Protein AF-A0A960WXU5-F1 (afdb_monomer_lite)

Sequence (394 aa):
ADLDAKAGQAINGTTGVITATDYTPLGDSSAIIENASATPGILRITQNTDATWDAYFRDGIPSGPVGENCMATPGSLSLEKLGTGKAVLSVFNDYTGTTTVTDGELQVGTAGDGSWDTYTQGATTITTTSGFGQSGAAGSTGTGDTIVAGGALSGSGHIRGNTIVNAGMLAPGDSSGTFGPGGSTGTLYIGSNDVSSSNPVGNLTFNGGTTKMQLALATDYYPSLDDGTYYIEQGASYQSYIADIPNYFAGTAVSPNYFGEPGVFVQDTQHDHITVGGDVLWNGGNIVVDALDMGYFPAAGDVFNLIDWFGLGTNWGAFNVGSSNYLVGNGDDNGNLDLPDLSGIDPALRWDTSLFTSHGIIVVALSPEPSRMVLLIGGLGIVFLRRRRTNRVG

Radius of gyration: 26.53 Å; chains: 1; bounding box: 67×40×113 Å

Secondary structure (DSSP, 8-state):
----PPTT--B-TTT--B---S-PPTT--S-EEEE-SSS-EEEEEE--S-EEE--EEEE------TTS---PPPPPEEEEEESSSEEEE-S-----S-EEE-SSEEEES-SSS----EEEETTEEEE------------B--SS-EEESSSEEEESSEE-S-EEESSSEEEEBB--SSSSS-SB--EEEESB--STTSPPB--EEESSSEEEEEBSS-SEE-HHHHSSSS-GGGTHHHHHHHHHHHHHSSS-SS--SSTT-TTS---TTTB-EEEESS-EEESS-EEEEE-TTTT----TTEEEE-EEE--S--B-TT----SSSEE-SSSTTSSSEE----TTT-TTEEEE-TTHHHHSEEEEEE---HHHHHHHHHHHHHHHHHHHHHT---

Structure (mmCIF, N/CA/C/O backbone):
data_AF-A0A960WXU5-F1
#
_entry.id   AF-A0A960WXU5-F1
#
loop_
_atom_site.group_PDB
_atom_site.id
_atom_site.type_symbol
_atom_site.label_atom_id
_atom_site.label_alt_id
_atom_site.label_comp_id
_atom_site.label_asym_id
_atom_site.label_entity_id
_atom_site.label_seq_id
_atom_site.pdbx_PDB_ins_code
_atom_site.Cartn_x
_atom_site.Cartn_y
_atom_site.Cartn_z
_atom_site.occupancy
_atom_site.B_iso_or_equiv
_atom_site.auth_seq_id
_atom_site.auth_comp_id
_atom_site.auth_asym_id
_atom_site.auth_atom_id
_atom_site.pdbx_PDB_model_num
ATOM 1 N N . ALA A 1 1 ? -34.929 11.968 35.586 1.00 34.31 1 ALA A N 1
ATOM 2 C CA . ALA A 1 1 ? -33.816 12.590 34.855 1.00 34.31 1 ALA A CA 1
ATOM 3 C C . ALA A 1 1 ? -32.580 12.228 35.643 1.00 34.31 1 ALA A C 1
ATOM 5 O O . ALA A 1 1 ? -32.277 12.901 36.619 1.00 34.31 1 ALA A O 1
ATOM 6 N N . ASP A 1 2 ? -32.031 11.057 35.338 1.00 28.47 2 ASP A N 1
ATOM 7 C CA . ASP A 1 2 ? -30.846 10.553 36.019 1.00 28.47 2 ASP A CA 1
ATOM 8 C C . ASP A 1 2 ? -29.639 11.174 35.318 1.00 28.47 2 ASP A C 1
ATOM 10 O O . ASP A 1 2 ? -29.520 11.092 34.093 1.00 28.47 2 ASP A O 1
ATOM 14 N N . LEU A 1 3 ? -28.846 11.925 36.075 1.00 28.66 3 LEU A N 1
ATOM 15 C CA . LEU A 1 3 ? -27.630 12.576 35.599 1.00 28.66 3 LEU A CA 1
ATOM 16 C C . LEU A 1 3 ? -26.513 11.545 35.717 1.00 28.66 3 LEU A C 1
ATOM 18 O O . LEU A 1 3 ? -25.824 11.476 36.731 1.00 28.66 3 LEU A O 1
ATOM 22 N N . ASP A 1 4 ? -26.385 10.720 34.683 1.00 36.84 4 ASP A N 1
ATOM 23 C CA . ASP A 1 4 ? -25.323 9.726 34.585 1.00 36.84 4 ASP A CA 1
ATOM 24 C C . ASP A 1 4 ? -24.033 10.445 34.159 1.00 36.84 4 ASP A C 1
ATOM 26 O O . ASP A 1 4 ? -23.848 10.814 32.994 1.00 36.84 4 ASP A O 1
ATOM 30 N N . ALA A 1 5 ? -23.171 10.746 35.132 1.00 34.72 5 ALA A N 1
ATOM 31 C CA . ALA A 1 5 ? -21.830 11.241 34.857 1.00 34.72 5 ALA A CA 1
ATOM 32 C C . ALA A 1 5 ? -21.024 10.093 34.239 1.00 34.72 5 ALA A C 1
ATOM 34 O O . ALA A 1 5 ? -20.813 9.058 34.872 1.00 34.72 5 ALA A O 1
ATOM 35 N N . LYS A 1 6 ? -20.589 10.263 32.987 1.00 42.88 6 LYS A N 1
ATOM 36 C CA . LYS A 1 6 ? -19.753 9.264 32.311 1.00 42.88 6 LYS A CA 1
ATOM 37 C C . LYS A 1 6 ? -18.387 9.157 32.998 1.00 42.88 6 LYS A C 1
ATOM 39 O O . LYS A 1 6 ? -17.907 10.119 33.605 1.00 42.88 6 LYS A O 1
ATOM 44 N N . ALA A 1 7 ? -17.755 7.990 32.872 1.00 37.97 7 ALA A N 1
ATOM 45 C CA . ALA A 1 7 ? -16.431 7.713 33.423 1.00 37.97 7 ALA A CA 1
ATOM 46 C C . ALA A 1 7 ? -15.420 8.811 33.034 1.00 37.97 7 ALA A C 1
ATOM 48 O O . ALA A 1 7 ? -15.270 9.147 31.859 1.00 37.97 7 ALA A O 1
ATOM 49 N N . GLY A 1 8 ? -14.753 9.391 34.038 1.00 39.69 8 GLY A N 1
ATOM 50 C CA . GLY A 1 8 ? -13.780 10.478 33.868 1.00 39.69 8 GLY A CA 1
ATOM 51 C C . GLY A 1 8 ? -14.320 11.898 34.078 1.00 39.69 8 GLY A C 1
ATOM 52 O O . GLY A 1 8 ? -13.553 12.849 33.981 1.00 39.69 8 GLY A O 1
ATOM 53 N N . GLN A 1 9 ? -15.603 12.080 34.403 1.00 39.34 9 GLN A N 1
ATOM 54 C CA . GLN A 1 9 ? -16.129 13.394 34.784 1.00 39.34 9 GLN A CA 1
ATOM 55 C C . GLN A 1 9 ? -15.951 13.650 36.286 1.00 39.34 9 GLN A C 1
ATOM 57 O O . GLN A 1 9 ? -16.542 12.968 37.124 1.00 39.34 9 GLN A O 1
ATOM 62 N N . ALA A 1 10 ? -15.171 14.672 36.646 1.00 38.28 10 ALA A N 1
ATOM 63 C CA . ALA A 1 10 ? -15.160 15.184 38.011 1.00 38.28 10 ALA A CA 1
ATOM 64 C C . ALA A 1 10 ? -16.444 15.991 38.260 1.00 38.28 10 ALA A C 1
ATOM 66 O O . ALA A 1 10 ? -16.634 17.085 37.724 1.00 38.28 10 ALA A O 1
ATOM 67 N N . ILE A 1 11 ? -17.334 15.459 39.097 1.00 44.78 11 ILE A N 1
ATOM 68 C CA . ILE A 1 11 ? -18.470 16.224 39.614 1.00 44.78 11 ILE A CA 1
ATOM 69 C C . ILE A 1 11 ? -17.905 17.243 40.605 1.00 44.78 11 ILE A C 1
ATOM 71 O O . ILE A 1 11 ? -17.389 16.872 41.661 1.00 44.78 11 ILE A O 1
ATOM 75 N N . ASN A 1 12 ? -18.008 18.538 40.293 1.00 43.59 12 ASN A N 1
ATOM 76 C CA . ASN A 1 12 ? -17.710 19.562 41.286 1.00 43.59 12 ASN A CA 1
ATOM 77 C C . ASN A 1 12 ? -18.793 19.508 42.373 1.00 43.59 12 ASN A C 1
ATOM 79 O O . ASN A 1 12 ? -19.906 20.011 42.194 1.00 43.59 12 ASN A O 1
ATOM 83 N N . GLY A 1 13 ? -18.453 18.896 43.511 1.00 39.62 13 GLY A N 1
ATOM 84 C CA . GLY A 1 13 ? -19.366 18.647 44.630 1.00 39.62 13 GLY A CA 1
ATOM 85 C C . GLY A 1 13 ? -19.974 19.900 45.272 1.00 39.62 13 GLY A C 1
ATOM 86 O O . GLY A 1 13 ? -20.841 19.773 46.130 1.00 39.62 13 GLY A O 1
ATOM 87 N N . THR A 1 14 ? -19.556 21.101 44.860 1.00 42.56 14 THR A N 1
ATOM 88 C CA . THR A 1 14 ? -20.089 22.374 45.370 1.00 42.56 14 THR A CA 1
ATOM 89 C C . THR A 1 14 ? -21.176 22.966 44.467 1.00 42.56 14 THR A C 1
ATOM 91 O O . THR A 1 14 ? -22.042 23.689 44.953 1.00 42.56 14 THR A O 1
ATOM 94 N N . THR A 1 15 ? -21.159 22.678 43.161 1.00 39.97 15 THR A N 1
ATOM 95 C CA . THR A 1 15 ? -22.044 23.336 42.179 1.00 39.97 15 THR A CA 1
ATOM 96 C C . THR A 1 15 ? -22.958 22.379 41.420 1.00 39.97 15 THR A C 1
ATOM 98 O O . THR A 1 15 ? -23.890 22.844 40.770 1.00 39.97 15 THR A O 1
ATOM 101 N N . GLY A 1 16 ? -22.725 21.061 41.483 1.00 38.66 16 GLY A N 1
ATOM 102 C CA . GLY A 1 16 ? -23.517 20.074 40.733 1.00 38.66 16 GLY A CA 1
ATOM 103 C C . GLY A 1 16 ? -23.381 20.208 39.211 1.00 38.66 16 GLY A C 1
ATOM 104 O O . GLY A 1 16 ? -24.166 19.632 38.463 1.00 38.66 16 GLY A O 1
ATOM 105 N N . VAL A 1 17 ? -22.395 20.981 38.751 1.00 39.03 17 VAL A N 1
ATOM 106 C CA . VAL A 1 17 ? -22.079 21.171 37.338 1.00 39.03 17 VAL A CA 1
ATOM 107 C C . VAL A 1 17 ? -21.057 20.113 36.936 1.00 39.03 17 VAL A C 1
ATOM 109 O O . VAL A 1 17 ? -19.996 19.996 37.553 1.00 39.03 17 VAL A O 1
ATOM 112 N N . ILE A 1 18 ? -21.382 19.352 35.892 1.00 42.84 18 ILE A N 1
ATOM 113 C CA . ILE A 1 18 ? -20.419 18.514 35.182 1.00 42.84 18 ILE A CA 1
ATOM 114 C C . ILE A 1 18 ? -19.548 19.460 34.356 1.00 42.84 18 ILE A C 1
ATOM 116 O O . ILE A 1 18 ? -19.998 20.020 33.356 1.00 42.84 18 ILE A O 1
ATOM 120 N N . THR A 1 19 ? -18.310 19.672 34.789 1.00 41.56 19 THR A N 1
ATOM 121 C CA . THR A 1 19 ? -17.313 20.370 33.975 1.00 41.56 19 THR A CA 1
ATOM 122 C C . THR A 1 19 ? -16.740 19.337 33.011 1.00 41.56 19 THR A C 1
ATOM 124 O O . THR A 1 19 ? -15.969 18.469 33.411 1.00 41.56 19 THR A O 1
ATOM 127 N N . ALA A 1 20 ? -17.181 19.362 31.753 1.00 38.53 20 ALA A N 1
ATOM 128 C CA . ALA A 1 20 ? -16.589 18.558 30.691 1.00 38.53 20 ALA A CA 1
ATOM 129 C C . ALA A 1 20 ? -15.214 19.148 30.344 1.00 38.53 20 ALA A C 1
ATOM 131 O O . ALA A 1 20 ? -15.111 19.954 29.427 1.00 38.53 20 ALA A O 1
ATOM 132 N N . THR A 1 21 ? -14.184 18.839 31.132 1.00 37.62 21 THR A N 1
ATOM 133 C CA . THR A 1 21 ? -12.837 19.388 30.903 1.00 37.62 21 THR A CA 1
ATOM 134 C C . THR A 1 21 ? -11.807 18.393 30.386 1.00 37.62 21 THR A C 1
ATOM 136 O O . THR A 1 21 ? -10.813 18.866 29.856 1.00 37.62 21 THR A O 1
ATOM 139 N N . ASP A 1 22 ? -12.038 17.071 30.411 1.00 41.44 22 ASP A N 1
ATOM 140 C CA . ASP A 1 22 ? -10.920 16.131 30.172 1.00 41.44 22 ASP A CA 1
ATOM 141 C C . ASP A 1 22 ? -11.066 15.123 29.021 1.00 41.44 22 ASP A C 1
ATOM 143 O O . ASP A 1 22 ? -10.128 14.372 28.778 1.00 41.44 22 ASP A O 1
ATOM 147 N N . TYR A 1 23 ? -12.170 15.091 28.267 1.00 45.22 23 TYR A N 1
ATOM 148 C CA . TYR A 1 23 ? -12.301 14.141 27.146 1.00 45.22 23 TYR A CA 1
ATOM 149 C C . TYR A 1 23 ? -13.150 14.696 25.999 1.00 45.22 23 TYR A C 1
ATOM 151 O O . TYR A 1 23 ? -14.222 14.177 25.696 1.00 45.22 23 TYR A O 1
ATOM 159 N N . THR A 1 24 ? -12.682 15.760 25.348 1.00 44.25 24 THR A N 1
ATOM 160 C CA . THR A 1 24 ? -13.027 15.993 23.937 1.00 44.25 24 THR A CA 1
ATOM 161 C C . THR A 1 24 ? -12.254 14.963 23.105 1.00 44.25 24 THR A C 1
ATOM 163 O O . THR A 1 24 ? -11.020 14.968 23.161 1.00 44.25 24 THR A O 1
ATOM 166 N N . PRO A 1 25 ? -12.925 14.037 22.395 1.00 43.25 25 PRO A N 1
ATOM 167 C CA . PRO A 1 25 ? -12.255 13.117 21.481 1.00 43.25 25 PRO A CA 1
ATOM 168 C C . PRO A 1 25 ? -11.423 13.881 20.446 1.00 43.25 25 PRO A C 1
ATOM 170 O O . PRO A 1 25 ? -11.780 14.998 20.068 1.00 43.25 25 PRO A O 1
ATOM 173 N N . LEU A 1 26 ? -10.335 13.278 19.962 1.00 47.78 26 LEU A N 1
ATOM 174 C CA . LEU A 1 26 ? -9.648 13.766 18.765 1.00 47.78 26 LEU A CA 1
ATOM 175 C C . LEU A 1 26 ? -10.661 13.874 17.610 1.00 47.78 26 LEU A C 1
ATOM 177 O O . LEU A 1 26 ? -11.399 12.927 17.345 1.00 47.78 26 LEU A O 1
ATOM 181 N N . GLY A 1 27 ? -10.705 15.035 16.950 1.00 49.25 27 GLY A N 1
ATOM 182 C CA . GLY A 1 27 ? -11.536 15.266 15.762 1.00 49.25 27 GLY A CA 1
ATOM 183 C C . GLY A 1 27 ? -13.005 15.630 16.011 1.00 49.25 27 GLY A C 1
ATOM 184 O O . GLY A 1 27 ? -13.802 15.463 15.098 1.00 49.25 27 GLY A O 1
ATOM 185 N N . ASP A 1 28 ? -13.372 16.116 17.206 1.00 52.31 28 ASP A N 1
ATOM 186 C CA . ASP A 1 28 ? -14.765 16.453 17.568 1.00 52.31 28 ASP A CA 1
ATOM 187 C C . ASP A 1 28 ? -15.733 15.266 17.434 1.00 52.31 28 ASP A C 1
ATOM 189 O O . ASP A 1 28 ? -16.909 15.451 17.110 1.00 52.31 28 ASP A O 1
ATOM 193 N N . SER A 1 29 ? -15.249 14.042 17.694 1.00 60.19 29 SER A N 1
ATOM 194 C CA . SER A 1 29 ? -16.076 12.862 17.455 1.00 60.19 29 SER A CA 1
ATOM 195 C C . SER A 1 29 ? -17.407 12.927 18.198 1.00 60.19 29 SER A C 1
ATOM 197 O O . SER A 1 29 ? -17.465 13.224 19.397 1.00 60.19 29 SER A O 1
ATOM 199 N N . SER A 1 30 ? -18.490 12.623 17.484 1.00 68.38 30 SER A N 1
ATOM 200 C CA . SER A 1 30 ? -19.842 12.664 18.040 1.00 68.38 30 SER A CA 1
ATOM 201 C C . SER A 1 30 ? -20.111 11.572 19.085 1.00 68.38 30 SER A C 1
ATOM 203 O O . SER A 1 30 ? -21.080 11.681 19.848 1.00 68.38 30 SER A O 1
ATOM 205 N N . ALA A 1 31 ? -19.255 10.545 19.177 1.00 75.75 31 ALA A N 1
ATOM 206 C CA . ALA A 1 31 ? -19.406 9.445 20.124 1.00 75.75 31 ALA A CA 1
ATOM 207 C C . ALA A 1 31 ? -18.075 8.917 20.687 1.00 75.75 31 ALA A C 1
ATOM 209 O O . ALA A 1 31 ? -17.040 8.914 20.030 1.00 75.75 31 ALA A O 1
ATOM 210 N N . ILE A 1 32 ? -18.140 8.393 21.915 1.00 79.75 32 ILE A N 1
ATOM 211 C CA . ILE A 1 32 ? -17.086 7.570 22.523 1.00 79.75 32 ILE A CA 1
ATOM 212 C C . ILE A 1 32 ? -17.653 6.167 22.699 1.00 79.75 32 ILE A C 1
ATOM 214 O O . ILE A 1 32 ? -18.745 6.011 23.258 1.00 79.75 32 ILE A O 1
ATOM 218 N N . ILE A 1 33 ? -16.906 5.167 22.242 1.00 85.00 33 ILE A N 1
ATOM 219 C CA . ILE A 1 33 ? -17.242 3.753 22.374 1.00 85.00 33 ILE A CA 1
ATOM 220 C C . ILE A 1 33 ? -16.085 3.060 23.087 1.00 85.00 33 ILE A C 1
ATOM 222 O O . ILE A 1 33 ? -14.950 3.087 22.621 1.00 85.00 33 ILE A O 1
ATOM 226 N N . GLU A 1 34 ? -16.371 2.431 24.224 1.00 86.19 34 GLU A N 1
ATOM 227 C CA . GLU A 1 34 ? -15.333 1.858 25.076 1.00 86.19 34 GLU A CA 1
ATOM 228 C C . GLU A 1 34 ? -15.715 0.494 25.651 1.00 86.19 34 GLU A C 1
ATOM 230 O O . GLU A 1 34 ? -16.892 0.210 25.890 1.00 86.19 34 GLU A O 1
ATOM 235 N N . ASN A 1 35 ? -14.710 -0.342 25.920 1.00 84.69 35 ASN A N 1
ATOM 236 C CA . ASN A 1 35 ? -14.889 -1.547 26.727 1.00 84.69 35 ASN A CA 1
ATOM 237 C C . ASN A 1 35 ? -14.635 -1.243 28.213 1.00 84.69 35 ASN A C 1
ATOM 239 O O . ASN A 1 35 ? -13.509 -1.338 28.690 1.00 84.69 35 ASN A O 1
ATOM 243 N N . ALA A 1 36 ? -15.684 -0.908 28.967 1.00 82.00 36 ALA A N 1
ATOM 244 C CA . ALA A 1 36 ? -15.606 -0.655 30.414 1.00 82.00 36 ALA A CA 1
ATOM 245 C C . ALA A 1 36 ? -15.588 -1.945 31.274 1.00 82.00 36 ALA A C 1
ATOM 247 O O . ALA A 1 36 ? -16.032 -1.951 32.423 1.00 82.00 36 ALA A O 1
ATOM 248 N N . SER A 1 37 ? -15.107 -3.062 30.721 1.00 82.38 37 SER A N 1
ATOM 249 C CA . SER A 1 37 ? -14.953 -4.349 31.408 1.00 82.38 37 SER A CA 1
ATOM 250 C C . SER A 1 37 ? -13.476 -4.671 31.618 1.00 82.38 37 SER A C 1
ATOM 252 O O . SER A 1 37 ? -12.639 -4.313 30.800 1.00 82.38 37 SER A O 1
ATOM 254 N N . ALA A 1 38 ? -13.147 -5.424 32.670 1.00 83.25 38 ALA A N 1
ATOM 255 C CA . ALA A 1 38 ? -11.812 -6.017 32.834 1.00 83.25 38 ALA A CA 1
ATOM 256 C C . ALA A 1 38 ? -11.572 -7.220 31.892 1.00 83.25 38 ALA A C 1
ATOM 258 O O . ALA A 1 38 ? -10.466 -7.746 31.810 1.00 83.25 38 ALA A O 1
ATOM 259 N N . THR A 1 39 ? -12.613 -7.701 31.205 1.00 88.50 39 THR A N 1
ATOM 260 C CA . THR A 1 39 ? -12.515 -8.789 30.221 1.00 88.50 39 THR A CA 1
ATOM 261 C C . THR A 1 39 ? -12.430 -8.205 28.811 1.00 88.50 39 THR A C 1
ATOM 263 O O . THR A 1 39 ? -13.252 -7.341 28.492 1.00 88.50 39 THR A O 1
ATOM 266 N N . PRO A 1 40 ? -11.497 -8.666 27.955 1.00 92.25 40 PRO A N 1
ATOM 267 C CA . PRO A 1 40 ? -11.457 -8.270 26.551 1.00 92.25 40 PRO A CA 1
ATOM 268 C C . PRO A 1 40 ? -12.798 -8.493 25.846 1.00 92.25 40 PRO A C 1
ATOM 270 O O . PRO A 1 40 ? -13.448 -9.525 26.035 1.00 92.25 40 PRO A O 1
ATOM 273 N N . GLY A 1 41 ? -13.210 -7.518 25.044 1.00 91.06 41 GLY A N 1
ATOM 274 C CA . GLY A 1 41 ? -14.489 -7.506 24.343 1.00 91.06 41 GLY A CA 1
ATOM 275 C C . GLY A 1 41 ? -14.312 -7.307 22.843 1.00 91.06 41 GLY A C 1
ATOM 276 O O . GLY A 1 41 ? -13.325 -6.731 22.394 1.00 91.06 41 GLY A O 1
ATOM 277 N N . ILE A 1 42 ? -15.290 -7.770 22.063 1.00 95.50 42 ILE A N 1
ATOM 278 C CA . ILE A 1 42 ? -15.347 -7.542 20.614 1.00 95.50 42 ILE A CA 1
ATOM 279 C C . ILE A 1 42 ? -16.631 -6.779 20.301 1.00 95.50 42 ILE A C 1
ATOM 281 O O . ILE A 1 42 ? -17.727 -7.280 20.566 1.00 95.50 42 ILE A O 1
ATOM 285 N N . LEU A 1 43 ? -16.499 -5.600 19.698 1.00 95.31 43 LEU A N 1
ATOM 286 C CA . LEU A 1 43 ? -17.606 -4.888 19.079 1.00 95.31 43 LEU A CA 1
ATOM 287 C C . LEU A 1 43 ? -17.725 -5.310 17.613 1.00 95.31 43 LEU A C 1
ATOM 289 O O . LEU A 1 43 ? -16.829 -5.076 16.807 1.00 95.31 43 LEU A O 1
ATOM 293 N N . ARG A 1 44 ? -18.863 -5.915 17.268 1.00 95.81 44 ARG A N 1
ATOM 294 C CA . ARG A 1 44 ? -19.194 -6.308 15.895 1.00 95.81 44 ARG A CA 1
ATOM 295 C C . ARG A 1 44 ? -20.092 -5.265 15.257 1.00 95.81 44 ARG A C 1
ATOM 297 O O . ARG A 1 44 ? -21.182 -5.013 15.769 1.00 95.81 44 ARG A O 1
ATOM 304 N N . ILE A 1 45 ? -19.670 -4.714 14.125 1.00 92.69 45 ILE A N 1
ATOM 305 C CA . ILE A 1 45 ? -20.429 -3.704 13.387 1.00 92.69 45 ILE A CA 1
ATOM 306 C C . ILE A 1 45 ? -20.737 -4.251 11.995 1.00 92.69 45 ILE A C 1
ATOM 308 O O . ILE A 1 45 ? -19.850 -4.409 11.160 1.00 92.69 45 ILE A O 1
ATOM 312 N N . THR A 1 46 ? -22.013 -4.557 11.746 1.00 95.06 46 THR A N 1
ATOM 313 C CA . THR A 1 46 ? -22.499 -4.941 10.413 1.00 95.06 46 THR A CA 1
ATOM 314 C C . THR A 1 46 ? -22.956 -3.699 9.664 1.00 95.06 46 THR A C 1
ATOM 316 O O . THR A 1 46 ? -24.009 -3.139 9.963 1.00 95.06 46 THR A O 1
ATOM 319 N N . GLN A 1 47 ? -22.162 -3.281 8.685 1.00 88.38 47 GLN A N 1
ATOM 320 C CA . GLN A 1 47 ? -22.388 -2.097 7.870 1.00 88.38 47 GLN A CA 1
ATOM 321 C C . GLN A 1 47 ? -22.750 -2.542 6.450 1.00 88.38 47 GLN A C 1
ATOM 323 O O . GLN A 1 47 ? -21.908 -3.082 5.745 1.00 88.38 47 GLN A O 1
ATOM 328 N N . ASN A 1 48 ? -23.997 -2.336 6.023 1.00 92.06 48 ASN A N 1
ATOM 329 C CA . ASN A 1 48 ? -24.456 -2.722 4.674 1.00 92.06 48 ASN A CA 1
ATOM 330 C C . ASN A 1 48 ? -24.567 -1.533 3.707 1.00 92.06 48 ASN A C 1
ATOM 332 O O . ASN A 1 48 ? -24.840 -1.719 2.526 1.00 92.06 48 ASN A O 1
ATOM 336 N N . THR A 1 49 ? -24.380 -0.318 4.214 1.00 90.31 49 THR A N 1
ATOM 337 C CA . THR A 1 49 ? -24.395 0.933 3.450 1.00 90.31 49 THR A CA 1
ATOM 338 C C . THR A 1 49 ? -23.179 1.751 3.831 1.00 90.31 49 THR A C 1
ATOM 340 O O . THR A 1 49 ? -22.807 1.741 4.999 1.00 90.31 49 THR A O 1
ATOM 343 N N . ASP A 1 50 ? -22.599 2.487 2.898 1.00 89.69 50 ASP A N 1
ATOM 344 C CA . ASP A 1 50 ? -21.405 3.278 3.185 1.00 89.69 50 ASP A CA 1
ATOM 345 C C . ASP A 1 50 ? -21.668 4.324 4.276 1.00 89.69 50 ASP A C 1
ATOM 347 O O . ASP A 1 50 ? -22.688 5.020 4.250 1.00 89.69 50 ASP A O 1
ATOM 351 N N . ALA A 1 51 ? -20.773 4.408 5.259 1.00 85.62 51 ALA A N 1
ATOM 352 C CA . ALA A 1 51 ? -20.859 5.369 6.349 1.00 85.62 51 ALA A CA 1
ATOM 353 C C . ALA A 1 51 ? -19.487 5.668 6.958 1.00 85.62 51 ALA A C 1
ATOM 355 O O . ALA A 1 51 ? -18.590 4.825 6.980 1.00 85.62 51 ALA A O 1
ATOM 356 N N . THR A 1 52 ? -19.362 6.858 7.535 1.00 86.69 52 THR A N 1
ATOM 357 C CA . THR A 1 52 ? -18.229 7.212 8.387 1.00 86.69 52 THR A CA 1
ATOM 358 C C . THR A 1 52 ? -18.503 6.769 9.816 1.00 86.69 52 THR A C 1
ATOM 360 O O . THR A 1 52 ? -19.562 7.054 10.379 1.00 86.69 52 THR A O 1
ATOM 363 N N . TRP A 1 53 ? -17.543 6.072 10.409 1.00 87.31 53 TRP A N 1
ATOM 364 C CA . TRP A 1 53 ? -17.490 5.817 11.839 1.00 87.31 53 TRP A CA 1
ATOM 365 C C . TRP A 1 53 ? -16.859 7.022 12.521 1.00 87.31 53 TRP A C 1
ATOM 367 O O . TRP A 1 53 ? -15.675 7.036 12.849 1.00 87.31 53 TRP A O 1
ATOM 377 N N . ASP A 1 54 ? -17.689 8.037 12.735 1.00 77.56 54 ASP A N 1
ATOM 378 C CA . ASP A 1 54 ? -17.355 9.157 13.601 1.00 77.56 54 ASP A CA 1
ATOM 379 C C . ASP A 1 54 ? -17.535 8.743 15.072 1.00 77.56 54 ASP A C 1
ATOM 381 O O . ASP A 1 54 ? -18.483 9.138 15.753 1.00 77.56 54 ASP A O 1
ATOM 385 N N . ALA A 1 55 ? -16.659 7.854 15.536 1.00 80.56 55 ALA A N 1
ATOM 386 C CA . ALA A 1 55 ? -16.610 7.406 16.919 1.00 80.56 55 ALA A CA 1
ATOM 387 C C . ALA A 1 55 ? -15.159 7.217 17.360 1.00 80.56 55 ALA A C 1
ATOM 389 O O . ALA A 1 55 ? -14.369 6.593 16.655 1.00 80.56 55 ALA A O 1
ATOM 390 N N . TYR A 1 56 ? -14.839 7.699 18.558 1.00 79.88 56 TYR A N 1
ATOM 391 C CA . TYR A 1 56 ? -13.579 7.403 19.227 1.00 79.88 56 TYR A CA 1
ATOM 392 C C . TYR A 1 56 ? -13.696 6.081 19.989 1.00 79.88 56 TYR A C 1
ATOM 394 O O . TYR A 1 56 ? -14.384 5.981 21.013 1.00 79.88 56 TYR A O 1
ATOM 402 N N . PHE A 1 57 ? -13.047 5.056 19.445 1.00 86.12 57 PHE A N 1
ATOM 403 C CA . PHE A 1 57 ? -12.945 3.721 20.013 1.00 86.12 57 PHE A CA 1
ATOM 404 C C . PHE A 1 57 ? -11.736 3.637 20.942 1.00 86.12 57 PHE A C 1
ATOM 406 O O . PHE A 1 57 ? -10.610 3.929 20.529 1.00 86.12 57 PHE A O 1
ATOM 413 N N . ARG A 1 58 ? -11.966 3.173 22.172 1.00 82.12 58 ARG A N 1
ATOM 414 C CA . ARG A 1 58 ? -10.920 3.055 23.190 1.00 82.12 58 ARG A CA 1
ATOM 415 C C . ARG A 1 58 ? -11.087 1.857 24.106 1.00 82.12 58 ARG A C 1
ATOM 417 O O . ARG A 1 58 ? -12.183 1.312 24.269 1.00 82.12 58 ARG A O 1
ATOM 424 N N . ASP A 1 59 ? -10.007 1.500 24.783 1.00 83.62 59 ASP A N 1
ATOM 425 C CA . ASP A 1 59 ? -10.122 0.691 25.991 1.00 83.62 59 ASP A CA 1
ATOM 426 C C . ASP A 1 59 ? -10.780 1.550 27.085 1.00 83.62 59 ASP A C 1
ATOM 428 O O . ASP A 1 59 ? -10.472 2.733 27.238 1.00 83.62 59 ASP A O 1
ATOM 432 N N . GLY A 1 60 ? -11.759 0.995 27.801 1.00 75.31 60 GLY A N 1
ATOM 433 C CA . GLY A 1 60 ? -12.518 1.760 28.792 1.00 75.31 60 GLY A CA 1
ATOM 434 C C . GLY A 1 60 ? -11.797 1.881 30.128 1.00 75.31 60 GLY A C 1
ATOM 435 O O . GLY A 1 60 ? -10.666 1.445 30.302 1.00 75.31 60 GLY A O 1
ATOM 436 N N . ILE A 1 61 ? -12.487 2.433 31.120 1.00 68.56 61 ILE A N 1
ATOM 437 C CA . ILE A 1 61 ? -12.086 2.326 32.527 1.00 68.56 61 ILE A CA 1
ATOM 438 C C . ILE A 1 61 ? -13.133 1.439 33.202 1.00 68.56 61 ILE A C 1
ATOM 440 O O . ILE A 1 61 ? -14.321 1.760 33.100 1.00 68.56 61 ILE A O 1
ATOM 444 N N . PRO A 1 62 ? -12.762 0.331 33.873 1.00 63.25 62 PRO A N 1
ATOM 445 C CA . PRO A 1 62 ? -13.753 -0.521 34.512 1.00 63.25 62 PRO A CA 1
ATOM 446 C C . PRO A 1 62 ? -14.568 0.254 35.551 1.00 63.25 62 PRO A C 1
ATOM 448 O O . PRO A 1 62 ? -14.022 1.028 36.340 1.00 63.25 62 PRO A O 1
ATOM 451 N N . SER A 1 63 ? -15.889 0.057 35.562 1.00 56.34 63 SER A N 1
ATOM 452 C CA . SER A 1 63 ? -16.755 0.710 36.545 1.00 56.34 63 SER A CA 1
ATOM 453 C C . SER A 1 63 ? -16.475 0.154 37.945 1.00 56.34 63 SER A C 1
ATOM 455 O O . SER A 1 63 ? -16.748 -1.018 38.216 1.00 56.34 63 SER A O 1
ATOM 457 N N . GLY A 1 64 ? -15.941 0.990 38.836 1.00 54.19 64 GLY A N 1
ATOM 458 C CA . GLY A 1 64 ? -15.842 0.698 40.266 1.00 54.19 64 GLY A CA 1
ATOM 459 C C . GLY A 1 64 ? -17.116 1.095 41.025 1.00 54.19 64 GLY A C 1
ATOM 460 O O . GLY A 1 64 ? -17.905 1.902 40.525 1.00 54.19 64 GLY A O 1
ATOM 461 N N . PRO A 1 65 ? -17.329 0.574 42.247 1.00 54.72 65 PRO A N 1
ATOM 462 C CA . PRO A 1 65 ? -18.288 1.157 43.179 1.00 54.72 65 PRO A CA 1
ATOM 463 C C . PRO A 1 65 ? -18.031 2.663 43.333 1.00 54.72 65 PRO A C 1
ATOM 465 O O . PRO A 1 65 ? -16.879 3.099 43.361 1.00 54.72 65 PRO A O 1
ATOM 468 N N . VAL A 1 66 ? -19.094 3.464 43.447 1.00 49.88 66 VAL A N 1
ATOM 469 C CA . VAL A 1 66 ? -18.984 4.922 43.614 1.00 49.88 66 VAL A CA 1
ATOM 470 C C . VAL A 1 66 ? -18.071 5.233 44.808 1.00 49.88 66 VAL A C 1
ATOM 472 O O . VAL A 1 66 ? -18.406 4.903 45.944 1.00 49.88 66 VAL A O 1
ATOM 475 N N . GLY A 1 67 ? -16.921 5.864 44.552 1.00 50.03 67 GLY A N 1
ATOM 476 C CA . GLY A 1 67 ? -15.945 6.244 45.582 1.00 50.03 67 GLY A CA 1
ATOM 477 C C . GLY A 1 67 ? -14.699 5.358 45.685 1.00 50.03 67 GLY A C 1
ATOM 478 O O . GLY A 1 67 ? -13.798 5.703 46.449 1.00 50.03 67 GLY A O 1
ATOM 479 N N . GLU A 1 68 ? -14.593 4.277 44.909 1.00 48.88 68 GLU A N 1
ATOM 480 C CA . GLU A 1 68 ? -13.350 3.513 44.783 1.00 48.88 68 GLU A CA 1
ATOM 481 C C . GLU A 1 68 ? -12.634 3.856 43.475 1.00 48.88 68 GLU A C 1
ATOM 483 O O . GLU A 1 68 ? -13.218 3.816 42.391 1.00 48.88 68 GLU A O 1
ATOM 488 N N . ASN A 1 69 ? -11.345 4.192 43.574 1.00 48.94 69 ASN A N 1
ATOM 489 C CA . ASN A 1 69 ? -10.483 4.319 42.406 1.00 48.94 69 ASN A CA 1
ATOM 490 C C . ASN A 1 69 ? -10.346 2.913 41.804 1.00 48.94 69 ASN A C 1
ATOM 492 O O . ASN A 1 69 ? -9.688 2.056 42.399 1.00 48.94 69 ASN A O 1
ATOM 496 N N . CYS A 1 70 ? -11.038 2.631 40.698 1.00 54.91 70 CYS A N 1
ATOM 497 C CA . CYS A 1 70 ? -11.010 1.303 40.097 1.00 54.91 70 CYS A CA 1
ATOM 498 C C . CYS A 1 70 ? -9.617 1.064 39.497 1.00 54.91 70 CYS A C 1
ATOM 500 O O . CYS A 1 70 ? -9.310 1.513 38.401 1.00 54.91 70 CYS A O 1
ATOM 502 N N . MET A 1 71 ? -8.757 0.371 40.246 1.00 55.84 71 MET A N 1
ATOM 503 C CA . MET A 1 71 ? -7.385 0.022 39.848 1.00 55.84 71 MET A CA 1
ATOM 504 C C . MET A 1 71 ? -7.328 -1.169 38.874 1.00 55.84 71 MET A C 1
ATOM 506 O O . MET A 1 71 ? -6.253 -1.719 38.637 1.00 55.84 71 MET A O 1
ATOM 510 N N . ALA A 1 72 ? -8.472 -1.633 38.362 1.00 65.00 72 ALA A N 1
ATOM 511 C CA . ALA A 1 72 ? -8.513 -2.764 37.449 1.00 65.00 72 ALA A CA 1
ATOM 512 C C . ALA A 1 72 ? -8.030 -2.329 36.061 1.00 65.00 72 ALA A C 1
ATOM 514 O O . ALA A 1 72 ? -8.555 -1.378 35.485 1.00 65.00 72 ALA A O 1
ATOM 515 N N . THR A 1 73 ? -7.042 -3.043 35.520 1.00 72.06 73 THR A N 1
ATOM 516 C CA . THR A 1 73 ? -6.629 -2.882 34.124 1.00 72.06 73 THR A CA 1
ATOM 517 C C . THR A 1 73 ? -7.827 -3.185 33.219 1.00 72.06 73 THR A C 1
ATOM 519 O O . THR A 1 73 ? -8.447 -4.242 33.391 1.00 72.06 73 THR A O 1
ATOM 522 N N . PRO A 1 74 ? -8.190 -2.288 32.288 1.00 78.56 74 PRO A N 1
ATOM 523 C CA . PRO A 1 74 ? -9.267 -2.567 31.355 1.00 78.56 74 PRO A CA 1
ATOM 524 C C . PRO A 1 74 ? -8.919 -3.732 30.437 1.00 78.56 74 PRO A C 1
ATOM 526 O O . PRO A 1 74 ? -7.766 -3.935 30.058 1.00 78.56 74 PRO A O 1
ATOM 529 N N . GLY A 1 75 ? -9.941 -4.502 30.082 1.00 85.44 75 GLY A N 1
ATOM 530 C CA . GLY A 1 75 ? -9.857 -5.444 28.983 1.00 85.44 75 GLY A CA 1
ATOM 531 C C . GLY A 1 75 ? -9.867 -4.684 27.662 1.00 85.44 75 GLY A C 1
ATOM 532 O O . GLY A 1 75 ? -10.587 -3.696 27.512 1.00 85.44 75 GLY A O 1
ATOM 533 N N . SER A 1 76 ? -9.111 -5.175 26.687 1.00 91.56 76 SER A N 1
ATOM 534 C CA . SER A 1 76 ? -9.016 -4.528 25.382 1.00 91.56 76 SER A CA 1
ATOM 535 C C . SER A 1 76 ? -10.357 -4.499 24.641 1.00 91.56 76 SER A C 1
ATOM 537 O O . SER A 1 76 ? -11.175 -5.421 24.757 1.00 91.56 76 SER A O 1
ATOM 539 N N . LEU A 1 77 ? -10.596 -3.437 23.873 1.00 92.62 77 LEU A N 1
ATOM 540 C CA . LEU A 1 77 ? -11.660 -3.375 22.875 1.00 92.62 77 LEU A CA 1
ATOM 541 C C . LEU A 1 77 ? -11.113 -3.859 21.527 1.00 92.62 77 LEU A C 1
ATOM 543 O O . LEU A 1 77 ? -10.140 -3.320 21.016 1.00 92.62 77 LEU A O 1
ATOM 547 N N . SER A 1 78 ? -11.750 -4.869 20.943 1.00 96.19 78 SER A N 1
ATOM 548 C CA . SER A 1 78 ? -11.510 -5.316 19.565 1.00 96.19 78 SER A CA 1
ATOM 549 C C . SER A 1 78 ? -12.673 -4.899 18.669 1.00 96.19 78 SER A C 1
ATOM 551 O O . SER A 1 78 ? -13.820 -4.865 19.124 1.00 96.19 78 SER A O 1
ATOM 553 N N . LEU A 1 79 ? -12.401 -4.638 17.393 1.00 97.12 79 LEU A N 1
ATOM 554 C CA . LEU A 1 79 ? -13.406 -4.264 16.399 1.00 97.12 79 LEU A CA 1
ATOM 555 C C . LEU A 1 79 ? -13.515 -5.338 15.317 1.00 97.12 79 LEU A C 1
ATOM 557 O O . LEU A 1 79 ? -12.510 -5.839 14.823 1.00 97.12 79 LEU A O 1
ATOM 561 N N . GLU A 1 80 ? -14.737 -5.664 14.907 1.00 97.44 80 GLU A N 1
ATOM 562 C CA . GLU A 1 80 ? -14.989 -6.537 13.761 1.00 97.44 80 GLU A CA 1
ATOM 563 C C . GLU A 1 80 ? -15.944 -5.854 12.776 1.00 97.44 80 GLU A C 1
ATOM 565 O O . GLU A 1 80 ? -17.119 -5.614 13.083 1.00 97.44 80 GLU A O 1
ATOM 570 N N . LYS A 1 81 ? -15.425 -5.551 11.582 1.00 94.81 81 LYS A N 1
ATOM 571 C CA . LYS A 1 81 ? -16.172 -5.000 10.454 1.00 94.81 81 LYS A CA 1
ATOM 572 C C . LYS A 1 81 ? -16.803 -6.134 9.644 1.00 94.81 81 LYS A C 1
ATOM 574 O O . LYS A 1 81 ? -16.115 -7.000 9.105 1.00 94.81 81 LYS A O 1
ATOM 579 N N . LEU A 1 82 ? -18.128 -6.082 9.546 1.00 94.06 82 LEU A N 1
ATOM 580 C CA . LEU A 1 82 ? -18.984 -7.010 8.809 1.00 94.06 82 LEU A CA 1
ATOM 581 C C . LEU A 1 82 ? -19.879 -6.237 7.828 1.00 94.06 82 LEU A C 1
ATOM 583 O O . LEU A 1 82 ? -20.018 -5.013 7.927 1.00 94.06 82 LEU A O 1
ATOM 587 N N . GLY A 1 83 ? -20.552 -6.964 6.936 1.00 93.06 83 GLY A N 1
ATOM 588 C CA . GLY A 1 83 ? -21.495 -6.408 5.965 1.00 93.06 83 GLY A CA 1
ATOM 589 C C . GLY A 1 83 ? -20.807 -5.735 4.780 1.00 93.06 83 GLY A C 1
ATOM 590 O O . GLY A 1 83 ? -19.649 -5.339 4.858 1.00 93.06 83 GLY A O 1
ATOM 591 N N . THR A 1 84 ? -21.542 -5.585 3.684 1.00 93.12 84 THR A N 1
ATOM 592 C CA . THR A 1 84 ? -20.985 -5.245 2.365 1.00 93.12 84 THR A CA 1
ATOM 593 C C . THR A 1 84 ? -20.629 -3.773 2.172 1.00 93.12 84 THR A C 1
ATOM 595 O O . THR A 1 84 ? -19.983 -3.433 1.189 1.00 93.12 84 THR A O 1
ATOM 598 N N . GLY A 1 85 ? -21.096 -2.886 3.050 1.00 89.69 85 GLY A N 1
ATOM 599 C CA . GLY A 1 85 ? -20.867 -1.448 2.936 1.00 89.69 85 GLY A CA 1
ATOM 600 C C . GLY A 1 85 ? -19.475 -1.042 3.406 1.00 89.69 85 GLY A C 1
ATOM 601 O O . GLY A 1 85 ? -18.812 -1.775 4.148 1.00 89.69 85 GLY A O 1
ATOM 602 N N . LYS A 1 86 ? -19.066 0.163 3.022 1.00 90.56 86 LYS A N 1
ATOM 603 C CA . LYS A 1 86 ? -17.842 0.795 3.505 1.00 90.56 86 LYS A CA 1
ATOM 604 C C . LYS A 1 86 ? -18.025 1.437 4.877 1.00 90.56 86 LYS A C 1
ATOM 606 O O . LYS A 1 86 ? -19.016 2.117 5.134 1.00 90.56 86 LYS A O 1
ATOM 611 N N . ALA A 1 87 ? -17.047 1.247 5.750 1.00 90.88 87 ALA A N 1
ATOM 612 C CA . ALA A 1 87 ? -16.897 1.967 7.003 1.00 90.88 87 ALA A CA 1
ATOM 613 C C . ALA A 1 87 ? -15.631 2.818 6.946 1.00 90.88 87 ALA A C 1
ATOM 615 O O . ALA A 1 87 ? -14.561 2.279 6.695 1.00 90.88 87 ALA A O 1
ATOM 616 N N . VAL A 1 88 ? -15.740 4.119 7.198 1.00 88.88 88 VAL A N 1
ATOM 617 C CA . VAL A 1 88 ? -14.581 5.020 7.224 1.00 88.88 88 VAL A CA 1
ATOM 618 C C . VAL A 1 88 ? -14.222 5.355 8.668 1.00 88.88 88 VAL A C 1
ATOM 620 O O . VAL A 1 88 ? -14.992 6.027 9.349 1.00 88.88 88 VAL A O 1
ATOM 623 N N . LEU A 1 89 ? -13.058 4.916 9.137 1.00 87.44 89 LEU A N 1
ATOM 624 C CA . LEU A 1 89 ? -12.449 5.389 10.377 1.00 87.44 89 LEU A CA 1
ATOM 625 C C . LEU A 1 89 ? -11.804 6.743 10.097 1.00 87.44 89 LEU A C 1
ATOM 627 O O . LEU A 1 89 ? -10.708 6.800 9.555 1.00 87.44 89 LEU A O 1
ATOM 631 N N . SER A 1 90 ? -12.492 7.829 10.442 1.00 78.81 90 SER A N 1
ATOM 632 C CA . SER A 1 90 ? -12.029 9.197 10.164 1.00 78.81 90 SER A CA 1
ATOM 633 C C . SER A 1 90 ? -11.295 9.853 11.330 1.00 78.81 90 SER A C 1
ATOM 635 O O . SER A 1 90 ? -10.808 10.968 11.184 1.00 78.81 90 SER A O 1
ATOM 637 N N . VAL A 1 91 ? -11.248 9.199 12.493 1.00 75.56 91 VAL A N 1
ATOM 638 C CA . VAL A 1 91 ? -10.642 9.744 13.713 1.00 75.56 91 VAL A CA 1
ATOM 639 C C . VAL A 1 91 ? -9.569 8.818 14.262 1.00 75.56 91 VAL A C 1
ATOM 641 O O . VAL A 1 91 ? -9.486 7.638 13.913 1.00 75.56 91 VAL A O 1
ATOM 644 N N . PHE A 1 92 ? -8.745 9.378 15.137 1.00 78.44 92 PHE A N 1
ATOM 645 C CA . PHE A 1 92 ? -7.769 8.639 15.915 1.00 78.44 92 PHE A CA 1
ATOM 646 C C . PHE A 1 92 ? -8.436 7.664 16.894 1.00 78.44 92 PHE A C 1
ATOM 648 O O . PHE A 1 92 ? -9.407 8.027 17.558 1.00 78.44 92 PHE A O 1
ATOM 655 N N . ASN A 1 93 ? -7.865 6.466 17.039 1.00 81.50 93 ASN A N 1
ATOM 656 C CA . ASN A 1 93 ? -8.322 5.450 17.985 1.00 81.50 93 ASN A CA 1
ATOM 657 C C . ASN A 1 93 ? -7.165 4.836 18.787 1.00 81.50 93 ASN A C 1
ATOM 659 O O . ASN A 1 93 ? -6.065 4.627 18.268 1.00 81.50 93 ASN A O 1
ATOM 663 N N . ASP A 1 94 ? -7.419 4.504 20.054 1.00 78.38 94 ASP A N 1
ATOM 664 C CA . ASP A 1 94 ? -6.416 4.012 21.013 1.00 78.38 94 ASP A CA 1
ATOM 665 C C . ASP A 1 94 ? -6.798 2.706 21.719 1.00 78.38 94 ASP A C 1
ATOM 667 O O . ASP A 1 94 ? -6.131 2.305 22.673 1.00 78.38 94 ASP A O 1
ATOM 671 N N . TYR A 1 95 ? -7.828 2.007 21.239 1.00 87.31 95 TYR A N 1
ATOM 672 C CA . TYR A 1 95 ? -8.069 0.634 21.671 1.00 87.31 95 TYR A CA 1
ATOM 673 C C . TYR A 1 95 ? -6.858 -0.261 21.371 1.00 87.31 95 TYR A C 1
ATOM 675 O O . TYR A 1 95 ? -6.127 -0.059 20.398 1.00 87.31 95 TYR A O 1
ATOM 683 N N . THR A 1 96 ? -6.648 -1.278 22.203 1.00 91.50 96 THR A N 1
ATOM 684 C CA . THR A 1 96 ? -5.486 -2.178 22.075 1.00 91.50 96 THR A CA 1
ATOM 685 C C . THR A 1 96 ? -5.844 -3.556 21.524 1.00 91.50 96 THR A C 1
ATOM 687 O O . THR A 1 96 ? -4.966 -4.386 21.287 1.00 91.50 96 THR A O 1
ATOM 690 N N . GLY A 1 97 ? -7.135 -3.833 21.328 1.00 95.12 97 GLY A N 1
ATOM 691 C CA . GLY A 1 97 ? -7.602 -5.092 20.760 1.00 95.12 97 GLY A CA 1
ATOM 692 C C . GLY A 1 97 ? -7.462 -5.149 19.242 1.00 95.12 97 GLY A C 1
ATOM 693 O O . GLY A 1 97 ? -7.098 -4.182 18.577 1.00 95.12 97 GLY A O 1
ATOM 694 N N . THR A 1 98 ? -7.758 -6.321 18.691 1.00 97.75 98 THR A N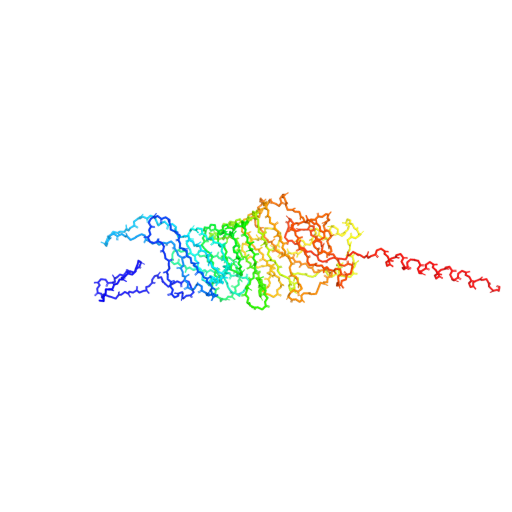 1
ATOM 695 C CA . THR A 1 98 ? -7.620 -6.607 17.261 1.00 97.75 98 THR A CA 1
ATOM 696 C C . THR A 1 98 ? -8.708 -5.907 16.448 1.00 97.75 98 THR A C 1
ATOM 698 O O . THR A 1 98 ? -9.879 -5.914 16.830 1.00 97.75 98 THR A O 1
ATOM 701 N N . THR A 1 99 ? -8.344 -5.387 15.280 1.00 98.38 99 THR A N 1
ATOM 702 C CA . THR A 1 99 ? -9.289 -4.984 14.231 1.00 98.38 99 THR A CA 1
ATOM 703 C C . THR A 1 99 ? -9.402 -6.111 13.220 1.00 98.38 99 THR A C 1
ATOM 705 O O . THR A 1 99 ? -8.395 -6.564 12.695 1.00 98.38 99 THR A O 1
ATOM 708 N N . THR A 1 100 ? -10.603 -6.593 12.919 1.00 98.50 100 THR A N 1
ATOM 709 C CA . THR A 1 100 ? -10.817 -7.623 11.891 1.00 98.50 100 THR A CA 1
ATOM 710 C C . THR A 1 100 ? -11.763 -7.108 10.818 1.00 98.50 100 THR A C 1
ATOM 712 O O . THR A 1 100 ? -12.871 -6.670 11.122 1.00 98.50 100 THR A O 1
ATOM 715 N N . VAL A 1 101 ? -11.339 -7.186 9.558 1.00 97.88 101 VAL A N 1
ATOM 716 C CA . VAL A 1 101 ? -12.156 -6.864 8.386 1.00 97.88 101 VAL A CA 1
ATOM 717 C C . VAL A 1 101 ? -12.618 -8.163 7.737 1.00 97.88 101 VAL A C 1
ATOM 719 O O . VAL A 1 101 ? -11.901 -8.786 6.948 1.00 97.88 101 VAL A O 1
ATOM 722 N N . THR A 1 102 ? -13.822 -8.591 8.104 1.00 97.06 102 THR A N 1
ATOM 723 C CA . THR A 1 102 ? -14.400 -9.858 7.643 1.00 97.06 102 THR A CA 1
ATOM 724 C C . THR A 1 102 ? -15.137 -9.689 6.313 1.00 97.06 102 THR A C 1
ATOM 726 O O . THR A 1 102 ? -15.052 -10.576 5.469 1.00 97.06 102 THR A O 1
ATOM 729 N N . ASP A 1 103 ? -15.837 -8.565 6.106 1.00 94.19 103 ASP A N 1
ATOM 730 C CA . ASP A 1 103 ? -16.612 -8.287 4.885 1.00 94.19 103 ASP A CA 1
ATOM 731 C C . ASP A 1 103 ? -16.776 -6.772 4.620 1.00 94.19 103 ASP A C 1
ATOM 733 O O . ASP A 1 103 ? -16.648 -5.941 5.533 1.00 94.19 103 ASP A O 1
ATOM 737 N N . GLY A 1 104 ? -17.080 -6.423 3.367 1.00 93.00 104 GLY A N 1
ATOM 738 C CA . GLY A 1 104 ? -17.150 -5.047 2.870 1.00 93.00 104 GLY A CA 1
ATOM 739 C C . GLY A 1 104 ? -15.798 -4.346 2.933 1.00 93.00 104 GLY A C 1
ATOM 740 O O . GLY A 1 104 ? -14.761 -4.989 2.801 1.00 93.00 104 GLY A O 1
ATOM 741 N N . GLU A 1 105 ? -15.806 -3.033 3.153 1.00 93.06 105 GLU A N 1
ATOM 742 C CA . GLU A 1 105 ? -14.589 -2.216 3.196 1.00 93.06 105 GLU A CA 1
ATOM 743 C C . GLU A 1 105 ? -14.459 -1.496 4.543 1.00 93.06 105 GLU A C 1
ATOM 745 O O . GLU A 1 105 ? -15.431 -0.932 5.051 1.00 93.06 105 GLU A O 1
ATOM 750 N N . LEU A 1 106 ? -13.265 -1.522 5.130 1.00 94.31 106 LEU A N 1
ATOM 751 C CA . LEU A 1 106 ? -12.849 -0.622 6.198 1.00 94.31 106 LEU A CA 1
ATOM 752 C C . LEU A 1 106 ? -11.798 0.324 5.618 1.00 94.31 106 LEU A C 1
ATOM 754 O O . LEU A 1 106 ? -10.693 -0.108 5.312 1.00 94.31 106 LEU A O 1
ATOM 758 N N . GLN A 1 107 ? -12.137 1.598 5.487 1.00 91.44 107 GLN A N 1
ATOM 759 C CA . GLN A 1 107 ? -11.206 2.643 5.090 1.00 91.44 107 GLN A CA 1
ATOM 760 C C . GLN A 1 107 ? -10.654 3.316 6.349 1.00 91.44 107 GLN A C 1
ATOM 762 O O . GLN A 1 107 ? -11.427 3.714 7.224 1.00 91.44 107 GLN A O 1
ATOM 767 N N . VAL A 1 108 ? -9.336 3.442 6.462 1.00 88.69 108 VAL A N 1
ATOM 768 C CA . VAL A 1 108 ? -8.670 4.213 7.517 1.00 88.69 108 VAL A CA 1
ATOM 769 C C . VAL A 1 108 ? -8.233 5.557 6.959 1.00 88.69 108 VAL A C 1
ATOM 771 O O . VAL A 1 108 ? -7.501 5.624 5.978 1.00 88.69 108 VAL A O 1
ATOM 774 N N . GLY A 1 109 ? -8.691 6.634 7.587 1.00 80.75 109 GLY A N 1
ATOM 775 C CA . GLY A 1 109 ? -8.468 7.988 7.101 1.00 80.75 109 GLY A CA 1
ATOM 776 C C . GLY A 1 109 ? -9.277 8.335 5.851 1.00 80.75 109 GLY A C 1
ATOM 777 O O . GLY A 1 109 ? -9.989 7.514 5.277 1.00 80.75 109 GLY A O 1
ATOM 778 N N . THR A 1 110 ? -9.201 9.609 5.483 1.00 73.12 110 THR A N 1
ATOM 779 C CA . THR A 1 110 ? -9.753 10.167 4.246 1.00 73.12 110 THR A CA 1
ATOM 780 C C . THR A 1 110 ? -8.876 11.324 3.813 1.00 73.12 110 THR A C 1
ATOM 782 O O . THR A 1 110 ? -8.605 12.184 4.648 1.00 73.12 110 THR A O 1
ATOM 785 N N . ALA A 1 111 ? -8.573 11.383 2.526 1.00 57.91 111 ALA A N 1
ATOM 786 C CA . ALA A 1 111 ? -7.866 12.409 1.776 1.00 57.91 111 ALA A CA 1
ATOM 787 C C . ALA A 1 111 ? -6.520 12.808 2.398 1.00 57.91 111 ALA A C 1
ATOM 789 O O . ALA A 1 111 ? -6.470 13.460 3.438 1.00 57.91 111 ALA A O 1
ATOM 790 N N . GLY A 1 112 ? -5.419 12.476 1.724 1.00 54.88 112 GLY A N 1
ATOM 791 C CA . GLY A 1 112 ? -4.104 13.010 2.072 1.00 54.88 112 GLY A CA 1
ATOM 792 C C . GLY A 1 112 ? -2.950 12.047 1.840 1.00 54.88 112 GLY A C 1
ATOM 793 O O . GLY A 1 112 ? -3.123 10.904 1.428 1.00 54.88 112 GLY A O 1
ATOM 794 N N . ASP A 1 113 ? -1.762 12.536 2.172 1.00 51.34 113 ASP A N 1
ATOM 795 C CA . ASP A 1 113 ? -0.493 11.805 2.227 1.00 51.34 113 ASP A CA 1
ATOM 796 C C . ASP A 1 113 ? -0.321 11.015 3.537 1.00 51.34 113 ASP A C 1
ATOM 798 O O . ASP A 1 113 ? 0.782 10.566 3.844 1.00 51.34 113 ASP A O 1
ATOM 802 N N . GLY A 1 114 ? -1.400 10.903 4.322 1.00 53.03 114 GLY A N 1
ATOM 803 C CA . GLY A 1 114 ? -1.471 10.292 5.645 1.00 53.03 114 GLY A CA 1
ATOM 804 C C . GLY A 1 114 ? -0.574 10.922 6.706 1.00 53.03 114 GLY A C 1
ATOM 805 O O . GLY A 1 114 ? -0.337 10.291 7.729 1.00 53.03 114 GLY A O 1
ATOM 806 N N . SER A 1 115 ? -0.090 12.152 6.524 1.00 50.94 115 SER A N 1
ATOM 807 C CA . SER A 1 115 ? 0.726 12.818 7.537 1.00 50.94 115 SER A CA 1
ATOM 808 C C . SER A 1 115 ? -0.049 13.119 8.827 1.00 50.94 115 SER A C 1
ATOM 810 O O . SER A 1 115 ? -1.166 13.634 8.811 1.00 50.94 115 SER A O 1
ATOM 812 N N . TRP A 1 116 ? 0.598 12.888 9.969 1.00 52.34 116 TRP A N 1
ATOM 813 C CA . TRP A 1 116 ? 0.154 13.352 11.286 1.00 52.34 116 TRP A CA 1
ATOM 814 C C . TRP A 1 116 ? 1.111 14.449 11.784 1.00 52.34 116 TRP A C 1
ATOM 816 O O . TRP A 1 116 ? 2.309 14.398 11.533 1.00 52.34 116 TRP A O 1
ATOM 826 N N 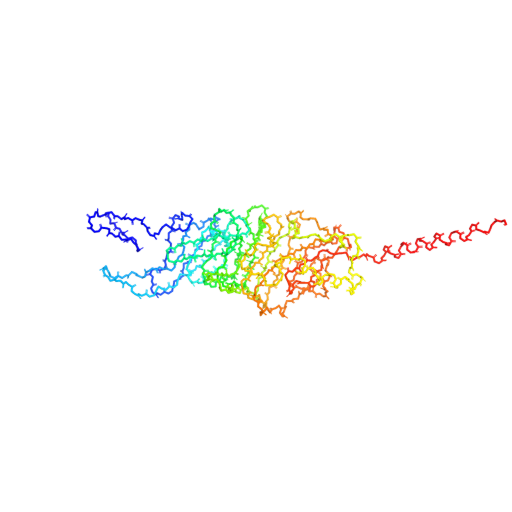. ASP A 1 117 ? 0.631 15.445 12.515 1.00 48.91 117 ASP A N 1
ATOM 827 C CA . ASP A 1 117 ? 1.491 16.319 13.329 1.00 48.91 117 ASP A CA 1
ATOM 828 C C . ASP A 1 117 ? 1.602 15.749 14.766 1.00 48.91 117 ASP A C 1
ATOM 830 O O . ASP A 1 117 ? 1.158 14.636 15.059 1.00 48.91 117 ASP A O 1
ATOM 834 N N . THR A 1 118 ? 2.169 16.505 15.707 1.00 52.09 118 THR A N 1
ATOM 835 C CA . THR A 1 118 ? 2.112 16.169 17.136 1.00 52.09 118 THR A CA 1
ATOM 836 C C . THR A 1 118 ? 0.724 16.429 17.718 1.00 52.09 118 THR A C 1
ATOM 838 O O . THR A 1 118 ? 0.260 17.569 17.756 1.00 52.09 118 THR A O 1
ATOM 841 N N . TYR A 1 119 ? 0.104 15.398 18.290 1.00 51.50 119 TYR A N 1
ATOM 842 C CA . TYR A 1 119 ? -1.203 15.486 18.937 1.00 51.50 119 TYR A CA 1
ATOM 843 C C . TYR A 1 119 ? -1.194 14.871 20.336 1.00 51.50 119 TYR A C 1
ATOM 845 O O . TYR A 1 119 ? -0.679 13.780 20.547 1.00 51.50 119 TYR A O 1
ATOM 853 N N . THR A 1 120 ? -1.807 15.554 21.305 1.00 49.03 120 THR A N 1
ATOM 854 C CA . THR A 1 120 ? -1.936 15.068 22.689 1.00 49.03 120 THR A CA 1
ATOM 855 C C . THR A 1 120 ? -3.400 14.794 23.026 1.00 49.03 120 THR A C 1
ATOM 857 O O . THR A 1 120 ? -4.234 15.689 22.901 1.00 49.03 120 THR A O 1
ATOM 860 N N . GLN A 1 121 ? -3.703 13.589 23.517 1.00 46.69 121 GLN A N 1
ATOM 861 C CA . GLN A 1 121 ? -4.995 13.196 24.079 1.00 46.69 121 GLN A CA 1
ATOM 862 C C . GLN A 1 121 ? -4.801 12.579 25.471 1.00 46.69 121 GLN A C 1
ATOM 864 O O . GLN A 1 121 ? -4.149 11.548 25.634 1.00 46.69 121 GLN A O 1
ATOM 869 N N . GLY A 1 122 ? -5.370 13.211 26.502 1.00 51.19 122 GLY A N 1
ATOM 870 C CA . GLY A 1 122 ? -5.133 12.800 27.887 1.00 51.19 122 GLY A CA 1
ATOM 871 C C . GLY A 1 122 ? -3.639 12.849 28.235 1.00 51.19 122 GLY A C 1
ATOM 872 O O . GLY A 1 122 ? -3.006 13.893 28.102 1.00 51.19 122 GLY A O 1
ATOM 873 N N . ALA A 1 123 ? -3.073 11.719 28.670 1.00 43.41 123 ALA A N 1
ATOM 874 C CA . ALA A 1 123 ? -1.634 11.572 28.925 1.00 43.41 123 ALA A CA 1
ATOM 875 C C . ALA A 1 123 ? -0.831 11.079 27.702 1.00 43.41 123 ALA A C 1
ATOM 877 O O . ALA A 1 123 ? 0.390 10.953 27.789 1.00 43.41 123 ALA A O 1
ATOM 878 N N . THR A 1 124 ? -1.498 10.780 26.585 1.00 44.00 124 THR A N 1
ATOM 879 C CA . THR A 1 124 ? -0.880 10.209 25.387 1.00 44.00 124 THR A CA 1
ATOM 880 C C . THR A 1 124 ? -0.587 11.322 24.393 1.00 44.00 124 THR A C 1
ATOM 882 O O . THR A 1 124 ? -1.503 11.902 23.817 1.00 44.00 124 THR A O 1
ATOM 885 N N . THR A 1 125 ? 0.689 11.627 24.174 1.00 51.12 125 THR A N 1
ATOM 886 C CA . THR A 1 125 ? 1.123 12.425 23.023 1.00 51.12 125 THR A CA 1
ATOM 887 C C . THR A 1 125 ? 1.563 11.473 21.928 1.00 51.12 125 THR A C 1
ATOM 889 O O . THR A 1 125 ? 2.495 10.703 22.135 1.00 51.12 125 THR A O 1
ATOM 892 N N . ILE A 1 126 ? 0.910 11.536 20.774 1.00 52.22 126 ILE A N 1
ATOM 893 C CA . ILE A 1 126 ? 1.419 10.937 19.549 1.00 52.22 126 ILE A CA 1
ATOM 894 C C . ILE A 1 126 ? 2.142 12.029 18.798 1.00 52.22 126 ILE A C 1
ATOM 896 O O . ILE A 1 126 ? 1.551 13.002 18.340 1.00 52.22 126 ILE A O 1
ATOM 900 N N . THR A 1 127 ? 3.448 11.860 18.710 1.00 48.03 127 THR A N 1
ATOM 901 C CA . THR A 1 127 ? 4.297 12.651 17.837 1.00 48.03 127 THR A CA 1
ATOM 902 C C . THR A 1 127 ? 4.703 11.753 16.692 1.00 48.03 127 THR A C 1
ATOM 904 O O . THR A 1 127 ? 5.655 10.985 16.799 1.00 48.03 127 THR A O 1
ATOM 907 N N . THR A 1 128 ? 4.013 11.863 15.570 1.00 46.47 128 THR A N 1
ATOM 908 C CA . THR A 1 128 ? 4.650 11.551 14.295 1.00 46.47 128 THR A CA 1
ATOM 909 C C . THR A 1 128 ? 5.584 12.712 13.988 1.00 46.47 128 THR A C 1
ATOM 911 O O . THR A 1 128 ? 5.223 13.884 14.078 1.00 46.47 128 THR A O 1
ATOM 914 N N . THR A 1 129 ? 6.842 12.413 13.683 1.00 40.16 129 THR A N 1
ATOM 915 C CA . THR A 1 129 ? 7.837 13.454 13.373 1.00 40.16 129 THR A CA 1
ATOM 916 C C . THR A 1 129 ? 7.674 13.940 11.924 1.00 40.16 129 THR A C 1
ATOM 918 O O . THR A 1 129 ? 8.621 14.404 11.306 1.00 40.16 129 THR A O 1
ATOM 921 N N . SER A 1 130 ? 6.492 13.815 11.323 1.00 39.47 130 SER A N 1
ATOM 922 C CA . SER A 1 130 ? 6.240 14.222 9.944 1.00 39.47 130 SER A CA 1
ATOM 923 C C . SER A 1 130 ? 6.039 15.738 9.905 1.00 39.47 130 SER A C 1
ATOM 925 O O . SER A 1 130 ? 5.037 16.270 10.367 1.00 39.47 130 SER A O 1
ATOM 927 N N . GLY A 1 131 ? 7.055 16.453 9.414 1.00 34.38 131 GLY A N 1
ATOM 928 C CA . GLY A 1 131 ? 7.151 17.917 9.378 1.00 34.38 131 GLY A CA 1
ATOM 929 C C . GLY A 1 131 ? 6.196 18.613 8.401 1.00 34.38 131 GLY A C 1
ATOM 930 O O . GLY A 1 131 ? 6.617 19.533 7.700 1.00 34.38 131 GLY A O 1
ATOM 931 N N . PHE A 1 132 ? 4.933 18.200 8.346 1.00 36.78 132 PHE A N 1
ATOM 932 C CA . PHE A 1 132 ? 3.903 18.831 7.531 1.00 36.78 132 PHE A CA 1
ATOM 933 C C . PHE A 1 132 ? 3.003 19.751 8.346 1.00 36.78 132 PHE A C 1
ATOM 935 O O . PHE A 1 132 ? 2.623 19.463 9.476 1.00 36.78 132 PHE A O 1
ATOM 942 N N . GLY A 1 133 ? 2.625 20.868 7.728 1.00 33.69 133 GLY A N 1
ATOM 943 C CA . GLY A 1 133 ? 1.650 21.799 8.272 1.00 33.69 133 GLY A CA 1
ATOM 944 C C . GLY A 1 133 ? 0.237 21.545 7.743 1.00 33.69 133 GLY A C 1
ATOM 945 O O . GLY A 1 133 ? -0.022 21.783 6.570 1.00 33.69 133 GLY A O 1
ATOM 946 N N . GLN A 1 134 ? -0.658 21.251 8.690 1.00 35.06 134 GLN A N 1
ATOM 947 C CA . GLN A 1 134 ? -2.120 21.441 8.720 1.00 35.06 134 GLN A CA 1
ATOM 948 C C . GLN A 1 134 ? -3.097 20.365 8.192 1.00 35.06 134 GLN A C 1
ATOM 950 O O . GLN A 1 134 ? -3.114 20.016 7.021 1.00 35.06 134 GLN A O 1
ATOM 955 N N . SER A 1 135 ? -4.076 20.120 9.088 1.00 33.50 135 SER A N 1
ATOM 956 C CA . SER A 1 135 ? -5.509 19.813 8.897 1.00 33.50 135 SER A CA 1
ATOM 957 C C . SER A 1 135 ? -5.961 18.346 8.894 1.00 33.50 135 SER A C 1
ATOM 959 O O . SER A 1 135 ? -6.237 17.775 7.847 1.00 33.50 135 SER A O 1
ATOM 961 N N . GLY A 1 136 ? -6.265 17.843 10.095 1.00 41.78 136 GLY A N 1
ATOM 962 C CA . GLY A 1 136 ? -7.114 16.667 10.313 1.00 41.78 136 GLY A CA 1
ATOM 963 C C . GLY A 1 136 ? -6.305 15.452 10.746 1.00 41.78 136 GLY A C 1
ATOM 964 O O . GLY A 1 136 ? -5.341 15.085 10.092 1.00 41.78 136 GLY A O 1
ATOM 965 N N . ALA A 1 137 ? -6.672 14.839 11.872 1.00 47.22 137 ALA A N 1
ATOM 966 C CA . ALA A 1 137 ? -6.076 13.568 12.264 1.00 47.22 137 ALA A CA 1
ATOM 967 C C . ALA A 1 137 ? -6.457 12.526 11.203 1.00 47.22 137 ALA A C 1
ATOM 969 O O . ALA A 1 137 ? -7.633 12.177 11.103 1.00 47.22 137 ALA A O 1
ATOM 970 N N . ALA A 1 138 ? -5.497 12.061 10.399 1.00 61.34 138 ALA A N 1
ATOM 971 C CA . ALA A 1 138 ? -5.734 10.942 9.501 1.00 61.34 138 ALA A CA 1
ATOM 972 C C . ALA A 1 138 ? -6.217 9.758 10.352 1.00 61.34 138 ALA A C 1
ATOM 974 O O . ALA A 1 138 ? -5.560 9.341 11.307 1.00 61.34 138 ALA A O 1
ATOM 975 N N . GLY A 1 139 ? -7.437 9.297 10.079 1.00 77.62 139 GLY A N 1
ATOM 976 C CA . GLY A 1 139 ? -8.094 8.307 10.919 1.00 77.62 139 GLY A CA 1
ATOM 977 C C . GLY A 1 139 ? -7.274 7.027 11.070 1.00 77.62 139 GLY A C 1
ATOM 978 O O . GLY A 1 139 ? -6.506 6.644 10.180 1.00 77.62 139 GLY A O 1
ATOM 979 N N . SER A 1 140 ? -7.406 6.384 12.230 1.00 84.06 140 SER A N 1
ATOM 980 C CA . SER A 1 140 ? -6.503 5.307 12.628 1.00 84.06 140 SER A CA 1
ATOM 981 C C . SER A 1 140 ? -7.218 4.085 13.173 1.00 84.06 140 SER A C 1
ATOM 983 O O . SER A 1 140 ? -8.282 4.188 13.785 1.00 84.06 140 SER A O 1
ATOM 985 N N . THR A 1 141 ? -6.594 2.917 13.042 1.00 91.69 141 THR A N 1
ATOM 986 C CA . THR A 1 141 ? -6.910 1.786 13.926 1.00 91.69 141 THR A CA 1
ATOM 987 C C . THR A 1 141 ? -6.307 2.003 15.316 1.00 91.69 141 THR A C 1
ATOM 989 O O . THR A 1 141 ? -5.552 2.951 15.546 1.00 91.69 141 THR A O 1
ATOM 992 N N . GLY A 1 142 ? -6.617 1.089 16.234 1.00 89.00 142 GLY A N 1
ATOM 993 C CA . GLY A 1 142 ? -5.886 0.896 17.482 1.00 89.00 142 GLY A CA 1
ATOM 994 C C . GLY A 1 142 ? -4.521 0.224 17.277 1.00 89.00 142 GLY A C 1
ATOM 995 O O . GLY A 1 142 ? -4.110 -0.029 16.142 1.00 89.00 142 GLY A O 1
ATOM 996 N N . THR A 1 143 ? -3.825 -0.073 18.379 1.00 88.81 143 THR A N 1
ATOM 997 C CA . THR A 1 143 ? -2.461 -0.651 18.378 1.00 88.81 143 THR A CA 1
ATOM 998 C C . THR A 1 143 ? -2.420 -2.178 18.311 1.00 88.81 143 THR A C 1
ATOM 1000 O O . THR A 1 143 ? -1.347 -2.755 18.136 1.00 88.81 143 THR A O 1
ATOM 1003 N N . GLY A 1 144 ? -3.567 -2.847 18.451 1.00 92.75 144 GLY A N 1
ATOM 1004 C CA . GLY A 1 144 ? -3.669 -4.282 18.205 1.00 92.75 144 GLY A CA 1
ATOM 1005 C C . GLY A 1 144 ? -3.531 -4.624 16.720 1.00 92.75 144 GLY A C 1
ATOM 1006 O O . GLY A 1 144 ? -3.587 -3.753 15.850 1.00 92.75 144 GLY A O 1
ATOM 1007 N N . ASP A 1 145 ? -3.369 -5.914 16.421 1.00 96.94 145 ASP A N 1
ATOM 1008 C CA . ASP A 1 145 ? -3.280 -6.387 15.037 1.00 96.94 145 ASP A CA 1
ATOM 1009 C C . ASP A 1 145 ? -4.516 -5.972 14.225 1.00 96.94 145 ASP A C 1
ATOM 1011 O O . ASP A 1 145 ? -5.649 -6.023 14.709 1.00 96.94 145 ASP A O 1
ATOM 1015 N N . THR A 1 146 ? -4.304 -5.623 12.961 1.00 98.12 146 THR A N 1
ATOM 1016 C CA . THR A 1 146 ? -5.359 -5.426 11.971 1.00 98.12 146 THR A CA 1
ATOM 1017 C C . THR A 1 146 ? -5.327 -6.569 10.969 1.00 98.12 146 THR A C 1
ATOM 1019 O O . THR A 1 146 ? -4.345 -6.774 10.260 1.00 98.12 146 THR A O 1
ATOM 1022 N N . ILE A 1 147 ? -6.408 -7.341 10.926 1.00 98.38 147 ILE A N 1
ATOM 1023 C CA . ILE A 1 147 ? -6.527 -8.564 10.140 1.00 98.38 147 ILE A CA 1
ATOM 1024 C C . ILE A 1 147 ? -7.515 -8.334 9.001 1.00 98.38 147 ILE A C 1
ATOM 1026 O O . ILE A 1 147 ? -8.709 -8.141 9.232 1.00 98.38 147 ILE A O 1
ATOM 1030 N N . VAL A 1 148 ? -7.034 -8.437 7.765 1.00 97.69 148 VAL A N 1
ATOM 1031 C CA . VAL A 1 148 ? -7.882 -8.524 6.573 1.00 97.69 148 VAL A CA 1
ATOM 1032 C C . VAL A 1 148 ? -8.214 -10.001 6.373 1.00 97.69 148 VAL A C 1
ATOM 1034 O O . VAL A 1 148 ? -7.349 -10.799 6.004 1.00 97.69 148 VAL A O 1
ATOM 1037 N N . ALA A 1 149 ? -9.434 -10.391 6.747 1.00 96.44 149 ALA A N 1
ATOM 1038 C CA . ALA A 1 149 ? -9.866 -11.790 6.809 1.00 96.44 149 ALA A CA 1
ATOM 1039 C C . ALA A 1 149 ? -10.781 -12.203 5.645 1.00 96.44 149 ALA A C 1
ATOM 1041 O O . ALA A 1 149 ? -10.981 -13.397 5.425 1.00 96.44 149 ALA A O 1
ATOM 1042 N N . GLY A 1 150 ? -11.341 -11.239 4.915 1.00 93.81 150 GLY A N 1
ATOM 1043 C CA . GLY A 1 150 ? -12.176 -11.488 3.740 1.00 93.81 150 GLY A CA 1
ATOM 1044 C C . GLY A 1 150 ? -12.644 -10.218 3.032 1.00 93.81 150 GLY A C 1
ATOM 1045 O O . GLY A 1 150 ? -12.839 -10.249 1.819 1.00 93.81 150 GLY A O 1
ATOM 1046 N N . GLY A 1 151 ? -12.782 -9.107 3.765 1.00 93.69 151 GLY A N 1
ATOM 1047 C CA . GLY A 1 151 ? -13.135 -7.802 3.201 1.00 93.69 151 GLY A CA 1
ATOM 1048 C C . GLY A 1 151 ? -11.937 -7.034 2.634 1.00 93.69 151 GLY A C 1
ATOM 1049 O O . GLY A 1 151 ? -10.879 -7.602 2.366 1.00 93.69 151 GLY A O 1
ATOM 1050 N N . ALA A 1 152 ? -12.110 -5.728 2.460 1.00 94.31 152 ALA A N 1
ATOM 1051 C CA . ALA A 1 152 ? -11.090 -4.801 1.988 1.00 94.31 152 ALA A CA 1
ATOM 1052 C C . ALA A 1 152 ? -10.664 -3.832 3.098 1.00 94.31 152 ALA A C 1
ATOM 1054 O O . ALA A 1 152 ? -11.510 -3.262 3.786 1.00 94.31 152 ALA A O 1
ATOM 1055 N N . LEU A 1 153 ? -9.361 -3.633 3.260 1.00 94.56 153 LEU A N 1
ATOM 1056 C CA . LEU A 1 153 ? -8.775 -2.570 4.070 1.00 94.56 153 LEU A CA 1
ATOM 1057 C C . LEU A 1 153 ? -8.175 -1.527 3.130 1.00 94.56 153 LEU A C 1
ATOM 1059 O O . LEU A 1 153 ? -7.371 -1.886 2.269 1.00 94.56 153 LEU A O 1
ATOM 1063 N N . SER A 1 154 ? -8.570 -0.269 3.288 1.00 91.44 154 SER A N 1
ATOM 1064 C CA . SER A 1 154 ? -8.179 0.813 2.383 1.00 91.44 154 SER A CA 1
ATOM 1065 C C . SER A 1 154 ? -7.897 2.129 3.097 1.00 91.44 154 SER A C 1
ATOM 1067 O O . SER A 1 154 ? -8.005 2.214 4.321 1.00 91.44 154 SER A O 1
ATOM 1069 N N . GLY A 1 155 ? -7.568 3.163 2.329 1.00 86.62 155 GLY A N 1
ATOM 1070 C CA . GLY A 1 155 ? -7.414 4.538 2.785 1.00 86.62 155 GLY A CA 1
ATOM 1071 C C . GLY A 1 155 ? -5.965 5.002 2.822 1.00 86.62 155 GLY A C 1
ATOM 1072 O O . GLY A 1 155 ? -5.029 4.235 2.588 1.00 86.62 155 GLY A O 1
ATOM 1073 N N . SER A 1 156 ? -5.792 6.280 3.136 1.00 81.81 156 SER A N 1
ATOM 1074 C CA . SER A 1 156 ? -4.493 6.929 3.344 1.00 81.81 156 SER A CA 1
ATOM 1075 C C . SER A 1 156 ? -4.200 7.237 4.822 1.00 81.81 156 SER A C 1
ATOM 1077 O O . SER A 1 156 ? -3.494 8.180 5.165 1.00 81.81 156 SER A O 1
ATOM 1079 N N . GLY A 1 157 ? -4.806 6.476 5.737 1.00 82.31 157 GLY A N 1
ATOM 1080 C CA . GLY A 1 157 ? -4.682 6.651 7.184 1.00 82.31 157 GLY A CA 1
ATOM 1081 C C . GLY A 1 157 ? -3.537 5.868 7.826 1.00 82.31 157 GLY A C 1
ATOM 1082 O O . GLY A 1 157 ? -2.515 5.568 7.207 1.00 82.31 157 GLY A O 1
ATOM 1083 N N . HIS A 1 158 ? -3.701 5.547 9.112 1.00 83.12 158 HIS A N 1
ATOM 1084 C CA . HIS A 1 158 ? -2.721 4.773 9.880 1.00 83.12 158 HIS A CA 1
ATOM 1085 C C . HIS A 1 158 ? -3.319 3.500 10.470 1.00 83.12 158 HIS A C 1
ATOM 1087 O O . HIS A 1 158 ? -4.339 3.513 11.163 1.00 83.12 158 HIS A O 1
ATOM 1093 N N . ILE A 1 159 ? -2.603 2.401 10.298 1.00 90.88 159 ILE A N 1
ATOM 1094 C CA . ILE A 1 159 ? -2.834 1.151 11.006 1.00 90.88 159 ILE A CA 1
ATOM 1095 C C . ILE A 1 159 ? -1.746 1.037 12.063 1.00 90.88 159 ILE A C 1
ATOM 1097 O O . ILE A 1 159 ? -0.611 0.731 11.734 1.00 90.88 159 ILE A O 1
ATOM 1101 N N . ARG A 1 160 ? -2.055 1.313 13.331 1.00 87.94 160 ARG A N 1
ATOM 1102 C CA . ARG A 1 160 ? -1.010 1.510 14.358 1.00 87.94 160 ARG A CA 1
ATOM 1103 C C . ARG A 1 160 ? -0.347 0.214 14.834 1.00 87.94 160 ARG A C 1
ATOM 1105 O O . ARG A 1 160 ? 0.753 0.259 15.376 1.00 87.94 160 ARG A O 1
ATOM 1112 N N . GLY A 1 161 ? -1.025 -0.921 14.681 1.00 89.69 161 GLY A N 1
ATOM 1113 C CA . GLY A 1 161 ? -0.494 -2.247 15.001 1.00 89.69 161 GLY A CA 1
ATOM 1114 C C . GLY A 1 161 ? 0.142 -2.950 13.800 1.00 89.69 161 GLY A C 1
ATOM 1115 O O . GLY A 1 161 ? 0.455 -2.338 12.779 1.00 89.69 161 GLY A O 1
ATOM 1116 N N . ASN A 1 162 ? 0.301 -4.273 13.901 1.00 94.75 162 ASN A N 1
ATOM 1117 C CA . ASN A 1 162 ? 0.656 -5.084 12.735 1.00 94.75 162 ASN A CA 1
ATOM 1118 C C . ASN A 1 162 ? -0.522 -5.156 11.761 1.00 94.75 162 ASN A C 1
ATOM 1120 O O . ASN A 1 162 ? -1.680 -5.146 12.176 1.00 94.75 162 ASN A O 1
ATOM 1124 N N . THR A 1 163 ? -0.231 -5.331 10.477 1.00 97.44 163 THR A N 1
ATOM 1125 C CA . THR A 1 163 ? -1.235 -5.657 9.460 1.00 97.44 163 THR A CA 1
ATOM 1126 C C . THR A 1 163 ? -1.025 -7.077 8.961 1.00 97.44 163 THR A C 1
ATOM 1128 O O . THR A 1 163 ? 0.083 -7.456 8.583 1.00 97.44 163 THR A O 1
ATOM 1131 N N . ILE A 1 164 ? -2.094 -7.869 8.942 1.00 97.50 164 ILE A N 1
ATOM 1132 C CA . ILE A 1 164 ? -2.085 -9.258 8.486 1.00 97.50 164 ILE A CA 1
ATOM 1133 C C . ILE A 1 164 ? -3.140 -9.420 7.395 1.00 97.50 164 ILE A C 1
ATOM 1135 O O . ILE A 1 164 ? -4.342 -9.407 7.666 1.00 97.50 164 ILE A O 1
ATOM 1139 N N . VAL A 1 165 ? -2.695 -9.622 6.158 1.00 96.94 165 VAL A N 1
ATOM 1140 C CA . VAL A 1 165 ? -3.571 -9.919 5.022 1.00 96.94 165 VAL A CA 1
ATOM 1141 C C . VAL A 1 165 ? -3.702 -11.436 4.906 1.00 96.94 165 VAL A C 1
ATOM 1143 O O . VAL A 1 165 ? -2.828 -12.112 4.367 1.00 96.94 165 VAL A O 1
ATOM 1146 N N . ASN A 1 166 ? -4.773 -11.994 5.476 1.00 95.19 166 ASN A N 1
ATOM 1147 C CA . ASN A 1 166 ? -5.061 -13.432 5.434 1.00 95.19 166 ASN A CA 1
ATOM 1148 C C . ASN A 1 166 ? -5.868 -13.804 4.190 1.00 95.19 166 ASN A C 1
ATOM 1150 O O . ASN A 1 166 ? -5.537 -14.754 3.481 1.00 95.19 166 ASN A O 1
ATOM 1154 N N . ALA A 1 167 ? -6.943 -13.061 3.949 1.00 89.25 167 ALA A N 1
ATOM 1155 C CA . ALA A 1 167 ? -7.800 -13.174 2.781 1.00 89.25 167 ALA A CA 1
ATOM 1156 C C . ALA A 1 167 ? -8.520 -11.835 2.571 1.00 89.25 167 ALA A C 1
ATOM 1158 O O . ALA A 1 167 ? -8.716 -11.084 3.521 1.00 89.25 167 ALA A O 1
ATOM 1159 N N . GLY A 1 168 ? -8.904 -11.526 1.335 1.00 92.69 168 GLY A N 1
ATOM 1160 C CA . GLY A 1 168 ? -9.475 -10.223 0.989 1.00 92.69 168 GLY A CA 1
ATOM 1161 C C . GLY A 1 168 ? -8.450 -9.285 0.356 1.00 92.69 168 GLY A C 1
ATOM 1162 O O . GLY A 1 168 ? -7.527 -9.755 -0.316 1.00 92.69 168 GLY A O 1
ATOM 1163 N N . MET A 1 169 ? -8.646 -7.978 0.530 1.00 94.00 169 MET A N 1
ATOM 1164 C CA . MET A 1 169 ? -7.919 -6.949 -0.213 1.00 94.00 169 MET A CA 1
ATOM 1165 C C . MET A 1 169 ? -7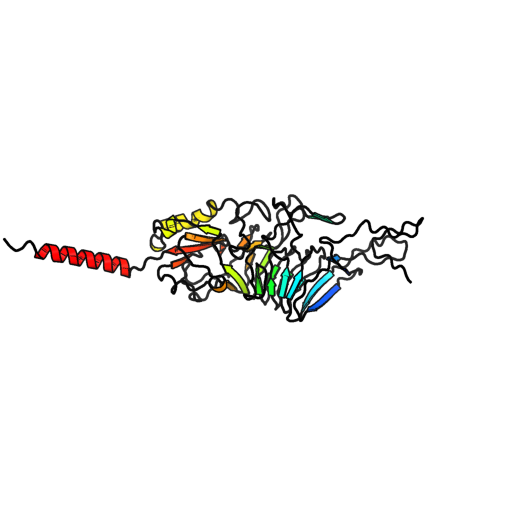.264 -5.904 0.692 1.00 94.00 169 MET A C 1
ATOM 1167 O O . MET A 1 169 ? -7.906 -5.389 1.601 1.00 94.00 169 MET A O 1
ATOM 1171 N N . LEU A 1 170 ? -6.013 -5.556 0.413 1.00 94.88 170 LEU A N 1
ATOM 1172 C CA . LEU A 1 170 ? -5.369 -4.340 0.910 1.00 94.88 170 LEU A CA 1
ATOM 1173 C C . LEU A 1 170 ? -5.278 -3.350 -0.254 1.00 94.88 170 LEU A C 1
ATOM 1175 O O . LEU A 1 170 ? -4.765 -3.717 -1.303 1.00 94.88 170 LEU A O 1
ATOM 1179 N N . ALA A 1 171 ? -5.789 -2.136 -0.106 1.00 90.88 171 ALA A N 1
ATOM 1180 C CA . ALA A 1 171 ? -5.801 -1.146 -1.181 1.00 90.88 171 ALA A CA 1
ATOM 1181 C C . ALA A 1 171 ? -5.498 0.242 -0.608 1.00 90.88 171 ALA A C 1
ATOM 1183 O O . ALA A 1 171 ? -6.424 0.893 -0.125 1.00 90.88 171 ALA A O 1
ATOM 1184 N N . PRO A 1 172 ? -4.227 0.681 -0.585 1.00 88.19 172 PRO A N 1
ATOM 1185 C CA . PRO A 1 172 ? -3.893 2.046 -0.192 1.00 88.19 172 PRO A CA 1
ATOM 1186 C C . PRO A 1 172 ? -4.657 3.060 -1.047 1.00 88.19 172 PRO A C 1
ATOM 1188 O O . PRO A 1 172 ? -5.098 2.742 -2.148 1.00 88.19 172 PRO A O 1
ATOM 1191 N N . GLY A 1 173 ? -4.848 4.260 -0.507 1.00 82.00 173 GLY A N 1
ATOM 1192 C CA . GLY A 1 173 ? -5.669 5.279 -1.155 1.00 82.00 173 GLY A CA 1
ATOM 1193 C C . GLY A 1 173 ? -7.161 5.152 -0.828 1.00 82.00 173 GLY A C 1
ATOM 1194 O O . GLY A 1 173 ? -7.645 4.158 -0.284 1.00 82.00 173 GLY A O 1
ATOM 1195 N N . ASP A 1 174 ? -7.917 6.211 -1.103 1.00 74.81 174 ASP A N 1
ATOM 1196 C CA . ASP A 1 174 ? -9.314 6.325 -0.683 1.00 74.81 174 ASP A CA 1
ATOM 1197 C C . ASP A 1 174 ? -10.270 5.838 -1.758 1.00 74.81 174 ASP A C 1
ATOM 1199 O O . ASP A 1 174 ? -10.154 6.212 -2.920 1.00 74.81 174 ASP A O 1
ATOM 1203 N N . SER A 1 175 ? -11.315 5.100 -1.393 1.00 60.78 175 SER A N 1
ATOM 1204 C CA . SER A 1 175 ? -12.378 4.770 -2.340 1.00 60.78 175 SER A CA 1
ATOM 1205 C C . SER A 1 175 ? -13.381 5.928 -2.438 1.00 60.78 175 SER A C 1
ATOM 1207 O O . SER A 1 175 ? -14.146 6.212 -1.518 1.00 60.78 175 SER A O 1
ATOM 1209 N N . SER A 1 176 ? -13.440 6.617 -3.575 1.00 48.06 176 SER A N 1
ATOM 1210 C CA . SER A 1 176 ? -14.478 7.619 -3.860 1.00 48.06 176 SER A CA 1
ATOM 1211 C C . SER A 1 176 ? -15.249 7.296 -5.146 1.00 48.06 176 SER A C 1
ATOM 1213 O O . SER A 1 176 ? -15.314 8.068 -6.092 1.00 48.06 176 SER A O 1
ATOM 1215 N N . GLY A 1 177 ? -15.877 6.116 -5.175 1.00 46.12 177 GLY A N 1
ATOM 1216 C CA . GLY A 1 177 ? -17.104 5.828 -5.939 1.00 46.12 177 GLY A CA 1
ATOM 1217 C C . GLY A 1 177 ? -17.087 5.954 -7.470 1.00 46.12 177 GLY A C 1
ATOM 1218 O O . GLY A 1 177 ? -18.112 5.675 -8.087 1.00 46.12 177 GLY A O 1
ATOM 1219 N N . THR A 1 178 ? -15.977 6.344 -8.093 1.00 46.38 178 THR A N 1
ATOM 1220 C CA . THR A 1 178 ? -15.875 6.492 -9.558 1.00 46.38 178 THR A CA 1
ATOM 1221 C C . THR A 1 178 ? -14.869 5.515 -10.167 1.00 46.38 178 THR A C 1
ATOM 1223 O O . THR A 1 178 ? -14.974 5.176 -11.341 1.00 46.38 178 THR A O 1
ATOM 1226 N N . PHE A 1 179 ? -13.995 4.958 -9.335 1.00 42.19 179 PHE A N 1
ATOM 1227 C CA . PHE A 1 179 ? -13.127 3.822 -9.624 1.00 42.19 179 PHE A CA 1
ATOM 1228 C C . PHE A 1 179 ? -13.257 2.863 -8.431 1.00 42.19 179 PHE A C 1
ATOM 1230 O O . PHE A 1 179 ? -13.810 3.270 -7.407 1.00 42.19 179 PHE A O 1
ATOM 1237 N N . GLY A 1 180 ? -12.916 1.581 -8.591 1.00 46.53 180 GLY A N 1
ATOM 1238 C CA . GLY A 1 180 ? -13.125 0.531 -7.578 1.00 46.53 180 GLY A CA 1
ATOM 1239 C C . GLY A 1 180 ? -12.409 0.797 -6.236 1.00 46.53 180 GLY A C 1
ATOM 1240 O O . GLY A 1 180 ? -12.132 1.944 -5.907 1.00 46.53 180 GLY A O 1
ATOM 1241 N N . PRO A 1 181 ? -12.097 -0.217 -5.406 1.00 39.41 181 PRO A N 1
ATOM 1242 C CA . PRO A 1 181 ? -11.179 0.016 -4.282 1.00 39.41 181 PRO A CA 1
ATOM 1243 C C . PRO A 1 181 ? -9.909 0.699 -4.838 1.00 39.41 181 PRO A C 1
ATOM 1245 O O . PRO A 1 181 ? -9.267 0.118 -5.717 1.00 39.41 181 PRO A O 1
ATOM 1248 N N . GLY A 1 182 ? -9.676 1.965 -4.449 1.00 52.22 182 GLY A N 1
ATOM 1249 C CA . GLY A 1 182 ? -8.834 2.923 -5.184 1.00 52.22 182 GLY A CA 1
ATOM 1250 C C . GLY A 1 182 ? -9.598 3.990 -6.007 1.00 52.22 182 GLY A C 1
ATOM 1251 O O . GLY A 1 182 ? -9.696 3.923 -7.232 1.00 52.22 182 GLY A O 1
ATOM 1252 N N . GLY A 1 183 ? -10.182 4.990 -5.347 1.00 58.41 183 GLY A N 1
ATOM 1253 C CA . GLY A 1 183 ? -10.779 6.166 -6.002 1.00 58.41 183 GLY A CA 1
ATOM 1254 C C . GLY A 1 183 ? -9.883 7.412 -6.013 1.00 58.41 183 GLY A C 1
ATOM 1255 O O . GLY A 1 183 ? -10.088 8.274 -6.863 1.00 58.41 183 GLY A O 1
ATOM 1256 N N . SER A 1 184 ? -8.900 7.485 -5.115 1.00 73.94 184 SER A N 1
ATOM 1257 C CA . SER A 1 184 ? -7.813 8.467 -5.063 1.00 73.94 184 SER A CA 1
ATOM 1258 C C . SER A 1 184 ? -6.559 7.768 -4.550 1.00 73.94 184 SER A C 1
ATOM 1260 O O . SER A 1 184 ? -6.656 7.023 -3.575 1.00 73.94 184 SER A O 1
ATOM 1262 N N . THR A 1 185 ? -5.406 8.029 -5.163 1.00 81.19 185 THR A N 1
ATOM 1263 C CA . THR A 1 185 ? -4.127 7.462 -4.721 1.00 81.19 185 THR A CA 1
ATOM 1264 C C . THR A 1 185 ? -3.677 8.017 -3.376 1.00 81.19 185 THR A C 1
ATOM 1266 O O . THR A 1 185 ? -4.123 9.090 -2.967 1.00 81.19 185 THR A O 1
ATOM 1269 N N . GLY A 1 186 ? -2.778 7.322 -2.682 1.00 81.06 186 GLY A N 1
ATOM 1270 C CA . GLY A 1 186 ? -2.125 7.884 -1.500 1.00 81.06 186 GLY A CA 1
ATOM 1271 C C . GLY A 1 186 ? -1.288 6.893 -0.705 1.00 81.06 186 GLY A C 1
ATOM 1272 O O . GLY A 1 186 ? -1.091 5.745 -1.104 1.00 81.06 186 GLY A O 1
ATOM 1273 N N . THR A 1 187 ? -0.812 7.352 0.453 1.00 82.62 187 THR A N 1
ATOM 1274 C CA . THR A 1 187 ? 0.041 6.550 1.335 1.00 82.62 187 THR A CA 1
ATOM 1275 C C . THR A 1 187 ? -0.749 5.945 2.486 1.00 82.62 187 THR A C 1
ATOM 1277 O O . THR A 1 187 ? -1.332 6.673 3.288 1.00 82.62 187 THR A O 1
ATOM 1280 N N . LEU A 1 188 ? -0.704 4.619 2.619 1.00 87.38 188 LEU A N 1
ATOM 1281 C CA . LEU A 1 188 ? -1.164 3.904 3.807 1.00 87.38 188 LEU A CA 1
ATOM 1282 C C . LEU A 1 188 ? 0.015 3.598 4.735 1.00 87.38 188 LEU A C 1
ATOM 1284 O O . LEU A 1 188 ? 0.998 2.975 4.331 1.00 87.38 188 LEU A O 1
ATOM 1288 N N . TYR A 1 189 ? -0.117 3.967 6.005 1.00 85.69 189 TYR A N 1
ATOM 1289 C CA . TYR A 1 189 ? 0.916 3.734 7.009 1.00 85.69 189 TYR A CA 1
ATOM 1290 C C . TYR A 1 189 ? 0.563 2.537 7.878 1.00 85.69 189 TYR A C 1
ATOM 1292 O O . TYR A 1 189 ? -0.548 2.435 8.401 1.00 85.69 189 TYR A O 1
ATOM 1300 N N . ILE A 1 190 ? 1.530 1.646 8.069 1.00 89.12 190 ILE A N 1
ATOM 1301 C CA . ILE A 1 190 ? 1.412 0.463 8.914 1.00 89.12 190 ILE A CA 1
ATOM 1302 C C . ILE A 1 190 ? 2.470 0.529 9.999 1.00 89.12 190 ILE A C 1
ATOM 1304 O O . ILE A 1 190 ? 3.657 0.684 9.722 1.00 89.12 190 ILE A O 1
ATOM 1308 N N . GLY A 1 191 ? 2.031 0.351 11.233 1.00 84.19 191 GLY A N 1
ATOM 1309 C CA . GLY A 1 191 ? 2.829 0.531 12.421 1.00 84.19 191 GLY A CA 1
ATOM 1310 C C . GLY A 1 191 ? 2.699 1.912 13.045 1.00 84.19 191 GLY A C 1
ATOM 1311 O O . GLY A 1 191 ? 1.926 2.771 12.615 1.00 84.19 191 GLY A O 1
ATOM 1312 N N . SER A 1 192 ? 3.463 2.114 14.109 1.00 72.25 192 SER A N 1
ATOM 1313 C CA . SER A 1 192 ? 3.542 3.384 14.808 1.00 72.25 192 SER A CA 1
ATOM 1314 C C . SER A 1 192 ? 4.962 3.678 15.268 1.00 72.25 192 SER A C 1
ATOM 1316 O O . SER A 1 192 ? 5.792 2.786 15.460 1.00 72.25 192 SER A O 1
ATOM 1318 N N . ASN A 1 193 ? 5.234 4.964 15.466 1.00 63.09 193 ASN A N 1
ATOM 1319 C CA . ASN A 1 193 ? 6.371 5.433 16.246 1.00 63.09 193 ASN A CA 1
ATOM 1320 C C . ASN A 1 193 ? 5.861 6.220 17.457 1.00 63.09 193 ASN A C 1
ATOM 1322 O O . ASN A 1 193 ? 6.258 7.356 17.699 1.00 63.09 193 ASN A O 1
ATOM 1326 N N . ASP A 1 194 ? 4.910 5.625 18.184 1.00 55.44 194 ASP A N 1
ATOM 1327 C CA . ASP A 1 194 ? 4.206 6.299 19.283 1.00 55.44 194 ASP A CA 1
ATOM 1328 C C . ASP A 1 194 ? 5.150 6.722 20.425 1.00 55.44 194 ASP A C 1
ATOM 1330 O O . ASP A 1 194 ? 4.799 7.573 21.241 1.00 55.44 194 ASP A O 1
ATOM 1334 N N . VAL A 1 195 ? 6.359 6.150 20.493 1.00 53.06 195 VAL A N 1
ATOM 1335 C CA . VAL A 1 195 ? 7.390 6.548 21.452 1.00 53.06 195 VAL A CA 1
ATOM 1336 C C . VAL A 1 195 ? 8.436 7.404 20.743 1.00 53.06 195 VAL A C 1
ATOM 1338 O O . VAL A 1 195 ? 9.240 6.916 19.953 1.00 53.06 195 VAL A O 1
ATOM 1341 N N . SER A 1 196 ? 8.484 8.694 21.084 1.00 50.81 196 SER A N 1
ATOM 1342 C CA . SER A 1 196 ? 9.526 9.605 20.598 1.00 50.81 196 SER A CA 1
ATOM 1343 C C . SER A 1 196 ? 10.915 8.977 20.772 1.00 50.81 196 SER A C 1
ATOM 1345 O O . SER A 1 196 ? 11.233 8.530 21.877 1.00 50.81 196 SER A O 1
ATOM 1347 N N . SER A 1 197 ? 11.745 8.982 19.723 1.00 54.41 197 SER A N 1
ATOM 1348 C CA . SER A 1 197 ? 13.096 8.382 19.658 1.00 54.41 197 SER A CA 1
ATOM 1349 C C . SER A 1 197 ? 13.188 6.849 19.609 1.00 54.41 197 SER A C 1
ATOM 1351 O O . SER A 1 197 ? 14.300 6.319 19.648 1.00 54.41 197 SER A O 1
ATOM 1353 N N . SER A 1 198 ? 12.067 6.129 19.489 1.00 59.31 198 SER A N 1
ATOM 1354 C CA . SER A 1 198 ? 12.105 4.704 19.147 1.00 59.31 198 SER A CA 1
ATOM 1355 C C . SER A 1 198 ? 12.172 4.483 17.635 1.00 59.31 198 SER A C 1
ATOM 1357 O O . SER A 1 198 ? 11.798 5.354 16.847 1.00 59.31 198 SER A O 1
ATOM 1359 N N . ASN A 1 199 ? 12.674 3.315 17.231 1.00 66.88 199 ASN A N 1
ATOM 1360 C CA . ASN A 1 199 ? 12.455 2.849 15.867 1.00 66.88 199 ASN A CA 1
ATOM 1361 C C . ASN A 1 199 ? 10.958 2.567 15.702 1.00 66.88 199 ASN A C 1
ATOM 1363 O O . ASN A 1 199 ? 10.355 2.041 16.645 1.00 66.88 199 ASN A O 1
ATOM 1367 N N . PRO A 1 200 ? 10.368 2.876 14.538 1.00 70.88 200 PRO A N 1
ATOM 1368 C CA . PRO A 1 200 ? 8.997 2.481 14.277 1.00 70.88 200 PRO A CA 1
ATOM 1369 C C . PRO A 1 200 ? 8.821 0.965 14.414 1.00 70.88 200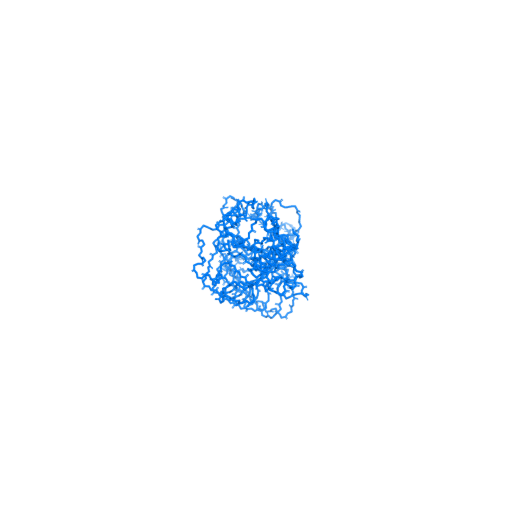 PRO A C 1
ATOM 1371 O O . PRO A 1 200 ? 9.764 0.183 14.272 1.00 70.88 200 PRO A O 1
ATOM 1374 N N . VAL A 1 201 ? 7.600 0.564 14.752 1.00 76.38 201 VAL A N 1
ATOM 1375 C CA . VAL A 1 201 ? 7.205 -0.831 14.956 1.00 76.38 201 VAL A CA 1
ATOM 1376 C C . VAL A 1 201 ? 5.912 -1.108 14.210 1.00 76.38 201 VAL A C 1
ATOM 1378 O O . VAL A 1 201 ? 5.098 -0.209 14.060 1.00 76.38 201 VAL A O 1
ATOM 1381 N N . GLY A 1 202 ? 5.700 -2.351 13.784 1.00 87.50 202 GLY A N 1
ATOM 1382 C CA . GLY A 1 202 ? 4.480 -2.782 13.099 1.00 87.50 202 GLY A CA 1
ATOM 1383 C C . GLY A 1 202 ? 4.803 -3.461 11.779 1.00 87.50 202 GLY A C 1
ATOM 1384 O O . GLY A 1 202 ? 5.279 -2.831 10.839 1.00 87.50 202 GLY A O 1
ATOM 1385 N N . ASN A 1 203 ? 4.560 -4.763 11.721 1.00 92.69 203 ASN A N 1
ATOM 1386 C CA . ASN A 1 203 ? 4.880 -5.568 10.551 1.00 92.69 203 ASN A CA 1
ATOM 1387 C C . ASN A 1 203 ? 3.707 -5.608 9.572 1.00 92.69 203 ASN A C 1
ATOM 1389 O O . ASN A 1 203 ? 2.545 -5.616 9.985 1.00 92.69 203 ASN A O 1
ATOM 1393 N N . LEU A 1 204 ? 4.017 -5.750 8.286 1.00 95.06 204 LEU A N 1
ATOM 1394 C CA . LEU A 1 204 ? 3.052 -6.126 7.257 1.00 95.06 204 LEU A CA 1
ATOM 1395 C C . LEU A 1 204 ? 3.286 -7.586 6.870 1.00 95.06 204 LEU A C 1
ATOM 1397 O O . LEU A 1 204 ? 4.348 -7.947 6.370 1.00 95.06 204 LEU A O 1
ATOM 1401 N N . THR A 1 205 ? 2.292 -8.436 7.118 1.00 95.56 205 THR A N 1
ATOM 1402 C CA . THR A 1 205 ? 2.338 -9.863 6.793 1.00 95.56 205 THR A CA 1
ATOM 1403 C C . THR A 1 205 ? 1.308 -10.212 5.730 1.00 95.56 205 THR A C 1
ATOM 1405 O O . THR A 1 205 ? 0.105 -10.065 5.948 1.00 95.56 205 THR A O 1
ATOM 1408 N N . PHE A 1 206 ? 1.774 -10.759 4.614 1.00 95.19 206 PHE A N 1
ATOM 1409 C CA . PHE A 1 206 ? 0.934 -11.323 3.565 1.00 95.19 206 PHE A CA 1
ATOM 1410 C C . PHE A 1 206 ? 0.848 -12.837 3.739 1.00 95.19 206 PHE A C 1
ATOM 1412 O O . PHE A 1 206 ? 1.807 -13.551 3.463 1.00 95.19 206 PHE A O 1
ATOM 1419 N N . ASN A 1 207 ? -0.283 -13.340 4.225 1.00 94.38 207 ASN A N 1
ATOM 1420 C CA . ASN A 1 207 ? -0.568 -14.778 4.288 1.00 94.38 207 ASN A CA 1
ATOM 1421 C C . ASN A 1 207 ? -1.395 -15.253 3.082 1.00 94.38 207 ASN A C 1
ATOM 1423 O O . ASN A 1 207 ? -1.389 -16.440 2.757 1.00 94.38 207 ASN A O 1
ATOM 1427 N N . GLY A 1 208 ? -2.096 -14.330 2.424 1.00 91.69 208 GLY A N 1
ATOM 1428 C CA . GLY A 1 208 ? -2.940 -14.560 1.262 1.00 91.69 208 GLY A CA 1
ATOM 1429 C C . GLY A 1 208 ? -3.570 -13.253 0.775 1.00 91.69 208 GLY A C 1
ATOM 1430 O O . GLY A 1 208 ? -3.106 -12.167 1.110 1.00 91.69 208 GLY A O 1
ATOM 1431 N N . GLY A 1 209 ? -4.650 -13.359 -0.001 1.00 91.56 209 GLY A N 1
ATOM 1432 C CA . GLY A 1 209 ? -5.386 -12.195 -0.505 1.00 91.56 209 GLY A CA 1
ATOM 1433 C C . GLY A 1 209 ? -4.667 -11.432 -1.621 1.00 91.56 209 GLY A C 1
ATOM 1434 O O . GLY A 1 209 ? -3.797 -11.973 -2.311 1.00 91.56 209 GLY A O 1
ATOM 1435 N N . THR A 1 210 ? -5.082 -10.184 -1.820 1.00 92.06 210 THR A N 1
ATOM 1436 C CA . THR A 1 210 ? -4.583 -9.309 -2.884 1.00 92.06 210 THR A CA 1
ATOM 1437 C C . THR A 1 210 ? -4.274 -7.921 -2.347 1.00 92.06 210 THR A C 1
ATOM 1439 O O . THR A 1 210 ? -5.113 -7.313 -1.693 1.00 92.06 210 THR A O 1
ATOM 1442 N N . THR A 1 211 ? -3.105 -7.389 -2.673 1.00 93.81 211 THR A N 1
ATOM 1443 C CA . THR A 1 211 ? -2.830 -5.957 -2.535 1.00 93.81 211 THR A CA 1
ATOM 1444 C C . THR A 1 211 ? -3.096 -5.295 -3.870 1.00 93.81 211 THR A C 1
ATOM 1446 O O . THR A 1 211 ? -2.514 -5.722 -4.863 1.00 93.81 211 THR A O 1
ATOM 1449 N N . LYS A 1 212 ? -3.965 -4.290 -3.920 1.00 91.12 212 LYS A N 1
ATOM 1450 C CA . LYS A 1 212 ? -4.195 -3.492 -5.121 1.00 91.12 212 LYS A CA 1
ATOM 1451 C C . LYS A 1 212 ? -3.474 -2.155 -4.971 1.00 91.12 212 LYS A C 1
ATOM 1453 O O . LYS A 1 212 ? -3.656 -1.496 -3.957 1.00 91.12 212 LYS A O 1
ATOM 1458 N N . MET A 1 213 ? -2.679 -1.791 -5.971 1.00 90.50 213 MET A N 1
ATOM 1459 C CA . MET A 1 213 ? -1.955 -0.523 -6.050 1.00 90.50 213 MET A CA 1
ATOM 1460 C C . MET A 1 213 ? -2.324 0.168 -7.357 1.00 90.50 213 MET A C 1
ATOM 1462 O O . MET A 1 213 ? -2.400 -0.495 -8.390 1.00 90.50 213 MET A O 1
ATOM 1466 N N . GLN A 1 214 ? -2.516 1.476 -7.339 1.00 88.19 214 GLN A N 1
ATOM 1467 C CA . GLN A 1 214 ? -2.859 2.255 -8.518 1.00 88.19 214 GLN A CA 1
ATOM 1468 C C . GLN A 1 214 ? -1.740 3.202 -8.928 1.00 88.19 214 GLN A C 1
ATOM 1470 O O . GLN A 1 214 ? -1.054 3.754 -8.071 1.00 88.19 214 GLN A O 1
ATOM 1475 N N . LEU A 1 215 ? -1.563 3.410 -10.235 1.00 88.44 215 LEU A N 1
ATOM 1476 C CA . LEU A 1 215 ? -0.584 4.352 -10.780 1.00 88.44 215 LEU A CA 1
ATOM 1477 C C . LEU A 1 215 ? -1.279 5.451 -11.586 1.00 88.44 215 LEU A C 1
ATOM 1479 O O . LEU A 1 215 ? -1.986 5.152 -12.544 1.00 88.44 215 LEU A O 1
ATOM 1483 N N . ALA A 1 216 ? -1.008 6.711 -11.258 1.00 86.50 216 ALA A N 1
ATOM 1484 C CA . ALA A 1 216 ? -1.406 7.888 -12.034 1.00 86.50 216 ALA A CA 1
ATOM 1485 C C . ALA A 1 216 ? -0.182 8.670 -12.550 1.00 86.50 216 ALA A C 1
ATOM 1487 O O . ALA A 1 216 ? -0.148 9.088 -13.708 1.00 86.50 216 ALA A O 1
ATOM 1488 N N . LEU A 1 217 ? 0.839 8.841 -11.705 1.00 87.00 217 LEU A N 1
ATOM 1489 C CA . LEU A 1 217 ? 2.102 9.515 -11.998 1.00 87.00 217 LEU A CA 1
ATOM 1490 C C . LEU A 1 217 ? 3.258 8.861 -11.222 1.00 87.00 217 LEU A C 1
ATOM 1492 O O . LEU A 1 217 ? 3.104 8.458 -10.065 1.00 87.00 217 LEU A O 1
ATOM 1496 N N . ALA A 1 218 ? 4.421 8.778 -11.868 1.00 89.31 218 ALA A N 1
ATOM 1497 C CA . ALA A 1 218 ? 5.652 8.237 -11.295 1.00 89.31 218 ALA A CA 1
ATOM 1498 C C . ALA A 1 218 ? 6.130 9.024 -10.064 1.00 89.31 218 ALA A C 1
ATOM 1500 O O . ALA A 1 218 ? 5.856 10.221 -9.932 1.00 89.31 218 ALA A O 1
ATOM 1501 N N . THR A 1 219 ? 6.863 8.355 -9.168 1.00 85.19 219 THR A N 1
ATOM 1502 C CA . THR A 1 219 ? 7.590 9.009 -8.067 1.00 85.19 219 THR A CA 1
ATOM 1503 C C . THR A 1 219 ? 8.631 9.967 -8.627 1.00 85.19 219 THR A C 1
ATOM 1505 O O . THR A 1 219 ? 8.751 11.094 -8.152 1.00 85.19 219 THR A O 1
ATOM 1508 N N . ASP A 1 220 ? 9.368 9.510 -9.638 1.00 87.50 220 ASP A N 1
ATOM 1509 C CA . ASP A 1 220 ? 10.436 10.262 -10.284 1.00 87.50 220 ASP A CA 1
ATOM 1510 C C . ASP A 1 220 ? 10.595 9.831 -11.749 1.00 87.50 220 ASP A C 1
ATOM 1512 O O . ASP A 1 220 ? 10.051 8.809 -12.179 1.00 87.50 220 ASP A O 1
ATOM 1516 N N . TYR A 1 221 ? 11.350 10.620 -12.509 1.00 90.00 221 TYR A N 1
ATOM 1517 C CA . TYR A 1 221 ? 11.595 10.417 -13.927 1.00 90.00 221 TYR A CA 1
ATOM 1518 C C . TYR A 1 221 ? 13.083 10.523 -14.268 1.00 90.00 221 TYR A C 1
ATOM 1520 O O . TYR A 1 221 ? 13.721 11.562 -14.078 1.00 90.00 221 TYR A O 1
ATOM 1528 N N . TYR A 1 222 ? 13.624 9.463 -14.867 1.00 91.06 222 TYR A N 1
ATOM 1529 C CA . TYR A 1 222 ? 15.031 9.369 -15.244 1.00 91.06 222 TYR A CA 1
ATOM 1530 C C . TYR A 1 222 ? 15.210 9.469 -16.768 1.00 91.06 222 TYR A C 1
ATOM 1532 O O . TYR A 1 222 ? 15.080 8.470 -17.481 1.00 91.06 222 TYR A O 1
ATOM 1540 N N . PRO A 1 223 ? 15.595 10.646 -17.303 1.00 92.31 223 PRO A N 1
ATOM 1541 C CA . PRO A 1 223 ? 15.625 10.893 -18.748 1.00 92.31 223 PRO A CA 1
ATOM 1542 C C . PRO A 1 223 ? 16.627 10.020 -19.511 1.00 92.31 223 PRO A C 1
ATOM 1544 O O . PRO A 1 223 ? 16.451 9.795 -20.702 1.00 92.31 223 PRO A O 1
ATOM 1547 N N . SER A 1 224 ? 17.668 9.507 -18.849 1.00 93.12 224 SER A N 1
ATOM 1548 C CA . SER A 1 224 ? 18.650 8.618 -19.483 1.00 93.12 224 SER A CA 1
ATOM 1549 C C . SER A 1 224 ? 18.122 7.208 -19.781 1.00 93.12 224 SER A C 1
ATOM 1551 O O . SER A 1 224 ? 18.796 6.439 -20.466 1.00 93.12 224 SER A O 1
ATOM 1553 N N . LEU A 1 225 ? 16.952 6.845 -19.249 1.00 93.44 225 LEU A N 1
ATOM 1554 C CA . LEU A 1 225 ? 16.226 5.634 -19.640 1.00 93.44 225 LEU A CA 1
ATOM 1555 C C . LEU A 1 225 ? 15.311 5.896 -20.846 1.00 93.44 225 LEU A C 1
ATOM 1557 O O . LEU A 1 225 ? 15.194 5.033 -21.712 1.00 93.44 225 LEU A O 1
ATOM 1561 N N . ASP A 1 226 ? 14.719 7.090 -20.932 1.00 92.81 226 ASP A N 1
ATOM 1562 C CA . ASP A 1 226 ? 13.865 7.515 -22.052 1.00 92.81 226 ASP A CA 1
ATOM 1563 C C . ASP A 1 226 ? 14.657 7.775 -23.340 1.00 92.81 226 ASP A C 1
ATOM 1565 O O . ASP A 1 226 ? 14.309 7.301 -24.421 1.00 92.81 226 ASP A O 1
ATOM 1569 N N . ASP A 1 227 ? 15.785 8.481 -23.233 1.00 91.38 227 ASP A N 1
ATOM 1570 C CA . ASP A 1 227 ? 16.608 8.840 -24.393 1.00 91.38 227 ASP A CA 1
ATOM 1571 C C . ASP A 1 227 ? 17.415 7.659 -24.973 1.00 91.38 227 ASP A C 1
ATOM 1573 O O . ASP A 1 227 ? 18.097 7.798 -25.996 1.00 91.38 227 ASP A O 1
ATOM 1577 N N . GLY A 1 228 ? 17.326 6.486 -24.337 1.00 86.44 228 GLY A N 1
ATOM 1578 C CA . GLY A 1 228 ? 18.022 5.266 -24.726 1.00 86.44 228 GLY A CA 1
ATOM 1579 C C . GLY A 1 228 ? 19.513 5.248 -24.377 1.00 86.44 228 GLY A C 1
ATOM 1580 O O . GLY A 1 228 ? 20.238 4.390 -24.892 1.00 86.44 228 GLY A O 1
ATOM 1581 N N . THR A 1 229 ? 19.995 6.153 -23.516 1.00 93.75 229 THR A N 1
ATOM 1582 C CA . THR A 1 229 ? 21.362 6.108 -22.971 1.00 93.75 229 THR A CA 1
ATOM 1583 C C . THR A 1 229 ? 21.596 4.802 -22.217 1.00 93.75 229 THR A C 1
ATOM 1585 O O . THR A 1 229 ? 22.637 4.171 -22.416 1.00 93.75 229 THR A O 1
ATOM 1588 N N . TYR A 1 230 ? 20.612 4.357 -21.431 1.00 95.06 230 TYR A N 1
ATOM 1589 C CA . TYR A 1 230 ? 20.582 3.051 -20.775 1.00 95.06 230 TYR A CA 1
ATOM 1590 C C . TYR A 1 230 ? 19.332 2.267 -21.196 1.00 95.06 230 TYR A C 1
ATOM 1592 O O . TYR A 1 230 ? 18.226 2.793 -21.186 1.00 95.06 230 TYR A O 1
ATOM 1600 N N . TYR A 1 231 ? 19.510 0.998 -21.572 1.00 95.06 231 TYR A N 1
ATOM 1601 C CA . TYR A 1 231 ? 18.425 0.086 -21.960 1.00 95.06 231 TYR A CA 1
ATOM 1602 C C . TYR A 1 231 ? 18.779 -1.362 -21.599 1.00 95.06 231 TYR A C 1
ATOM 1604 O O . TYR A 1 231 ? 19.960 -1.697 -21.467 1.00 95.06 231 TYR A O 1
ATOM 1612 N N . ILE A 1 232 ? 17.769 -2.222 -21.469 1.00 94.62 232 ILE A N 1
ATOM 1613 C CA . ILE A 1 232 ? 17.873 -3.563 -20.868 1.00 94.62 232 ILE A CA 1
ATOM 1614 C C . ILE A 1 232 ? 18.986 -4.421 -21.500 1.00 94.62 232 ILE A C 1
ATOM 1616 O O . ILE A 1 232 ? 19.800 -5.032 -20.803 1.00 94.62 232 ILE A O 1
ATOM 1620 N N . GLU A 1 233 ? 19.094 -4.438 -22.828 1.00 93.12 233 GLU A N 1
ATOM 1621 C CA . GLU A 1 233 ? 20.050 -5.268 -23.569 1.00 93.12 233 GLU A CA 1
ATOM 1622 C C . GLU A 1 233 ? 21.509 -4.791 -23.454 1.00 93.12 233 GLU A C 1
ATOM 1624 O O . GLU A 1 233 ? 22.415 -5.497 -23.903 1.00 93.12 233 GLU A O 1
ATOM 1629 N N . GLN A 1 234 ? 21.780 -3.647 -22.812 1.00 93.62 234 GLN A N 1
ATOM 1630 C CA . GLN A 1 234 ? 23.147 -3.264 -22.430 1.00 93.62 234 GLN A CA 1
ATOM 1631 C C . GLN A 1 234 ? 23.712 -4.135 -21.295 1.00 93.62 234 GLN A C 1
ATOM 1633 O O . GLN A 1 234 ? 24.914 -4.088 -21.015 1.00 93.62 234 GLN A O 1
ATOM 1638 N N . GLY A 1 235 ? 22.873 -4.937 -20.630 1.00 92.44 235 GLY A N 1
ATOM 1639 C CA . GLY A 1 235 ? 23.297 -5.874 -19.597 1.00 92.44 235 GLY A CA 1
ATOM 1640 C C . GLY A 1 235 ? 23.896 -5.158 -18.387 1.00 92.44 235 GLY A C 1
ATOM 1641 O O . GLY A 1 235 ? 23.208 -4.405 -17.706 1.00 92.44 235 GLY A O 1
ATOM 1642 N N . ALA A 1 236 ? 25.182 -5.389 -18.108 1.00 94.81 236 ALA A N 1
ATOM 1643 C CA . ALA A 1 236 ? 25.831 -4.920 -16.880 1.00 94.81 236 ALA A CA 1
ATOM 1644 C C . ALA A 1 236 ? 25.768 -3.396 -16.687 1.00 94.81 236 ALA A C 1
ATOM 1646 O O . ALA A 1 236 ? 25.571 -2.946 -15.566 1.00 94.81 236 ALA A O 1
ATOM 1647 N N . SER A 1 237 ? 25.899 -2.603 -17.756 1.00 95.25 237 SER A N 1
ATOM 1648 C CA . SER A 1 237 ? 25.834 -1.137 -17.657 1.00 95.25 237 SER A CA 1
ATOM 1649 C C . SER A 1 237 ? 24.456 -0.647 -17.219 1.00 95.25 237 SER A C 1
ATOM 1651 O O . SER A 1 237 ? 24.367 0.196 -16.334 1.00 95.25 237 SER A O 1
ATOM 1653 N N . TYR A 1 238 ? 23.398 -1.219 -17.796 1.00 95.88 238 TYR A N 1
ATOM 1654 C CA . TYR A 1 238 ? 22.022 -0.937 -17.400 1.00 95.88 238 TYR A CA 1
ATOM 1655 C C . TYR A 1 238 ? 21.760 -1.395 -15.961 1.00 95.88 238 TYR A C 1
ATOM 1657 O O . TYR A 1 238 ? 21.258 -0.628 -15.152 1.00 95.88 238 TYR A O 1
ATOM 1665 N N . GLN A 1 239 ? 22.192 -2.605 -15.602 1.00 95.50 239 GLN A N 1
ATOM 1666 C CA . GLN A 1 239 ? 22.003 -3.139 -14.252 1.00 95.50 239 GLN A CA 1
ATOM 1667 C C . GLN A 1 239 ? 22.727 -2.330 -13.172 1.00 95.50 239 GLN A C 1
ATOM 1669 O O . GLN A 1 239 ? 22.167 -2.120 -12.102 1.00 95.50 239 GLN A O 1
ATOM 1674 N N . SER A 1 240 ? 23.939 -1.837 -13.442 1.00 95.31 240 SER A N 1
ATOM 1675 C CA . SER A 1 240 ? 24.623 -0.918 -12.525 1.00 95.31 240 SER A CA 1
ATOM 1676 C C . SER A 1 240 ? 23.870 0.401 -12.376 1.00 95.31 240 SER A C 1
ATOM 1678 O O . SER A 1 240 ? 23.730 0.882 -11.261 1.00 95.31 240 SER A O 1
ATOM 1680 N N . TYR A 1 241 ? 23.349 0.953 -13.474 1.00 94.62 241 TYR A N 1
ATOM 1681 C CA . TYR A 1 241 ? 22.563 2.182 -13.431 1.00 94.62 241 TYR A CA 1
ATOM 1682 C C . TYR A 1 241 ? 21.273 2.015 -12.611 1.00 94.62 241 TYR A C 1
ATOM 1684 O O . TYR A 1 241 ? 21.005 2.825 -11.730 1.00 94.62 241 TYR A O 1
ATOM 1692 N N . ILE A 1 242 ? 20.518 0.935 -12.844 1.00 94.44 242 ILE A N 1
ATOM 1693 C CA . ILE A 1 242 ? 19.306 0.621 -12.073 1.00 94.44 242 ILE A CA 1
ATOM 1694 C C . ILE A 1 242 ? 19.635 0.407 -10.591 1.00 94.44 242 ILE A C 1
ATOM 1696 O O . ILE A 1 242 ? 18.950 0.952 -9.735 1.00 94.44 242 ILE A O 1
ATOM 1700 N N . ALA A 1 243 ? 20.711 -0.314 -10.262 1.00 92.19 243 ALA A N 1
ATOM 1701 C CA . ALA A 1 243 ? 21.118 -0.531 -8.872 1.00 92.19 243 ALA A CA 1
ATOM 1702 C C . ALA A 1 243 ? 21.499 0.762 -8.124 1.00 92.19 243 ALA A C 1
ATOM 1704 O O . ALA A 1 243 ? 21.436 0.787 -6.895 1.00 92.19 243 ALA A O 1
ATOM 1705 N N . ASP A 1 244 ? 21.876 1.822 -8.845 1.00 89.75 244 ASP A N 1
ATOM 1706 C CA . ASP A 1 244 ? 22.195 3.123 -8.258 1.00 89.75 244 ASP A CA 1
ATOM 1707 C C . ASP A 1 244 ? 20.961 4.019 -8.068 1.00 89.75 244 ASP A C 1
ATOM 1709 O O . ASP A 1 244 ? 21.031 4.949 -7.265 1.00 89.75 244 ASP A O 1
ATOM 1713 N N . ILE A 1 245 ? 19.833 3.738 -8.738 1.00 86.62 245 ILE A N 1
ATOM 1714 C CA . ILE A 1 245 ? 18.585 4.515 -8.619 1.00 86.62 245 ILE A CA 1
ATOM 1715 C C . ILE A 1 245 ? 18.199 4.762 -7.148 1.00 86.62 245 ILE A C 1
ATOM 1717 O O . ILE A 1 245 ? 18.023 5.929 -6.790 1.00 86.62 245 ILE A O 1
ATOM 1721 N N . PRO A 1 246 ? 18.154 3.747 -6.258 1.00 83.12 246 PRO A N 1
ATOM 1722 C CA . PRO A 1 246 ? 17.819 3.956 -4.848 1.00 83.12 246 PRO A CA 1
ATOM 1723 C C . PRO A 1 246 ? 18.716 4.961 -4.113 1.00 83.12 246 PRO A C 1
ATOM 1725 O O . PRO A 1 246 ? 18.270 5.581 -3.156 1.00 83.12 246 PRO A O 1
ATOM 1728 N N . ASN A 1 247 ? 19.966 5.162 -4.548 1.00 79.62 247 ASN A N 1
ATOM 1729 C CA . ASN A 1 247 ? 20.878 6.130 -3.927 1.00 79.62 247 ASN A CA 1
ATOM 1730 C C . ASN A 1 247 ? 20.557 7.583 -4.312 1.00 79.62 247 ASN A C 1
ATOM 1732 O O . ASN A 1 247 ? 20.992 8.511 -3.627 1.00 79.62 247 ASN A O 1
ATOM 1736 N N . TYR A 1 248 ? 19.850 7.789 -5.426 1.00 71.25 248 TYR A N 1
ATOM 1737 C CA . TYR A 1 248 ? 19.425 9.107 -5.899 1.00 71.25 248 TYR A CA 1
ATOM 1738 C C . TYR A 1 248 ? 18.058 9.515 -5.339 1.00 71.25 248 TYR A C 1
ATOM 1740 O O . TYR A 1 248 ? 17.777 10.711 -5.246 1.00 71.25 248 TYR A O 1
ATOM 1748 N N . PHE A 1 249 ? 17.265 8.546 -4.871 1.00 66.06 249 PHE A N 1
ATOM 1749 C CA . PHE A 1 249 ? 16.147 8.791 -3.966 1.00 66.06 249 PHE A CA 1
ATOM 1750 C C . PHE A 1 249 ? 16.697 9.248 -2.612 1.00 66.06 249 PHE A C 1
ATOM 1752 O O . PHE A 1 249 ? 17.108 8.448 -1.774 1.00 66.06 249 PHE A O 1
ATOM 1759 N N . ALA A 1 250 ? 16.754 10.559 -2.386 1.00 44.47 250 ALA A N 1
ATOM 1760 C CA . ALA A 1 250 ? 17.147 11.090 -1.089 1.00 44.47 250 ALA A CA 1
ATOM 1761 C C . ALA A 1 250 ? 16.105 10.693 -0.019 1.00 44.47 250 ALA A C 1
ATOM 1763 O O . ALA A 1 250 ? 15.081 11.353 0.115 1.00 44.47 250 ALA A O 1
ATOM 1764 N N . GLY A 1 251 ? 16.382 9.632 0.749 1.00 49.03 251 GLY A N 1
ATOM 1765 C CA . GLY A 1 251 ? 15.703 9.320 2.014 1.00 49.03 251 GLY A CA 1
ATOM 1766 C C . GLY A 1 251 ? 14.839 8.054 2.096 1.00 49.03 251 GLY A C 1
ATOM 1767 O O . GLY A 1 251 ? 14.538 7.664 3.214 1.00 49.03 251 GLY A O 1
ATOM 1768 N N . THR A 1 252 ? 14.438 7.368 1.022 1.00 50.81 252 THR A N 1
ATOM 1769 C CA . THR A 1 252 ? 13.346 6.364 1.143 1.00 50.81 252 THR A CA 1
ATOM 1770 C C . THR A 1 252 ? 13.364 5.285 0.056 1.00 50.81 252 THR A C 1
ATOM 1772 O O . THR A 1 252 ? 12.638 5.346 -0.927 1.00 50.81 252 THR A O 1
ATOM 1775 N N . ALA A 1 253 ? 14.207 4.272 0.236 1.00 46.97 253 ALA A N 1
ATOM 1776 C CA . ALA A 1 253 ? 14.080 3.013 -0.511 1.00 46.97 253 ALA A CA 1
ATOM 1777 C C . ALA A 1 253 ? 14.470 1.796 0.345 1.00 46.97 253 ALA A C 1
ATOM 1779 O O . ALA A 1 253 ? 14.044 0.683 0.086 1.00 46.97 253 ALA A O 1
ATOM 1780 N N . VAL A 1 254 ? 15.244 1.999 1.414 1.00 44.25 254 VAL A N 1
ATOM 1781 C CA . VAL A 1 254 ? 15.397 1.097 2.563 1.00 44.25 254 VAL A CA 1
ATOM 1782 C C . VAL A 1 254 ? 15.778 2.000 3.732 1.00 44.25 254 VAL A C 1
ATOM 1784 O O . VAL A 1 254 ? 16.703 2.796 3.587 1.00 44.25 254 VAL A O 1
ATOM 1787 N N . SER A 1 255 ? 15.105 1.883 4.880 1.00 44.06 255 SER A N 1
ATOM 1788 C CA . SER A 1 255 ? 15.429 2.664 6.089 1.00 44.06 255 SER A CA 1
ATOM 1789 C C . SER A 1 255 ? 15.266 4.188 5.945 1.00 44.06 255 SER A C 1
ATOM 1791 O O . SER A 1 255 ? 16.265 4.912 5.957 1.00 44.06 255 SER A O 1
ATOM 1793 N N . PRO A 1 256 ? 14.024 4.701 5.894 1.00 50.56 256 PRO A N 1
ATOM 1794 C CA . PRO A 1 256 ? 13.805 6.127 6.105 1.00 50.56 256 PRO A CA 1
ATOM 1795 C C . PRO A 1 256 ? 14.394 6.551 7.456 1.00 50.56 256 PRO A C 1
ATOM 1797 O O . PRO A 1 256 ? 14.444 5.760 8.404 1.00 50.56 256 PRO A O 1
ATOM 1800 N N . ASN A 1 257 ? 14.851 7.794 7.580 1.00 48.12 257 ASN A N 1
ATOM 1801 C CA . ASN A 1 257 ? 15.459 8.279 8.820 1.00 48.12 257 ASN A CA 1
ATOM 1802 C C . ASN A 1 257 ? 14.440 8.324 9.971 1.00 48.12 257 ASN A C 1
ATOM 1804 O O . ASN A 1 257 ? 14.829 8.275 11.140 1.00 48.12 257 ASN A O 1
ATOM 1808 N N . TYR A 1 258 ? 13.142 8.402 9.654 1.00 53.53 258 TYR A N 1
ATOM 1809 C CA . TYR A 1 258 ? 12.033 8.213 10.589 1.00 53.53 258 TYR A CA 1
ATOM 1810 C C . TYR A 1 258 ? 10.713 7.918 9.857 1.00 53.53 258 TYR A C 1
ATOM 1812 O O . TYR A 1 258 ? 10.545 8.231 8.683 1.00 53.53 258 TYR A O 1
ATOM 1820 N N . PHE A 1 259 ? 9.760 7.306 10.566 1.00 55.22 259 PHE A N 1
ATOM 1821 C CA . PHE A 1 259 ? 8.416 6.988 10.064 1.00 55.22 259 PHE A CA 1
ATOM 1822 C C . PHE A 1 259 ? 7.668 8.257 9.644 1.00 55.22 259 PHE A C 1
ATOM 1824 O O . PHE A 1 259 ? 7.426 9.125 10.485 1.00 55.22 259 PHE A O 1
ATOM 1831 N N . GLY A 1 260 ? 7.344 8.367 8.352 1.00 52.41 260 GLY A N 1
ATOM 1832 C CA . GLY A 1 260 ? 6.753 9.574 7.765 1.00 52.41 260 GLY A CA 1
ATOM 1833 C C . GLY A 1 260 ? 7.759 10.694 7.450 1.00 52.41 260 GLY A C 1
ATOM 1834 O O . GLY A 1 260 ? 7.423 11.866 7.606 1.00 52.41 260 GLY A O 1
ATOM 1835 N N . GLU A 1 261 ? 8.999 10.370 7.058 1.00 52.03 261 GLU A N 1
ATOM 1836 C CA . GLU A 1 261 ? 10.023 11.359 6.679 1.00 52.03 261 GLU A CA 1
ATOM 1837 C C . GLU A 1 261 ? 9.659 12.220 5.455 1.00 52.03 261 GLU A C 1
ATOM 1839 O O . GLU A 1 261 ? 9.433 11.696 4.366 1.00 52.03 261 GLU A O 1
ATOM 1844 N N . PRO A 1 262 ? 9.723 13.560 5.597 1.00 42.50 262 PRO A N 1
ATOM 1845 C CA . PRO A 1 262 ? 9.935 14.485 4.490 1.00 42.50 262 PRO A CA 1
ATOM 1846 C C . PRO A 1 262 ? 11.214 14.285 3.699 1.00 42.50 262 PRO A C 1
ATOM 1848 O O . PRO A 1 262 ? 12.273 14.786 4.063 1.00 42.50 262 PRO A O 1
ATOM 1851 N N . GLY A 1 263 ? 11.063 13.610 2.557 1.00 43.62 263 GLY A N 1
ATOM 1852 C CA . GLY A 1 263 ? 12.149 13.351 1.617 1.00 43.62 263 GLY A CA 1
ATOM 1853 C C . GLY A 1 263 ? 11.674 13.096 0.195 1.00 43.62 263 GLY A C 1
ATOM 1854 O O . GLY A 1 263 ? 12.097 13.828 -0.692 1.00 43.62 263 GLY A O 1
ATOM 1855 N N . VAL A 1 264 ? 10.747 12.153 -0.025 1.00 47.72 264 VAL A N 1
ATOM 1856 C CA . VAL A 1 264 ? 10.049 11.965 -1.313 1.00 47.72 264 VAL A CA 1
ATOM 1857 C C . VAL A 1 264 ? 8.677 11.324 -1.055 1.00 47.72 264 VAL A C 1
ATOM 1859 O O . VAL A 1 264 ? 8.543 10.107 -1.001 1.00 47.72 264 VAL A O 1
ATOM 1862 N N . PHE A 1 265 ? 7.655 12.149 -0.827 1.00 54.31 265 PHE A N 1
ATOM 1863 C CA . PHE A 1 265 ? 6.282 11.680 -0.631 1.00 54.31 265 PHE A CA 1
ATOM 1864 C C . PHE A 1 265 ? 5.655 11.274 -1.952 1.00 54.31 265 PHE A C 1
ATOM 1866 O O . PHE A 1 265 ? 5.779 12.002 -2.938 1.00 54.31 265 PHE A O 1
ATOM 1873 N N . VAL A 1 266 ? 4.907 10.176 -1.934 1.00 66.94 266 VAL A N 1
ATOM 1874 C CA . VAL A 1 266 ? 3.931 9.902 -2.979 1.00 66.94 266 VAL A CA 1
ATOM 1875 C C . VAL A 1 266 ? 2.706 10.764 -2.686 1.00 66.94 266 VAL A C 1
ATOM 1877 O O . VAL A 1 266 ? 2.001 10.560 -1.698 1.00 66.94 266 VAL A O 1
ATOM 1880 N N . GLN A 1 267 ? 2.511 11.802 -3.498 1.00 69.44 267 GLN A N 1
ATOM 1881 C CA . GLN A 1 267 ? 1.342 12.672 -3.413 1.00 69.44 267 GLN A CA 1
ATOM 1882 C C . GLN A 1 267 ? 0.076 11.861 -3.698 1.00 69.44 267 GLN A C 1
ATOM 1884 O O . GLN A 1 267 ? 0.102 10.898 -4.464 1.00 69.44 267 GLN A O 1
ATOM 1889 N N . ASP A 1 268 ? -1.059 12.318 -3.175 1.00 66.75 268 ASP A N 1
ATOM 1890 C CA . ASP A 1 268 ? -2.385 11.726 -3.411 1.00 66.75 268 ASP A CA 1
ATOM 1891 C C . ASP A 1 268 ? -2.843 11.755 -4.887 1.00 66.75 268 ASP A C 1
ATOM 1893 O O . ASP A 1 268 ? -3.895 11.224 -5.240 1.00 66.75 268 ASP A O 1
ATOM 1897 N N . THR A 1 269 ? -2.028 12.338 -5.770 1.00 74.62 269 THR A N 1
ATOM 1898 C CA . THR A 1 269 ? -2.201 12.386 -7.228 1.00 74.62 269 THR A CA 1
ATOM 1899 C C . THR A 1 269 ? -1.190 11.537 -8.003 1.00 74.62 269 THR A C 1
ATOM 1901 O O . THR A 1 269 ? -1.241 11.523 -9.233 1.00 74.62 269 THR A O 1
ATOM 1904 N N . GLN A 1 270 ? -0.252 10.873 -7.322 1.00 82.12 270 GLN A N 1
ATOM 1905 C CA . GLN A 1 270 ? 0.801 10.086 -7.957 1.00 82.12 270 GLN A CA 1
ATOM 1906 C C . GLN A 1 270 ? 0.423 8.616 -8.088 1.00 82.12 270 GLN A C 1
ATOM 1908 O O . GLN A 1 270 ? -0.026 8.187 -9.143 1.00 82.12 270 GLN A O 1
ATOM 1913 N N . HIS A 1 271 ? 0.647 7.817 -7.061 1.00 85.88 271 HIS A N 1
ATOM 1914 C CA . HIS A 1 271 ? 0.346 6.391 -7.061 1.00 85.88 271 HIS A CA 1
ATOM 1915 C C . HIS A 1 271 ? 0.043 5.957 -5.635 1.00 85.88 271 HIS A C 1
ATOM 1917 O O . HIS A 1 271 ? 0.173 6.731 -4.689 1.00 85.88 271 HIS A O 1
ATOM 1923 N N . ASP A 1 272 ? -0.392 4.722 -5.479 1.00 88.31 272 ASP A N 1
ATOM 1924 C CA . ASP A 1 272 ? -0.532 4.136 -4.161 1.00 88.31 272 ASP A CA 1
ATOM 1925 C C . ASP A 1 272 ? 0.830 3.798 -3.579 1.00 88.31 272 ASP A C 1
ATOM 1927 O O . ASP A 1 272 ? 1.715 3.283 -4.268 1.00 88.31 272 ASP A O 1
ATOM 1931 N N . HIS A 1 273 ? 0.970 4.053 -2.285 1.00 87.50 273 HIS A N 1
ATOM 1932 C CA . HIS A 1 273 ? 2.177 3.765 -1.533 1.00 87.50 273 HIS A CA 1
ATOM 1933 C C . HIS A 1 273 ? 1.840 3.141 -0.178 1.00 87.50 273 HIS A C 1
ATOM 1935 O O . HIS A 1 273 ? 0.820 3.448 0.444 1.00 87.50 273 HIS A O 1
ATOM 1941 N N . ILE A 1 274 ? 2.710 2.255 0.299 1.00 89.44 274 ILE A N 1
ATOM 1942 C CA . ILE A 1 274 ? 2.625 1.680 1.641 1.00 89.44 274 ILE A CA 1
ATOM 1943 C C . ILE A 1 274 ? 3.923 1.958 2.377 1.00 89.44 274 ILE A C 1
ATOM 1945 O O . ILE A 1 274 ? 4.992 1.579 1.913 1.00 89.44 274 ILE A O 1
ATOM 1949 N N . THR A 1 275 ? 3.823 2.504 3.582 1.00 86.00 275 THR A N 1
ATOM 1950 C CA . THR A 1 275 ? 4.967 2.649 4.483 1.00 86.00 275 THR A CA 1
ATOM 1951 C C . THR A 1 275 ? 4.798 1.730 5.690 1.00 86.00 275 THR A C 1
ATOM 1953 O O . THR A 1 275 ? 3.808 1.822 6.414 1.00 86.00 275 THR A O 1
ATOM 1956 N N . VAL A 1 276 ? 5.772 0.852 5.939 1.00 87.69 276 VAL A N 1
ATOM 1957 C CA . VAL A 1 276 ? 5.725 -0.168 7.001 1.00 87.69 276 VAL A CA 1
ATOM 1958 C C . VAL A 1 276 ? 6.791 0.090 8.058 1.00 87.69 276 VAL A C 1
ATOM 1960 O O . VAL A 1 276 ? 7.983 0.022 7.784 1.00 87.69 276 VAL A O 1
ATOM 1963 N N . GLY A 1 277 ? 6.375 0.330 9.298 1.00 82.56 277 GLY A N 1
ATOM 1964 C CA . GLY A 1 277 ? 7.262 0.667 10.408 1.00 82.56 277 GLY A CA 1
ATOM 1965 C C . GLY A 1 277 ? 8.187 -0.468 10.848 1.00 82.56 277 GLY A C 1
ATOM 1966 O O . GLY A 1 277 ? 9.229 -0.210 11.434 1.00 82.56 277 GLY A O 1
ATOM 1967 N N . GLY A 1 278 ? 7.826 -1.718 10.571 1.00 87.19 278 GLY A N 1
ATOM 1968 C CA . GLY A 1 278 ? 8.612 -2.916 10.857 1.00 87.19 278 GLY A CA 1
ATOM 1969 C C . GLY A 1 278 ? 9.003 -3.681 9.594 1.00 87.19 278 GLY A C 1
ATOM 1970 O O . GLY A 1 278 ? 9.356 -3.093 8.573 1.00 87.19 278 GLY A O 1
ATOM 1971 N N . ASP A 1 279 ? 8.971 -5.009 9.681 1.00 89.00 279 ASP A N 1
ATOM 1972 C CA . ASP A 1 279 ? 9.317 -5.907 8.580 1.00 89.00 279 ASP A CA 1
ATOM 1973 C C . ASP A 1 279 ? 8.134 -6.124 7.620 1.00 89.00 279 ASP A C 1
ATOM 1975 O O . ASP A 1 279 ? 6.963 -6.130 8.019 1.00 89.00 279 ASP A O 1
ATOM 1979 N N . VAL A 1 280 ? 8.461 -6.414 6.358 1.00 91.38 280 VAL A N 1
ATOM 1980 C CA . VAL A 1 280 ? 7.539 -7.023 5.390 1.00 91.38 280 VAL A CA 1
ATOM 1981 C C . VAL A 1 280 ? 7.789 -8.531 5.348 1.00 91.38 280 VAL A C 1
ATOM 1983 O O . VAL A 1 280 ? 8.907 -8.989 5.082 1.00 91.38 280 VAL A O 1
ATOM 1986 N N . LEU A 1 281 ? 6.741 -9.311 5.620 1.00 92.81 281 LEU A N 1
ATOM 1987 C CA . LEU A 1 281 ? 6.770 -10.770 5.641 1.00 92.81 281 LEU A CA 1
ATOM 1988 C C . LEU A 1 281 ? 5.828 -11.327 4.577 1.00 92.81 281 LEU A C 1
ATOM 1990 O O . LEU A 1 281 ? 4.616 -11.112 4.629 1.00 92.81 281 LEU A O 1
ATOM 1994 N N . TRP A 1 282 ? 6.378 -12.099 3.645 1.00 93.06 282 TRP A N 1
ATOM 1995 C CA . TRP A 1 282 ? 5.612 -12.715 2.574 1.00 93.06 282 TRP A CA 1
ATOM 1996 C C . TRP A 1 282 ? 5.483 -14.229 2.750 1.00 93.06 282 TRP A C 1
ATOM 1998 O O . TRP A 1 282 ? 6.447 -14.979 2.587 1.00 93.06 282 TRP A O 1
ATOM 2008 N N . ASN A 1 283 ? 4.258 -14.680 3.008 1.00 92.56 283 ASN A N 1
ATOM 2009 C CA . ASN A 1 283 ? 3.873 -16.089 3.098 1.00 92.56 283 ASN A CA 1
ATOM 2010 C C . ASN A 1 283 ? 2.883 -16.509 1.989 1.00 92.56 283 ASN A C 1
ATOM 2012 O O . ASN A 1 283 ? 2.691 -17.707 1.780 1.00 92.56 283 ASN A O 1
ATOM 2016 N N . GLY A 1 284 ? 2.266 -15.562 1.271 1.00 91.50 284 GLY A N 1
ATOM 2017 C CA . GLY A 1 284 ? 1.360 -15.821 0.147 1.00 91.50 284 GLY A CA 1
ATOM 2018 C C . GLY A 1 284 ? 0.516 -14.604 -0.248 1.00 91.50 284 GLY A C 1
ATOM 2019 O O . GLY A 1 284 ? 0.507 -13.605 0.460 1.00 91.50 284 GLY A O 1
ATOM 2020 N N . GLY A 1 285 ? -0.219 -14.708 -1.360 1.00 91.25 285 GLY A N 1
ATOM 2021 C CA . GLY A 1 285 ? -1.048 -13.628 -1.918 1.00 91.25 285 GLY A CA 1
ATOM 2022 C C . GLY A 1 285 ? -0.545 -13.153 -3.280 1.00 91.25 285 GLY A C 1
ATOM 2023 O O . GLY A 1 285 ? 0.303 -13.814 -3.875 1.00 91.25 285 GLY A O 1
ATOM 2024 N N . ASN A 1 286 ? -1.080 -12.032 -3.767 1.00 92.00 286 ASN A N 1
ATOM 2025 C CA . ASN A 1 286 ? -0.600 -11.330 -4.962 1.00 92.00 286 ASN A CA 1
ATOM 2026 C C . ASN A 1 286 ? -0.626 -9.811 -4.739 1.00 92.00 286 ASN A C 1
ATOM 2028 O O . ASN A 1 286 ? -1.472 -9.308 -4.002 1.00 92.00 286 ASN A O 1
ATOM 2032 N N . ILE A 1 287 ? 0.259 -9.090 -5.414 1.00 93.12 287 ILE A N 1
ATOM 2033 C CA . ILE A 1 287 ? 0.223 -7.636 -5.564 1.00 93.12 287 ILE A CA 1
ATOM 2034 C C . ILE A 1 287 ? -0.199 -7.357 -7.003 1.00 93.12 287 ILE A C 1
ATOM 2036 O O . ILE A 1 287 ? 0.427 -7.857 -7.931 1.00 93.12 287 ILE A O 1
ATOM 2040 N N . VAL A 1 288 ? -1.270 -6.595 -7.177 1.00 91.44 288 VAL A N 1
ATOM 2041 C CA . VAL A 1 288 ? -1.828 -6.208 -8.472 1.00 91.44 288 VAL A CA 1
ATOM 2042 C C . VAL A 1 288 ? -1.667 -4.708 -8.620 1.00 91.44 288 VAL A C 1
ATOM 2044 O O . VAL A 1 288 ? -2.162 -3.945 -7.790 1.00 91.44 288 VAL A O 1
ATOM 2047 N N . VAL A 1 289 ? -0.988 -4.296 -9.681 1.00 90.50 289 VAL A N 1
ATOM 2048 C CA . VAL A 1 289 ? -0.790 -2.895 -10.031 1.00 90.50 289 VAL A CA 1
ATOM 2049 C C . VAL A 1 289 ? -1.735 -2.528 -11.169 1.00 90.50 289 VAL A C 1
ATOM 2051 O O . VAL A 1 289 ? -1.821 -3.225 -12.176 1.00 90.50 289 VAL A O 1
ATOM 2054 N N . ASP A 1 290 ? -2.447 -1.423 -11.008 1.00 86.12 290 ASP A N 1
ATOM 2055 C CA . ASP A 1 290 ? -3.468 -0.940 -11.926 1.00 86.12 290 ASP A CA 1
ATOM 2056 C C . ASP A 1 290 ? -3.145 0.490 -12.355 1.00 86.12 290 ASP A C 1
ATOM 2058 O O . ASP A 1 290 ? -3.189 1.422 -11.560 1.00 86.12 290 ASP A O 1
ATOM 2062 N N . ALA A 1 291 ? -2.782 0.679 -13.618 1.00 74.69 291 ALA A N 1
ATOM 2063 C CA . ALA A 1 291 ? -2.345 1.984 -14.105 1.00 74.69 291 ALA A CA 1
ATOM 2064 C C . ALA A 1 291 ? -3.319 2.615 -15.110 1.00 74.69 291 ALA A C 1
ATOM 2066 O O . ALA A 1 291 ? -3.413 3.833 -15.246 1.00 74.69 291 ALA A O 1
ATOM 2067 N N . LEU A 1 292 ? -4.083 1.789 -15.824 1.00 63.50 292 LEU A N 1
ATOM 2068 C CA . LEU A 1 292 ? -4.932 2.270 -16.911 1.00 63.50 292 LEU A CA 1
ATOM 2069 C C . LEU A 1 292 ? -6.235 2.883 -16.393 1.00 63.50 292 LEU A C 1
ATOM 2071 O O . LEU A 1 292 ? -6.733 3.830 -17.004 1.00 63.50 292 LEU A O 1
ATOM 2075 N N . ASP A 1 293 ? -6.740 2.415 -15.250 1.00 64.75 293 ASP A N 1
ATOM 2076 C CA . ASP A 1 293 ? -7.970 2.937 -14.648 1.00 64.75 293 ASP A CA 1
ATOM 2077 C C . ASP A 1 293 ? -7.824 4.398 -14.180 1.00 64.75 293 ASP A C 1
ATOM 2079 O O . ASP A 1 293 ? -8.808 5.137 -14.159 1.00 64.75 293 ASP A O 1
ATOM 2083 N N . MET A 1 294 ? -6.597 4.854 -13.893 1.00 68.94 294 MET A N 1
ATOM 2084 C CA . MET A 1 294 ? -6.296 6.250 -13.542 1.00 68.94 294 MET A CA 1
ATOM 2085 C C . MET A 1 294 ? -5.870 7.121 -14.732 1.00 68.94 294 MET A C 1
ATOM 2087 O O . MET A 1 294 ? -5.676 8.328 -14.580 1.00 68.94 294 MET A O 1
ATOM 2091 N N . GLY A 1 295 ? -5.729 6.537 -15.925 1.00 76.38 295 GLY A N 1
ATOM 2092 C CA . GLY A 1 295 ? -5.271 7.248 -17.118 1.00 76.38 295 GLY A CA 1
ATOM 2093 C C . GLY A 1 295 ? -3.760 7.496 -17.173 1.00 76.38 295 GLY A C 1
ATOM 2094 O O . GLY A 1 295 ? -3.332 8.389 -17.907 1.00 76.38 295 GLY A O 1
ATOM 2095 N N . TYR A 1 296 ? -2.954 6.724 -16.435 1.00 86.75 296 TYR A N 1
ATOM 2096 C CA . TYR A 1 296 ? -1.499 6.770 -16.570 1.00 86.75 296 TYR A CA 1
ATOM 2097 C C . TYR A 1 296 ? -1.066 6.367 -17.984 1.00 86.75 296 TYR A C 1
ATOM 2099 O O . TYR A 1 296 ? -1.582 5.412 -18.573 1.00 86.75 296 TYR A O 1
ATOM 2107 N N . PHE A 1 297 ? -0.093 7.103 -18.522 1.00 89.88 297 PHE A N 1
ATOM 2108 C CA . PHE A 1 297 ? 0.536 6.814 -19.802 1.00 89.88 297 PHE A CA 1
ATOM 2109 C C . PHE A 1 297 ? 2.013 6.464 -19.571 1.00 89.88 297 PHE A C 1
ATOM 2111 O O . PHE A 1 297 ? 2.796 7.372 -19.291 1.00 89.88 297 PHE A O 1
ATOM 2118 N N . PRO A 1 298 ? 2.397 5.182 -19.689 1.00 92.12 298 PRO A N 1
ATOM 2119 C CA . PRO A 1 298 ? 3.761 4.739 -19.446 1.00 92.12 298 PRO A CA 1
ATOM 2120 C C . PRO A 1 298 ? 4.790 5.382 -20.370 1.00 92.12 298 PRO A C 1
ATOM 2122 O O . PRO A 1 298 ? 4.633 5.368 -21.594 1.00 92.12 298 PRO A O 1
ATOM 2125 N N . ALA A 1 299 ? 5.879 5.865 -19.777 1.00 93.44 299 ALA A N 1
ATOM 2126 C CA . ALA A 1 299 ? 7.075 6.303 -20.476 1.00 93.44 299 ALA A CA 1
ATOM 2127 C C . ALA A 1 299 ? 8.312 5.636 -19.872 1.00 93.44 299 ALA A C 1
ATOM 2129 O O . ALA A 1 299 ? 8.385 5.389 -18.670 1.00 93.44 299 ALA A O 1
ATOM 2130 N N . ALA A 1 300 ? 9.309 5.335 -20.705 1.00 95.69 300 ALA A N 1
ATOM 2131 C CA . ALA A 1 300 ? 10.587 4.870 -20.182 1.00 95.69 300 ALA A CA 1
ATOM 2132 C C . ALA A 1 300 ? 11.201 5.942 -19.272 1.00 95.69 300 ALA A C 1
ATOM 2134 O O . ALA A 1 300 ? 11.112 7.129 -19.557 1.00 95.69 300 ALA A O 1
ATOM 2135 N N . GLY A 1 301 ? 11.817 5.522 -18.172 1.00 93.44 301 GLY A N 1
ATOM 2136 C CA . GLY A 1 301 ? 12.325 6.426 -17.146 1.00 93.44 301 GLY A CA 1
ATOM 2137 C C . GLY A 1 301 ? 11.361 6.703 -16.003 1.00 93.44 301 GLY A C 1
ATOM 2138 O O . GLY A 1 301 ? 11.825 7.213 -14.987 1.00 93.44 301 GLY A O 1
ATOM 2139 N N . ASP A 1 302 ? 10.086 6.329 -16.115 1.00 94.00 302 ASP A N 1
ATOM 2140 C CA . ASP A 1 302 ? 9.153 6.392 -14.992 1.00 94.00 302 ASP A CA 1
ATOM 2141 C C . ASP A 1 302 ? 9.577 5.418 -13.886 1.00 94.00 302 ASP A C 1
ATOM 2143 O O . ASP A 1 302 ? 9.784 4.226 -14.133 1.00 94.00 302 ASP A O 1
ATOM 2147 N N . VAL A 1 303 ? 9.695 5.920 -12.656 1.00 91.94 303 VAL A N 1
ATOM 2148 C CA . VAL A 1 303 ? 10.050 5.131 -11.471 1.00 91.94 303 VAL A CA 1
ATOM 2149 C C . VAL A 1 303 ? 8.966 5.257 -10.413 1.00 91.94 303 VAL A C 1
ATOM 2151 O O . VAL A 1 303 ? 8.565 6.366 -10.065 1.00 91.94 303 VAL A O 1
ATOM 2154 N N . PHE A 1 304 ? 8.533 4.125 -9.864 1.00 91.25 304 PHE A N 1
ATOM 2155 C CA . PHE A 1 304 ? 7.517 4.048 -8.818 1.00 91.25 304 PHE A CA 1
ATOM 2156 C C . PHE A 1 304 ? 8.087 3.392 -7.568 1.00 91.25 304 PHE A C 1
ATOM 2158 O O . PHE A 1 304 ? 8.622 2.286 -7.648 1.00 91.25 304 PHE A O 1
ATOM 2165 N N . ASN A 1 305 ? 7.926 4.043 -6.421 1.00 88.69 305 ASN A N 1
ATOM 2166 C CA . ASN A 1 305 ? 8.171 3.470 -5.106 1.00 88.69 305 ASN A CA 1
ATOM 2167 C C . ASN A 1 305 ? 6.837 3.041 -4.483 1.00 88.69 305 ASN A C 1
ATOM 2169 O O . ASN A 1 305 ? 6.061 3.870 -4.014 1.00 88.69 305 ASN A O 1
ATOM 2173 N N . LEU A 1 306 ? 6.567 1.737 -4.474 1.00 90.00 306 LEU A N 1
ATOM 2174 C CA . LEU A 1 306 ? 5.272 1.206 -4.055 1.00 90.00 306 LEU A CA 1
ATOM 2175 C C . LEU A 1 306 ? 5.221 0.853 -2.565 1.00 90.00 306 LEU A C 1
ATOM 2177 O O . LEU A 1 306 ? 4.161 0.971 -1.952 1.00 90.00 306 LEU A O 1
ATOM 2181 N N . ILE A 1 307 ? 6.325 0.374 -1.984 1.00 89.12 307 ILE A N 1
ATOM 2182 C CA . ILE A 1 307 ? 6.348 -0.115 -0.599 1.00 89.12 307 ILE A CA 1
ATOM 2183 C C . ILE A 1 307 ? 7.690 0.203 0.057 1.00 89.12 307 ILE A C 1
ATOM 2185 O O . ILE A 1 307 ? 8.708 -0.357 -0.333 1.00 89.12 307 ILE A O 1
ATOM 2189 N N . ASP A 1 308 ? 7.659 0.970 1.140 1.00 84.56 308 ASP A N 1
ATOM 2190 C CA . ASP A 1 308 ? 8.811 1.210 2.005 1.00 84.56 308 ASP A CA 1
ATOM 2191 C C . ASP A 1 308 ? 8.697 0.445 3.323 1.00 84.56 308 ASP A C 1
ATOM 2193 O O . ASP A 1 308 ? 7.611 0.279 3.888 1.00 84.56 308 ASP A O 1
ATOM 2197 N N . TRP A 1 309 ? 9.839 0.022 3.868 1.00 84.88 309 TRP A N 1
ATOM 2198 C CA . TRP A 1 309 ? 9.904 -0.605 5.186 1.00 84.88 309 TRP A CA 1
ATOM 2199 C C . TRP A 1 309 ? 11.164 -0.222 5.968 1.00 84.88 309 TRP A C 1
ATOM 2201 O O . TRP A 1 309 ? 12.239 0.021 5.412 1.00 84.88 309 TRP A O 1
ATOM 2211 N N . PHE A 1 310 ? 11.033 -0.188 7.294 1.00 78.44 310 PHE A N 1
ATOM 2212 C CA . PHE A 1 310 ? 12.133 0.137 8.215 1.00 78.44 310 PHE A CA 1
ATOM 2213 C C . PHE A 1 310 ? 12.812 -1.105 8.791 1.00 78.44 310 PHE A C 1
ATOM 2215 O O . PHE A 1 310 ? 13.963 -1.040 9.228 1.00 78.44 310 PHE A O 1
ATOM 2222 N N . GLY A 1 311 ? 12.097 -2.228 8.824 1.00 76.62 311 GLY A N 1
ATOM 2223 C CA . GLY A 1 311 ? 12.604 -3.484 9.343 1.00 76.62 311 GLY A CA 1
ATOM 2224 C C . GLY A 1 311 ? 13.829 -3.984 8.575 1.00 76.62 311 GLY A C 1
ATOM 2225 O O . GLY A 1 311 ? 13.916 -3.876 7.352 1.00 76.62 311 GLY A O 1
ATOM 2226 N N . LEU A 1 312 ? 14.799 -4.540 9.302 1.00 70.94 312 LEU A N 1
ATOM 2227 C CA . LEU A 1 312 ? 16.016 -5.126 8.725 1.00 70.94 312 LEU A CA 1
ATOM 2228 C C . LEU A 1 312 ? 15.849 -6.622 8.396 1.00 70.94 312 LEU A C 1
ATOM 2230 O O . LEU A 1 312 ? 16.775 -7.241 7.873 1.00 70.94 312 LEU A O 1
ATOM 2234 N N . GLY A 1 313 ? 14.709 -7.219 8.757 1.00 67.25 313 GLY A N 1
ATOM 2235 C CA . GLY A 1 313 ? 14.425 -8.652 8.714 1.00 67.25 313 GLY A CA 1
ATOM 2236 C C . GLY A 1 313 ? 13.406 -9.047 7.648 1.00 67.25 313 GLY A C 1
ATOM 2237 O O . GLY A 1 313 ? 12.625 -9.972 7.877 1.00 67.25 313 GLY A O 1
ATOM 2238 N N . THR A 1 314 ? 13.389 -8.375 6.492 1.00 71.88 314 THR A N 1
ATOM 2239 C CA . THR A 1 314 ? 12.435 -8.697 5.425 1.00 71.88 314 THR A CA 1
ATOM 2240 C C . THR A 1 314 ? 12.541 -10.138 4.951 1.00 71.88 314 THR A C 1
ATOM 2242 O O . THR A 1 314 ? 13.624 -10.693 4.751 1.00 71.88 314 THR A O 1
ATOM 2245 N N . ASN A 1 315 ? 11.377 -10.753 4.739 1.00 79.75 315 ASN A N 1
ATOM 2246 C CA . ASN A 1 315 ? 11.272 -12.098 4.199 1.00 79.75 315 ASN A CA 1
ATOM 2247 C C . ASN A 1 315 ? 10.352 -12.096 2.980 1.00 79.75 315 ASN A C 1
ATOM 2249 O O . ASN A 1 315 ? 9.186 -12.476 3.054 1.00 79.75 315 ASN A O 1
ATOM 2253 N N . TRP A 1 316 ? 10.919 -11.706 1.842 1.00 85.69 316 TRP A N 1
ATOM 2254 C CA . TRP A 1 316 ? 10.318 -11.874 0.518 1.00 85.69 316 TRP A CA 1
ATOM 2255 C C . TRP A 1 316 ? 10.491 -13.303 -0.026 1.00 85.69 316 TRP A C 1
ATOM 2257 O O . TRP A 1 316 ? 10.274 -13.535 -1.207 1.00 85.69 316 TRP A O 1
ATOM 2267 N N . GLY A 1 317 ? 10.925 -14.272 0.791 1.00 71.75 317 GLY A N 1
ATOM 2268 C CA . GLY A 1 317 ? 11.565 -15.509 0.326 1.00 71.75 317 GLY A CA 1
ATOM 2269 C C . GLY A 1 317 ? 10.734 -16.403 -0.601 1.00 71.75 317 GLY A C 1
ATOM 2270 O O . GLY A 1 317 ? 11.315 -17.168 -1.367 1.00 71.75 317 GLY A O 1
ATOM 2271 N N . ALA A 1 318 ? 9.403 -16.311 -0.560 1.00 80.81 318 ALA A N 1
ATOM 2272 C CA . ALA A 1 318 ? 8.511 -17.019 -1.484 1.00 80.81 318 ALA A CA 1
ATOM 2273 C C . ALA A 1 318 ? 7.874 -16.111 -2.554 1.00 80.81 318 ALA A C 1
ATOM 2275 O O . ALA A 1 318 ? 7.113 -16.609 -3.381 1.00 80.81 318 ALA A O 1
ATOM 2276 N N . PHE A 1 319 ? 8.150 -14.803 -2.538 1.00 90.25 319 PHE A N 1
ATOM 2277 C CA . PHE A 1 319 ? 7.633 -13.861 -3.525 1.00 90.25 319 PHE A CA 1
ATOM 2278 C C . PHE A 1 319 ? 8.315 -14.092 -4.870 1.00 90.25 319 PHE A C 1
ATOM 2280 O O . PHE A 1 319 ? 9.539 -14.022 -4.983 1.00 90.25 319 PHE A O 1
ATOM 2287 N N . ASN A 1 320 ? 7.517 -14.352 -5.899 1.00 89.88 320 ASN A N 1
ATOM 2288 C CA . ASN A 1 320 ? 8.007 -14.532 -7.254 1.00 89.88 320 ASN A CA 1
ATOM 2289 C C . ASN A 1 320 ? 7.641 -13.312 -8.105 1.00 89.88 320 ASN A C 1
ATOM 2291 O O . ASN A 1 320 ? 6.473 -13.144 -8.439 1.00 89.88 320 ASN A O 1
ATOM 2295 N N . VAL A 1 321 ? 8.612 -12.479 -8.490 1.00 87.56 321 VAL A N 1
ATOM 2296 C CA . VAL A 1 321 ? 8.363 -11.386 -9.455 1.00 87.56 321 VAL A CA 1
ATOM 2297 C C . VAL A 1 321 ? 8.086 -11.907 -10.864 1.00 87.56 321 VAL A C 1
ATOM 2299 O O . VAL A 1 321 ? 7.521 -11.180 -11.663 1.00 87.56 321 VAL A O 1
ATOM 2302 N N . GLY A 1 322 ? 8.442 -13.158 -11.168 1.00 85.19 322 GLY A N 1
ATOM 2303 C CA . GLY A 1 322 ? 8.242 -13.735 -12.485 1.00 85.19 322 GLY A CA 1
ATOM 2304 C C . GLY A 1 322 ? 9.411 -14.571 -12.992 1.00 85.19 322 GLY A C 1
ATOM 2305 O O . GLY A 1 322 ? 10.362 -14.873 -12.274 1.00 85.19 322 GLY A O 1
ATOM 2306 N N . SER A 1 323 ? 9.344 -14.954 -14.270 1.00 80.00 323 SER A N 1
ATOM 2307 C CA . SER A 1 323 ? 10.409 -15.714 -14.946 1.00 80.00 323 SER A CA 1
ATOM 2308 C C . SER A 1 323 ? 11.642 -14.866 -15.305 1.00 80.00 323 SER A C 1
ATOM 2310 O O . SER A 1 323 ? 12.709 -15.402 -15.617 1.00 80.00 323 SER A O 1
ATOM 2312 N N . SER A 1 324 ? 11.484 -13.546 -15.249 1.00 85.62 324 SER A N 1
ATOM 2313 C CA . SER A 1 324 ? 12.434 -12.499 -15.609 1.00 85.62 324 SER A CA 1
ATOM 2314 C C . SER A 1 324 ? 12.258 -11.326 -14.635 1.00 85.62 324 SER A C 1
ATOM 2316 O O . SER A 1 324 ? 11.231 -11.229 -13.973 1.00 85.62 324 SER A O 1
ATOM 2318 N N . ASN A 1 325 ? 13.240 -10.423 -14.563 1.00 89.81 325 ASN A N 1
ATOM 2319 C CA . ASN A 1 325 ? 13.063 -9.114 -13.913 1.00 89.81 325 ASN A CA 1
ATOM 2320 C C . ASN A 1 325 ? 12.495 -8.062 -14.877 1.00 89.81 325 ASN A C 1
ATOM 2322 O O . ASN A 1 325 ? 12.232 -6.942 -14.463 1.00 89.81 325 ASN A O 1
ATOM 2326 N N . TYR A 1 326 ? 12.371 -8.399 -16.163 1.00 92.75 326 TYR A N 1
ATOM 2327 C CA . TYR A 1 326 ? 11.850 -7.519 -17.204 1.00 92.75 326 TYR A CA 1
ATOM 2328 C C . TYR A 1 326 ? 10.563 -8.108 -17.757 1.00 92.75 326 TYR A C 1
ATOM 2330 O O . TY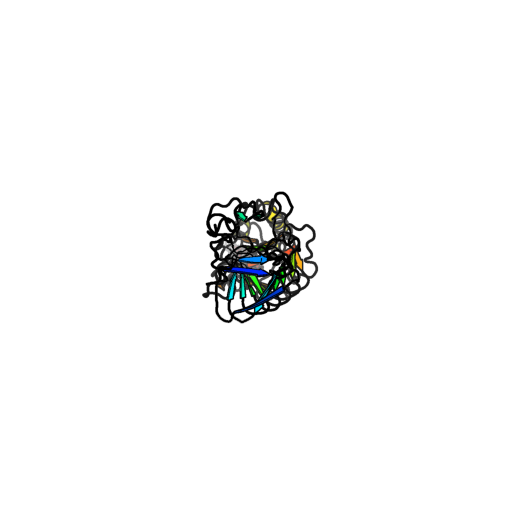R A 1 326 ? 10.619 -9.132 -18.447 1.00 92.75 326 TYR A O 1
ATOM 2338 N N . LEU A 1 327 ? 9.443 -7.470 -17.442 1.00 91.69 327 LEU A N 1
ATOM 2339 C CA . LEU A 1 327 ? 8.103 -7.983 -17.706 1.00 91.69 327 LEU A CA 1
ATOM 2340 C C . LEU A 1 327 ? 7.404 -7.096 -18.730 1.00 91.69 327 LEU A C 1
ATOM 2342 O O . LEU A 1 327 ? 7.633 -5.885 -18.775 1.00 91.69 327 LEU A O 1
ATOM 2346 N N . VAL A 1 328 ? 6.564 -7.680 -19.579 1.00 89.75 328 VAL A N 1
ATOM 2347 C CA . VAL A 1 328 ? 5.698 -6.888 -20.466 1.00 89.75 328 VAL A CA 1
ATOM 2348 C C . VAL A 1 328 ? 4.440 -6.450 -19.712 1.00 89.75 328 VAL A C 1
ATOM 2350 O O . VAL A 1 328 ? 3.866 -5.412 -20.038 1.00 89.75 328 VAL A O 1
ATOM 2353 N N . GLY A 1 329 ? 4.058 -7.207 -18.681 1.00 83.62 329 GLY A N 1
ATOM 2354 C CA . GLY A 1 329 ? 2.732 -7.165 -18.080 1.00 83.62 329 GLY A CA 1
ATOM 2355 C C . GLY A 1 329 ? 1.790 -8.118 -18.816 1.00 83.62 329 GLY A C 1
ATOM 2356 O O . GLY A 1 329 ? 2.182 -8.724 -19.814 1.00 83.62 329 GLY A O 1
ATOM 2357 N N . ASN A 1 330 ? 0.531 -8.208 -18.358 1.00 68.81 330 ASN A N 1
ATOM 2358 C CA . ASN A 1 330 ? -0.493 -9.175 -18.819 1.00 68.81 330 ASN A CA 1
ATOM 2359 C C . ASN A 1 330 ? -0.442 -10.561 -18.138 1.00 68.81 330 ASN A C 1
ATOM 2361 O O . ASN A 1 330 ? -0.772 -11.576 -18.760 1.00 68.81 330 ASN A O 1
ATOM 2365 N N . GLY A 1 331 ? -0.018 -10.634 -16.872 1.00 64.81 331 GLY A N 1
ATOM 2366 C CA . GLY A 1 331 ? 0.083 -11.904 -16.141 1.00 64.81 331 GLY A CA 1
ATOM 2367 C C . GLY A 1 331 ? 1.048 -12.913 -16.782 1.00 64.81 331 GLY A C 1
ATOM 2368 O O . GLY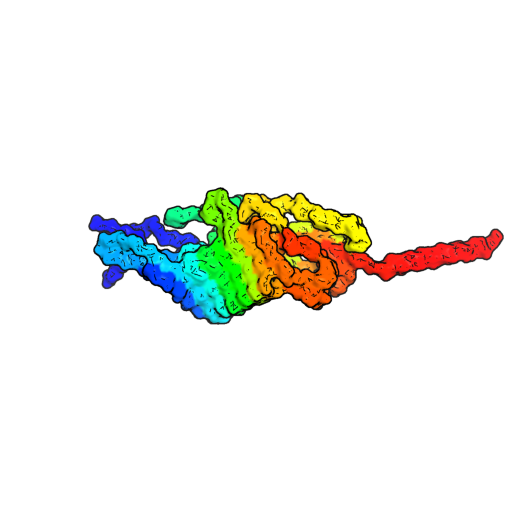 A 1 331 ? 0.884 -14.125 -16.609 1.00 64.81 331 GLY A O 1
ATOM 2369 N N . ASP A 1 332 ? 2.032 -12.427 -17.543 1.00 59.53 332 ASP A N 1
ATOM 2370 C CA . ASP A 1 332 ? 2.940 -13.181 -18.410 1.00 59.53 332 ASP A CA 1
ATOM 2371 C C . ASP A 1 332 ? 3.946 -14.068 -17.657 1.00 59.53 332 ASP A C 1
ATOM 2373 O O . ASP A 1 332 ? 4.585 -14.927 -18.270 1.00 59.53 332 ASP A O 1
ATOM 2377 N N . ASP A 1 333 ? 4.008 -13.968 -16.325 1.00 61.84 333 ASP A N 1
ATOM 2378 C CA . ASP A 1 333 ? 5.128 -14.532 -15.572 1.00 61.84 333 ASP A CA 1
ATOM 2379 C C . ASP A 1 333 ? 4.797 -15.538 -14.473 1.00 61.84 333 ASP A C 1
ATOM 2381 O O . ASP A 1 333 ? 5.707 -16.006 -13.780 1.00 61.84 333 ASP A O 1
ATOM 2385 N N . ASN A 1 334 ? 3.523 -15.915 -14.303 1.00 70.31 334 ASN A N 1
ATOM 2386 C CA . ASN A 1 334 ? 3.100 -16.865 -13.259 1.00 70.31 334 ASN A CA 1
ATOM 2387 C C . ASN A 1 334 ? 3.673 -16.487 -11.864 1.00 70.31 334 ASN A C 1
ATOM 2389 O O . ASN A 1 334 ? 4.012 -17.356 -11.049 1.00 70.31 334 ASN A O 1
ATOM 2393 N N . GLY A 1 335 ? 3.854 -15.179 -11.652 1.00 84.94 335 GLY A N 1
ATOM 2394 C CA . GLY A 1 335 ? 4.408 -14.552 -10.461 1.00 84.94 335 GLY A CA 1
ATOM 2395 C C . GLY A 1 335 ? 3.318 -14.040 -9.523 1.00 84.94 335 GLY A C 1
ATOM 2396 O O . GLY A 1 335 ? 2.125 -14.202 -9.768 1.00 84.94 335 GLY A O 1
ATOM 2397 N N . ASN A 1 336 ? 3.753 -13.433 -8.426 1.00 91.50 336 ASN A N 1
ATOM 2398 C CA . ASN A 1 336 ? 2.912 -12.792 -7.423 1.00 91.50 336 ASN A CA 1
ATOM 2399 C C . ASN A 1 336 ? 2.761 -11.284 -7.642 1.00 91.50 336 ASN A C 1
ATOM 2401 O O . ASN A 1 336 ? 1.983 -10.664 -6.923 1.00 91.50 336 ASN A O 1
ATOM 2405 N N . LEU A 1 337 ? 3.501 -10.703 -8.589 1.00 92.44 337 LEU A N 1
ATOM 2406 C CA . LEU A 1 337 ? 3.370 -9.313 -9.011 1.00 92.44 337 LEU A CA 1
ATOM 2407 C C . LEU A 1 337 ? 2.659 -9.280 -10.366 1.00 92.44 337 LEU A C 1
ATOM 2409 O O . LEU A 1 337 ? 3.214 -9.737 -11.360 1.00 92.44 337 LEU A O 1
ATOM 2413 N N . ASP A 1 338 ? 1.431 -8.778 -10.390 1.00 91.38 338 ASP A N 1
ATOM 2414 C CA . ASP A 1 338 ? 0.650 -8.587 -11.608 1.00 91.38 338 ASP A CA 1
ATOM 2415 C C . ASP A 1 338 ? 0.739 -7.120 -12.030 1.00 91.38 338 ASP A C 1
ATOM 2417 O O . ASP A 1 338 ? 0.396 -6.223 -11.254 1.00 91.38 338 ASP A O 1
ATOM 2421 N N . LEU A 1 339 ? 1.252 -6.883 -13.236 1.00 91.50 339 LEU A N 1
ATOM 2422 C CA . LEU A 1 339 ? 1.527 -5.552 -13.768 1.00 91.50 339 LEU A CA 1
ATOM 2423 C C . LEU A 1 339 ? 0.706 -5.290 -15.040 1.00 91.50 339 LEU A C 1
ATOM 2425 O O . LEU A 1 339 ? 0.472 -6.218 -15.828 1.00 91.50 339 LEU A O 1
ATOM 2429 N N . PRO A 1 340 ? 0.322 -4.025 -15.301 1.00 89.81 340 PRO A N 1
ATOM 2430 C CA . PRO A 1 340 ? -0.396 -3.653 -16.514 1.00 89.81 340 PRO A CA 1
ATOM 2431 C C . PRO A 1 340 ? 0.396 -3.999 -17.777 1.00 89.81 340 PRO A C 1
ATOM 2433 O O . PRO A 1 340 ? 1.606 -3.783 -17.836 1.00 89.81 340 PRO A O 1
ATOM 2436 N N . ASP A 1 341 ? -0.302 -4.483 -18.804 1.00 90.12 341 ASP A N 1
ATOM 2437 C CA . ASP A 1 341 ? 0.284 -4.791 -20.111 1.00 90.12 341 ASP A CA 1
ATOM 2438 C C . ASP A 1 341 ? 0.766 -3.521 -20.832 1.00 90.12 341 ASP A C 1
ATOM 2440 O O . ASP A 1 341 ? -0.030 -2.645 -21.184 1.00 90.12 341 ASP A O 1
ATOM 2444 N N . LEU A 1 342 ? 2.070 -3.440 -21.096 1.00 91.00 342 LEU A N 1
ATOM 2445 C CA . LEU A 1 342 ? 2.696 -2.341 -21.834 1.00 91.00 342 LEU A CA 1
ATOM 2446 C C . LEU A 1 342 ? 2.727 -2.572 -23.353 1.00 91.00 342 LEU A C 1
ATOM 2448 O O . LEU A 1 342 ? 2.956 -1.627 -24.113 1.00 91.00 342 LEU A O 1
ATOM 2452 N N . SER A 1 343 ? 2.475 -3.796 -23.831 1.00 87.69 343 SER A N 1
ATOM 2453 C CA . SER A 1 343 ? 2.643 -4.164 -25.246 1.00 87.69 343 SER A CA 1
ATOM 2454 C C . SER A 1 343 ? 1.711 -3.413 -26.197 1.00 87.69 343 SER A C 1
ATOM 2456 O O . SER A 1 343 ? 2.065 -3.173 -27.354 1.00 87.69 343 SER A O 1
ATOM 2458 N N . GLY A 1 344 ? 0.531 -3.018 -25.712 1.00 85.56 344 GLY A N 1
ATOM 2459 C CA . GLY A 1 344 ? -0.433 -2.212 -26.461 1.00 85.56 344 GLY A CA 1
ATOM 2460 C C . GLY A 1 344 ? -0.059 -0.730 -26.576 1.00 85.56 344 GLY A C 1
ATOM 2461 O O . GLY A 1 344 ? -0.657 -0.026 -27.391 1.00 85.56 344 GLY A O 1
ATOM 2462 N N . ILE A 1 345 ? 0.908 -0.264 -25.780 1.00 88.19 345 ILE A N 1
ATOM 2463 C CA . ILE A 1 345 ? 1.307 1.145 -25.666 1.00 88.19 345 ILE A CA 1
ATOM 2464 C C . ILE A 1 345 ? 2.585 1.373 -26.468 1.00 88.19 345 ILE A C 1
ATOM 2466 O O . ILE A 1 345 ? 2.576 2.117 -27.449 1.00 88.19 345 ILE A O 1
ATOM 2470 N N . ASP A 1 346 ? 3.656 0.663 -26.115 1.00 90.25 346 ASP A N 1
ATOM 2471 C CA . ASP A 1 346 ? 4.858 0.556 -26.935 1.00 90.25 346 ASP A CA 1
ATOM 2472 C C . ASP A 1 346 ? 5.486 -0.835 -26.732 1.00 90.25 346 ASP A C 1
ATOM 2474 O O . ASP A 1 346 ? 5.862 -1.189 -25.612 1.00 90.25 346 ASP A O 1
ATOM 2478 N N . PRO A 1 347 ? 5.652 -1.637 -27.801 1.00 89.44 347 PRO A N 1
ATOM 2479 C CA . PRO A 1 347 ? 6.231 -2.976 -27.708 1.00 89.44 347 PRO A CA 1
ATOM 2480 C C . PRO A 1 347 ? 7.692 -3.004 -27.226 1.00 89.44 347 PRO A C 1
ATOM 2482 O O . PRO A 1 347 ? 8.202 -4.089 -26.932 1.00 89.44 347 PRO A O 1
ATOM 2485 N N . ALA A 1 348 ? 8.377 -1.858 -27.144 1.00 91.38 348 ALA A N 1
ATOM 2486 C CA . ALA A 1 348 ? 9.713 -1.738 -26.568 1.00 91.38 348 ALA A CA 1
ATOM 2487 C C . ALA A 1 348 ? 9.713 -1.491 -25.050 1.00 91.38 348 ALA A C 1
ATOM 2489 O O . ALA A 1 348 ? 10.769 -1.627 -24.440 1.00 91.38 348 ALA A O 1
ATOM 2490 N N . LEU A 1 349 ? 8.583 -1.143 -24.426 1.00 93.69 349 LEU A N 1
ATOM 2491 C CA . LEU A 1 349 ? 8.540 -0.878 -22.987 1.00 93.69 349 LEU A CA 1
ATOM 2492 C C . LEU A 1 349 ? 8.431 -2.167 -22.177 1.00 93.69 349 LEU A C 1
ATOM 2494 O O . LEU A 1 349 ? 7.731 -3.111 -22.554 1.00 93.69 349 LEU A O 1
ATOM 2498 N N . ARG A 1 350 ? 9.140 -2.203 -21.054 1.00 93.88 350 ARG A N 1
ATOM 2499 C CA . ARG A 1 350 ? 9.102 -3.277 -20.062 1.00 93.88 350 ARG A CA 1
ATOM 2500 C C . ARG A 1 350 ? 9.057 -2.678 -18.666 1.00 93.88 350 ARG A C 1
ATOM 2502 O O . ARG A 1 350 ? 9.648 -1.627 -18.429 1.00 93.88 350 ARG A O 1
ATOM 2509 N N . TRP A 1 351 ? 8.430 -3.394 -17.748 1.00 94.75 351 TRP A N 1
ATOM 2510 C CA . TRP A 1 351 ? 8.617 -3.195 -16.321 1.00 94.75 351 TRP A CA 1
ATOM 2511 C C . TRP A 1 351 ? 9.926 -3.844 -15.887 1.00 94.75 351 TRP A C 1
ATOM 2513 O O . TRP A 1 351 ? 10.120 -5.030 -16.129 1.00 94.75 351 TRP A O 1
ATOM 2523 N N . ASP A 1 352 ? 10.808 -3.096 -15.239 1.00 95.31 352 ASP A N 1
ATOM 2524 C CA . ASP A 1 352 ? 11.950 -3.617 -14.499 1.00 95.31 352 ASP A CA 1
ATOM 2525 C C . ASP A 1 352 ? 11.594 -3.713 -13.012 1.00 95.31 352 ASP A C 1
ATOM 2527 O O . ASP A 1 352 ? 11.352 -2.711 -12.335 1.00 95.31 352 ASP A O 1
ATOM 2531 N N . THR A 1 353 ? 11.557 -4.945 -12.515 1.00 94.25 353 THR A N 1
ATOM 2532 C CA . THR A 1 353 ? 11.200 -5.295 -11.137 1.00 94.25 353 THR A CA 1
ATOM 2533 C C . THR A 1 353 ? 12.414 -5.720 -10.312 1.00 94.25 353 THR A C 1
ATOM 2535 O O . THR A 1 353 ? 12.254 -6.253 -9.213 1.00 94.25 353 THR A O 1
ATOM 2538 N N . SER A 1 354 ? 13.638 -5.514 -10.814 1.00 93.38 354 SER A N 1
ATOM 2539 C CA . SER A 1 354 ? 14.880 -5.951 -10.156 1.00 93.38 354 SER A CA 1
ATOM 2540 C C . SER A 1 354 ? 15.086 -5.342 -8.769 1.00 93.38 354 SER A C 1
ATOM 2542 O O . SER A 1 354 ? 15.746 -5.950 -7.926 1.00 93.38 354 SER A O 1
ATOM 2544 N N . LEU A 1 355 ? 14.492 -4.175 -8.511 1.00 91.56 355 LEU A N 1
ATOM 2545 C CA . LEU A 1 355 ? 14.559 -3.492 -7.224 1.00 91.56 355 LEU A CA 1
ATOM 2546 C C . LEU A 1 355 ? 13.395 -3.837 -6.287 1.00 91.56 355 LEU A C 1
ATOM 2548 O O . LEU A 1 355 ? 13.510 -3.577 -5.091 1.00 91.56 355 LEU A O 1
ATOM 2552 N N . PHE A 1 356 ? 12.323 -4.477 -6.758 1.00 91.00 356 PHE A N 1
ATOM 2553 C CA . PHE A 1 356 ? 11.057 -4.558 -6.023 1.00 91.00 356 PHE A CA 1
ATOM 2554 C C . PHE A 1 356 ? 11.178 -5.238 -4.652 1.00 91.00 356 PHE A C 1
ATOM 2556 O O . PHE A 1 356 ? 10.828 -4.660 -3.630 1.00 91.00 356 PHE A O 1
ATOM 2563 N N . THR A 1 357 ? 11.764 -6.434 -4.574 1.00 90.00 357 THR A N 1
ATOM 2564 C CA . THR A 1 357 ? 11.900 -7.161 -3.293 1.00 90.00 357 THR A CA 1
ATOM 2565 C C . THR A 1 357 ? 12.993 -6.597 -2.382 1.00 90.00 357 THR A C 1
ATOM 2567 O O . THR A 1 357 ? 13.168 -7.056 -1.258 1.00 90.00 357 THR A O 1
ATOM 2570 N N . SER A 1 358 ? 13.789 -5.652 -2.877 1.00 88.00 358 SER A N 1
ATOM 2571 C CA . SER A 1 358 ? 14.882 -5.035 -2.118 1.00 88.00 358 SER A CA 1
ATOM 2572 C C . SER A 1 358 ? 14.565 -3.617 -1.657 1.00 88.00 358 SER A C 1
ATOM 2574 O O . SER A 1 358 ? 15.073 -3.223 -0.616 1.00 88.00 358 SER A O 1
ATOM 2576 N N . HIS A 1 359 ? 13.726 -2.902 -2.409 1.00 86.12 359 HIS A N 1
ATOM 2577 C CA . HIS A 1 359 ? 13.467 -1.475 -2.243 1.00 86.12 359 HIS A CA 1
ATOM 2578 C C . HIS A 1 359 ? 11.999 -1.073 -2.478 1.00 86.12 359 HIS A C 1
ATOM 2580 O O . HIS A 1 359 ? 11.688 0.104 -2.426 1.00 86.12 359 HIS A O 1
ATOM 2586 N N . GLY A 1 360 ? 11.113 -2.001 -2.859 1.00 89.06 360 GLY A N 1
ATOM 2587 C CA . GLY A 1 360 ? 9.724 -1.686 -3.224 1.00 89.06 360 GLY A CA 1
ATOM 2588 C C . GLY A 1 360 ? 9.553 -0.928 -4.542 1.00 89.06 360 GLY A C 1
ATOM 2589 O O . GLY A 1 360 ? 8.451 -0.472 -4.844 1.00 89.06 360 GLY A O 1
ATOM 2590 N N . ILE A 1 361 ? 10.621 -0.807 -5.337 1.00 90.31 361 ILE A N 1
ATOM 2591 C CA . ILE A 1 361 ? 10.659 0.016 -6.550 1.00 90.31 361 ILE A CA 1
ATOM 2592 C C . ILE A 1 361 ? 10.414 -0.815 -7.814 1.00 90.31 361 ILE A C 1
ATOM 2594 O O . ILE A 1 361 ? 10.981 -1.900 -7.975 1.00 90.31 361 ILE A O 1
ATOM 2598 N N . ILE A 1 362 ? 9.631 -0.257 -8.741 1.00 93.75 362 ILE A N 1
ATOM 2599 C CA . ILE A 1 362 ? 9.531 -0.704 -10.137 1.00 93.75 362 ILE A CA 1
ATOM 2600 C C . ILE A 1 362 ? 9.861 0.446 -11.094 1.00 93.75 362 ILE A C 1
ATOM 2602 O O . ILE A 1 362 ? 9.628 1.615 -10.785 1.00 93.75 362 ILE A O 1
ATOM 2606 N N . VAL A 1 363 ? 10.404 0.113 -12.263 1.00 95.00 363 VAL A N 1
ATOM 2607 C CA . VAL A 1 363 ? 10.842 1.090 -13.273 1.00 95.00 363 VAL A CA 1
ATOM 2608 C C . VAL A 1 363 ? 10.258 0.730 -14.633 1.00 95.00 363 VAL A C 1
ATOM 2610 O O . VAL A 1 363 ? 10.186 -0.445 -14.978 1.00 95.00 363 VAL A O 1
ATOM 2613 N N . VAL A 1 364 ? 9.877 1.713 -15.442 1.00 95.88 364 VAL A N 1
ATOM 2614 C CA . VAL A 1 364 ? 9.567 1.501 -16.861 1.00 95.88 364 VAL A CA 1
ATOM 2615 C C . VAL A 1 364 ? 10.841 1.718 -17.678 1.00 95.88 364 VAL A C 1
ATOM 2617 O O . VAL A 1 364 ? 11.460 2.779 -17.617 1.00 95.88 364 VAL A O 1
ATOM 2620 N N . ALA A 1 365 ? 11.254 0.723 -18.461 1.00 95.50 365 ALA A N 1
ATOM 2621 C CA . ALA A 1 365 ? 12.513 0.741 -19.204 1.00 95.50 365 ALA A CA 1
ATOM 2622 C C . ALA A 1 365 ? 12.356 0.287 -20.660 1.00 95.50 365 ALA A C 1
ATOM 2624 O O . ALA A 1 365 ? 11.406 -0.407 -21.028 1.00 95.50 365 ALA A O 1
ATOM 2625 N N . LEU A 1 366 ? 13.326 0.665 -21.498 1.00 94.50 366 LEU A N 1
ATOM 2626 C CA . LEU A 1 366 ? 13.382 0.261 -22.902 1.00 94.50 366 LEU A CA 1
ATOM 2627 C C . LEU A 1 366 ? 14.075 -1.096 -23.085 1.00 94.50 366 LEU A C 1
ATOM 2629 O O . LEU A 1 366 ? 15.168 -1.340 -22.573 1.00 94.50 366 LEU A O 1
ATOM 2633 N N . SER A 1 367 ? 13.464 -1.919 -23.932 1.00 90.94 367 SER A N 1
ATOM 2634 C CA . SER A 1 367 ? 13.992 -3.138 -24.543 1.00 90.94 367 SER A CA 1
ATOM 2635 C C . SER A 1 367 ? 13.844 -3.010 -26.068 1.00 90.94 367 SER A C 1
ATOM 2637 O O . SER A 1 367 ? 12.819 -3.405 -26.640 1.00 90.94 367 SER A O 1
ATOM 2639 N N . PRO A 1 368 ? 14.797 -2.356 -26.767 1.00 83.25 368 PRO A N 1
ATOM 2640 C CA . PRO A 1 368 ? 14.681 -2.119 -28.199 1.00 83.25 368 PRO A CA 1
ATOM 2641 C C . PRO A 1 368 ? 14.573 -3.425 -28.993 1.00 83.25 368 PRO A C 1
ATOM 2643 O O . PRO A 1 368 ? 15.443 -4.292 -28.920 1.00 83.25 368 PRO A O 1
ATOM 2646 N N . GLU A 1 369 ? 13.543 -3.544 -29.837 1.00 74.38 369 GLU A N 1
ATOM 2647 C CA . GLU A 1 369 ? 13.364 -4.751 -30.643 1.00 74.38 369 GLU A CA 1
ATOM 2648 C C . GLU A 1 369 ? 14.576 -5.011 -31.570 1.00 74.38 369 GLU A C 1
ATOM 2650 O O . GLU A 1 369 ? 14.909 -4.165 -32.418 1.00 74.38 369 GLU A O 1
ATOM 2655 N N . PRO A 1 370 ? 15.177 -6.219 -31.534 1.00 62.88 370 PRO A N 1
ATOM 2656 C CA . PRO A 1 370 ? 16.289 -6.584 -32.417 1.00 62.88 370 PRO A CA 1
ATOM 2657 C C . PRO A 1 370 ? 15.956 -6.434 -33.912 1.00 62.88 370 PRO A C 1
ATOM 2659 O O . PRO A 1 370 ? 16.834 -6.170 -34.737 1.00 62.88 370 PRO A O 1
ATOM 2662 N N . SER A 1 371 ? 14.675 -6.564 -34.271 1.00 63.47 371 SER A N 1
ATOM 2663 C CA . SER A 1 371 ? 14.139 -6.433 -35.631 1.00 63.47 371 SER A CA 1
ATOM 2664 C C . SER A 1 371 ? 14.449 -5.064 -36.257 1.00 63.47 371 SER A C 1
ATOM 2666 O O . SER A 1 371 ? 14.854 -4.999 -37.422 1.00 63.47 371 SER A O 1
ATOM 2668 N N . ARG A 1 372 ? 14.340 -3.970 -35.487 1.00 66.38 372 ARG A N 1
ATOM 2669 C CA . ARG A 1 372 ? 14.584 -2.593 -35.954 1.00 66.38 372 ARG A CA 1
ATOM 2670 C C . ARG A 1 372 ? 16.060 -2.370 -36.270 1.00 66.38 372 ARG A C 1
ATOM 2672 O O . ARG A 1 372 ? 16.390 -1.781 -37.300 1.00 66.38 372 ARG A O 1
ATOM 2679 N N . MET A 1 373 ? 16.949 -2.915 -35.440 1.00 68.75 373 MET A N 1
ATOM 2680 C CA . MET A 1 373 ? 18.396 -2.856 -35.663 1.00 68.75 373 MET A CA 1
ATOM 2681 C C . MET A 1 373 ? 18.816 -3.690 -36.875 1.00 68.75 373 MET A C 1
ATOM 2683 O O . MET A 1 373 ? 19.586 -3.226 -37.718 1.00 68.75 373 MET A O 1
ATOM 2687 N N . VAL A 1 374 ? 18.256 -4.892 -37.028 1.00 73.12 374 VAL A N 1
ATOM 2688 C CA . VAL A 1 374 ? 18.528 -5.756 -38.185 1.00 73.12 374 VAL A CA 1
ATOM 2689 C C . VAL A 1 374 ? 18.000 -5.138 -39.483 1.00 73.12 374 VAL A C 1
ATOM 2691 O O . VAL A 1 374 ? 18.687 -5.194 -40.503 1.00 73.12 374 VAL A O 1
ATOM 2694 N N . LEU A 1 375 ? 16.830 -4.492 -39.465 1.00 77.38 375 LEU A N 1
ATOM 2695 C CA . LEU A 1 375 ? 16.281 -3.781 -40.625 1.00 77.38 375 LEU A CA 1
ATOM 2696 C C . LEU A 1 375 ? 17.107 -2.550 -41.001 1.00 77.38 375 LEU A C 1
ATOM 2698 O O . LEU A 1 375 ? 17.341 -2.321 -42.188 1.00 77.38 375 LEU A O 1
ATOM 2702 N N . LEU A 1 376 ? 17.597 -1.787 -40.023 1.00 81.19 376 LEU A N 1
ATOM 2703 C CA . LEU A 1 376 ? 18.483 -0.652 -40.275 1.00 81.19 376 LEU A CA 1
ATOM 2704 C C . LEU A 1 376 ? 19.810 -1.114 -40.892 1.00 81.19 376 LEU A C 1
ATOM 2706 O O . LEU A 1 376 ? 20.233 -0.585 -41.922 1.00 81.19 376 LEU A O 1
ATOM 2710 N N . ILE A 1 377 ? 20.444 -2.136 -40.311 1.00 83.12 377 ILE A N 1
ATOM 2711 C CA . ILE A 1 377 ? 21.706 -2.701 -40.811 1.00 83.12 377 ILE A CA 1
ATOM 2712 C C . ILE A 1 377 ? 21.505 -3.330 -42.194 1.00 83.12 377 ILE A C 1
ATOM 2714 O O . ILE A 1 377 ? 22.303 -3.096 -43.104 1.00 83.12 377 ILE A O 1
ATOM 2718 N N . GLY A 1 378 ? 20.419 -4.079 -42.390 1.00 85.44 378 GLY A N 1
ATOM 2719 C CA . GLY A 1 378 ? 20.046 -4.654 -43.681 1.00 85.44 378 GLY A CA 1
ATOM 2720 C C . GLY A 1 378 ? 19.789 -3.579 -44.740 1.00 85.44 378 GLY A C 1
ATOM 2721 O O . GLY A 1 378 ? 20.313 -3.665 -45.853 1.00 85.44 378 GLY A O 1
ATOM 2722 N N . GLY A 1 379 ? 19.056 -2.520 -44.387 1.00 86.81 379 GLY A N 1
ATOM 2723 C CA . GLY A 1 379 ? 18.781 -1.373 -45.251 1.00 86.81 379 GLY A CA 1
ATOM 2724 C C . GLY A 1 379 ? 20.051 -0.618 -45.649 1.00 86.81 379 GLY A C 1
ATOM 2725 O O . GLY A 1 379 ? 20.277 -0.366 -46.836 1.00 86.81 379 GLY A O 1
ATOM 2726 N N . LEU A 1 380 ? 20.934 -0.334 -44.689 1.00 88.38 380 LEU A N 1
ATOM 2727 C CA . LEU A 1 380 ? 22.245 0.268 -44.948 1.00 88.38 380 LEU A CA 1
ATOM 2728 C C . LEU A 1 380 ? 23.112 -0.640 -45.829 1.00 88.38 380 LEU A C 1
ATOM 2730 O O . LEU A 1 380 ? 23.716 -0.167 -46.794 1.00 88.38 380 LEU A O 1
ATOM 2734 N N . GLY A 1 381 ? 23.115 -1.950 -45.572 1.00 88.50 381 GLY A N 1
ATOM 2735 C CA . GLY A 1 381 ? 23.795 -2.948 -46.397 1.00 88.50 381 GLY A CA 1
ATOM 2736 C C . GLY A 1 381 ? 23.344 -2.904 -47.861 1.00 88.50 381 GLY A C 1
ATOM 2737 O O . GLY A 1 381 ? 24.179 -2.860 -48.768 1.00 88.50 381 GLY A O 1
ATOM 2738 N N . ILE A 1 382 ? 22.035 -2.814 -48.111 1.00 89.69 382 ILE A N 1
ATOM 2739 C CA . ILE A 1 382 ? 21.468 -2.678 -49.463 1.00 89.69 382 ILE A CA 1
ATOM 2740 C C . ILE A 1 382 ? 21.895 -1.355 -50.121 1.00 89.69 382 ILE A C 1
ATOM 2742 O O . ILE A 1 382 ? 22.233 -1.346 -51.309 1.00 89.69 382 ILE A O 1
ATOM 2746 N N . VAL A 1 383 ? 21.951 -0.243 -49.380 1.00 86.94 383 VAL A N 1
ATOM 2747 C CA . VAL A 1 383 ? 22.428 1.055 -49.899 1.00 86.94 383 VAL A CA 1
ATOM 2748 C C . VAL A 1 383 ? 23.907 0.991 -50.300 1.00 86.94 383 VAL A C 1
ATOM 2750 O O . VAL A 1 383 ? 24.272 1.462 -51.385 1.00 86.94 383 VAL A O 1
ATOM 2753 N N . PHE A 1 384 ? 24.763 0.362 -49.490 1.00 85.19 384 PHE A N 1
ATOM 2754 C CA . PHE A 1 384 ? 26.179 0.169 -49.824 1.00 85.19 384 PHE A CA 1
ATOM 2755 C C . PHE A 1 384 ? 26.372 -0.756 -51.036 1.00 85.19 384 PHE A C 1
ATOM 2757 O O . PHE A 1 384 ? 27.201 -0.471 -51.908 1.00 85.19 384 PHE A O 1
ATOM 2764 N N . LEU A 1 385 ? 25.567 -1.817 -51.154 1.00 85.56 385 LEU A N 1
ATOM 2765 C CA . LEU A 1 385 ? 25.568 -2.703 -52.324 1.00 85.56 385 LEU A CA 1
ATOM 2766 C C . LEU A 1 385 ? 25.055 -1.996 -53.592 1.00 85.56 385 LEU A C 1
ATOM 2768 O O . LEU A 1 385 ? 25.603 -2.210 -54.676 1.00 85.56 385 LEU A O 1
ATOM 2772 N N . ARG A 1 386 ? 24.066 -1.099 -53.473 1.00 82.94 386 ARG A N 1
ATOM 2773 C CA . ARG A 1 386 ? 23.571 -0.269 -54.584 1.00 82.94 386 ARG A CA 1
ATOM 2774 C C . ARG A 1 386 ? 24.635 0.714 -55.073 1.00 82.94 386 ARG A C 1
ATOM 2776 O O . ARG A 1 386 ? 24.828 0.830 -56.280 1.00 82.94 386 ARG A O 1
ATOM 2783 N N . ARG A 1 387 ? 25.375 1.366 -54.169 1.00 74.38 387 ARG A N 1
ATOM 2784 C CA . ARG A 1 387 ? 26.458 2.305 -54.528 1.00 74.38 387 ARG A CA 1
ATOM 2785 C C . ARG A 1 387 ? 27.618 1.637 -55.270 1.00 74.38 387 ARG A C 1
ATOM 2787 O O . ARG A 1 387 ? 28.186 2.242 -56.173 1.00 74.38 387 ARG A O 1
ATOM 2794 N N . ARG A 1 388 ? 27.935 0.374 -54.963 1.00 68.00 388 ARG A N 1
ATOM 2795 C CA . ARG A 1 388 ? 28.963 -0.386 -55.701 1.00 68.00 388 ARG A CA 1
ATOM 2796 C C . ARG A 1 388 ? 28.579 -0.686 -57.152 1.00 68.00 388 ARG A C 1
ATOM 2798 O O . ARG A 1 388 ? 29.470 -0.867 -57.977 1.00 68.00 388 ARG A O 1
ATOM 2805 N N . ARG A 1 389 ? 27.284 -0.720 -57.485 1.00 62.09 389 ARG A N 1
ATOM 2806 C CA . ARG A 1 389 ? 26.821 -0.945 -58.864 1.00 62.09 389 ARG A CA 1
ATOM 2807 C C . ARG A 1 389 ? 26.949 0.292 -59.758 1.00 62.09 389 ARG A C 1
ATOM 2809 O O . ARG A 1 389 ? 27.096 0.122 -60.962 1.00 62.09 389 ARG A O 1
ATOM 2816 N N . THR A 1 390 ? 26.955 1.504 -59.204 1.00 58.94 390 THR A N 1
ATOM 2817 C CA . THR A 1 390 ? 27.005 2.748 -59.998 1.00 58.94 390 THR A CA 1
ATOM 2818 C C . THR A 1 390 ? 28.416 3.139 -60.461 1.00 58.94 390 THR A C 1
ATOM 2820 O O . THR A 1 390 ? 28.540 3.890 -61.418 1.00 58.94 390 THR A O 1
ATOM 2823 N N . ASN A 1 391 ? 29.479 2.584 -59.864 1.00 58.12 391 ASN A N 1
ATOM 2824 C CA . ASN A 1 391 ? 30.879 2.852 -60.249 1.00 58.12 391 ASN A CA 1
ATOM 2825 C C . ASN A 1 391 ? 31.410 1.927 -61.369 1.00 58.12 391 ASN A C 1
ATOM 2827 O O . ASN A 1 391 ? 32.617 1.778 -61.537 1.00 58.12 391 ASN A O 1
ATOM 2831 N N . ARG A 1 392 ? 30.522 1.276 -62.132 1.00 55.31 392 ARG A N 1
ATOM 2832 C CA . ARG A 1 392 ? 30.859 0.535 -63.361 1.00 55.31 392 ARG A CA 1
ATOM 2833 C C . ARG A 1 392 ? 30.117 1.121 -64.564 1.00 55.31 392 ARG A C 1
ATOM 2835 O O . ARG A 1 392 ? 29.357 0.420 -65.219 1.00 55.31 392 ARG A O 1
ATOM 2842 N N . VAL A 1 393 ? 30.329 2.404 -64.840 1.00 56.78 393 VAL A N 1
ATOM 2843 C CA . VAL A 1 393 ? 30.129 3.000 -66.169 1.00 56.78 393 VAL A CA 1
ATOM 2844 C C . VAL A 1 393 ? 31.193 4.088 -66.331 1.00 56.78 393 VAL A C 1
ATOM 2846 O O . VAL A 1 393 ? 31.137 5.081 -65.611 1.00 56.78 393 VAL A O 1
ATOM 2849 N N . GLY A 1 394 ? 32.138 3.882 -67.254 1.00 46.72 394 GLY A N 1
ATOM 2850 C CA . GLY A 1 394 ? 33.188 4.841 -67.628 1.00 46.72 394 GLY A CA 1
ATOM 2851 C C . GLY A 1 394 ? 34.581 4.386 -67.249 1.00 46.72 394 GLY A C 1
ATOM 2852 O O . GLY A 1 394 ? 35.078 4.899 -66.226 1.00 46.72 394 GLY A O 1
#

Foldseek 3Di:
DDPDDPPPFDQPPVPRDGDPDADCFFPNQPEEDEQLALAADEDEDADAAADEPSYAYAHHHHDDDPPDPRPRDGHFYEYEYHHAYEYEQQGEYATAYEYEDAYHEYEFFADWQQDDDWDDHRPFIAHDVQPDDDDGQRGEDHAYEYEHNAEEYEENHEDAHAYEDQEYEYEYHDDDPPDDRPPWAHEYEAHGPSDPPDQTDYEYEYQEYEYEKEFQAFLDFDVCQQVVVAFVVVPPVNVVVVVCVVVVQPAAQEAGVHRNDDRGGQTRRGMHAYEYSEEYHYNYYAYEYHYPSNPHQDGARGKHQHYTYHYPDYDCPPFFPFPDQWAQFPCVGVTRYGYHHCCVRPVQWTKRCVSCSPGVMIGIGGDDDVVVVCCVVVVVVVVVVVVVVVVPDD

pLDDT: mean 76.39, std 19.25, range [28.47, 98.5]